Protein AF-0000000087414395 (afdb_homodimer)

Structure (mmCIF, N/CA/C/O backbone):
data_AF-0000000087414395-model_v1
#
loop_
_entity.id
_entity.type
_entity.pdbx_description
1 polymer 'Farnesyl diphosphate synthase'
#
loop_
_atom_site.group_PDB
_atom_site.id
_atom_site.type_symbol
_atom_site.label_atom_id
_atom_site.label_alt_id
_atom_site.label_comp_id
_atom_site.label_asym_id
_atom_site.label_entity_id
_atom_site.label_seq_id
_atom_site.pdbx_PDB_ins_code
_atom_site.Cartn_x
_atom_site.Cartn_y
_atom_site.Cartn_z
_atom_site.occupancy
_atom_site.B_iso_or_equiv
_atom_site.auth_seq_id
_atom_site.auth_comp_id
_atom_site.auth_asym_id
_atom_site.auth_atom_id
_atom_site.pdbx_PDB_model_num
ATOM 1 N N . MET A 1 1 ? 7.246 36.875 0.644 1 76.38 1 MET A N 1
ATOM 2 C CA . MET A 1 1 ? 6.59 36.531 -0.611 1 76.38 1 MET A CA 1
ATOM 3 C C . MET A 1 1 ? 5.113 36.906 -0.581 1 76.38 1 MET A C 1
ATOM 5 O O . MET A 1 1 ? 4.445 36.75 0.441 1 76.38 1 MET A O 1
ATOM 9 N N . SER A 1 2 ? 4.648 37.594 -1.606 1 79 2 SER A N 1
ATOM 10 C CA . SER A 1 2 ? 3.248 37.969 -1.649 1 79 2 SER A CA 1
ATOM 11 C C . SER A 1 2 ? 2.332 36.781 -1.818 1 79 2 SER A C 1
ATOM 13 O O . SER A 1 2 ? 2.777 35.719 -2.244 1 79 2 SER A O 1
ATOM 15 N N . SER A 1 3 ? 1.103 36.938 -1.426 1 81.5 3 SER A N 1
ATOM 16 C CA . SER A 1 3 ? 0.099 35.875 -1.554 1 81.5 3 SER A CA 1
ATOM 17 C C . SER A 1 3 ? -0.099 35.469 -3.012 1 81.5 3 SER A C 1
ATOM 19 O O . SER A 1 3 ? -0.298 34.312 -3.316 1 81.5 3 SER A O 1
ATOM 21 N N . VAL A 1 4 ? 0.045 36.438 -3.805 1 79.94 4 VAL A N 1
ATOM 22 C CA . VAL A 1 4 ? -0.145 36.188 -5.23 1 79.94 4 VAL A CA 1
ATOM 23 C C . VAL A 1 4 ? 1.015 35.344 -5.766 1 79.94 4 VAL A C 1
ATOM 25 O O . VAL A 1 4 ? 0.804 34.406 -6.523 1 79.94 4 VAL A O 1
ATOM 28 N N . GLN A 1 5 ? 2.17 35.656 -5.359 1 90.88 5 GLN A N 1
ATOM 29 C CA . GLN A 1 5 ? 3.357 34.938 -5.793 1 90.88 5 GLN A CA 1
ATOM 30 C C . GLN A 1 5 ? 3.322 33.469 -5.301 1 90.88 5 GLN A C 1
ATOM 32 O O . GLN A 1 5 ? 3.723 32.562 -6.023 1 90.88 5 GLN A O 1
ATOM 37 N N . LEU A 1 6 ? 2.797 33.344 -4.125 1 94 6 LEU A N 1
ATOM 38 C CA . LEU A 1 6 ? 2.701 32 -3.576 1 94 6 LEU A CA 1
ATOM 39 C C . LEU A 1 6 ? 1.681 31.172 -4.348 1 94 6 LEU A C 1
ATOM 41 O O . LEU A 1 6 ? 1.925 30 -4.648 1 94 6 LEU A O 1
ATOM 45 N N . LYS A 1 7 ? 0.545 31.766 -4.664 1 93.12 7 LYS A N 1
ATOM 46 C CA . LYS A 1 7 ? -0.496 31.078 -5.418 1 93.12 7 LYS A CA 1
ATOM 47 C C . LYS A 1 7 ? 0.01 30.656 -6.797 1 93.12 7 LYS A C 1
ATOM 49 O O . LYS A 1 7 ? -0.308 29.562 -7.27 1 93.12 7 LYS A O 1
ATOM 54 N N . ASP A 1 8 ? 0.773 31.531 -7.414 1 96.06 8 ASP A N 1
ATOM 55 C CA . ASP A 1 8 ? 1.359 31.219 -8.711 1 96.06 8 ASP A CA 1
ATOM 56 C C . ASP A 1 8 ? 2.34 30.047 -8.602 1 96.06 8 ASP A C 1
ATOM 58 O O . ASP A 1 8 ? 2.373 29.172 -9.461 1 96.06 8 ASP A O 1
ATOM 62 N N . TYR A 1 9 ? 3.123 30.125 -7.57 1 96.88 9 TYR A N 1
ATOM 63 C CA . TYR A 1 9 ? 4.078 29.047 -7.32 1 96.88 9 TYR A CA 1
ATOM 64 C C . TYR A 1 9 ? 3.365 27.719 -7.121 1 96.88 9 TYR A C 1
ATOM 66 O O . TYR A 1 9 ? 3.734 26.703 -7.734 1 96.88 9 TYR A O 1
ATOM 74 N N . ILE A 1 10 ? 2.35 27.719 -6.312 1 96.75 10 ILE A N 1
ATOM 75 C CA . ILE A 1 10 ? 1.587 26.516 -6.02 1 96.75 10 ILE A CA 1
ATOM 76 C C . ILE A 1 10 ? 0.954 25.969 -7.301 1 96.75 10 ILE A C 1
ATOM 78 O O . ILE A 1 10 ? 1.028 24.766 -7.582 1 96.75 10 ILE A O 1
ATOM 82 N N . GLN A 1 11 ? 0.416 26.844 -8.039 1 96.69 11 GLN A N 1
ATOM 83 C CA . GLN A 1 11 ? -0.254 26.438 -9.273 1 96.69 11 GLN A CA 1
ATOM 84 C C . GLN A 1 11 ? 0.737 25.844 -10.266 1 96.69 11 GLN A C 1
ATOM 86 O O . GLN A 1 11 ? 0.446 24.828 -10.914 1 96.69 11 GLN A O 1
ATOM 91 N N . GLU A 1 12 ? 1.864 26.469 -10.359 1 97.88 12 GLU A N 1
ATOM 92 C CA . GLU A 1 12 ? 2.902 25.984 -11.266 1 97.88 12 GLU A CA 1
ATOM 93 C C . GLU A 1 12 ? 3.328 24.562 -10.906 1 97.88 12 GLU A C 1
ATOM 95 O O . GLU A 1 12 ? 3.426 23.703 -11.781 1 97.88 12 GLU A O 1
ATOM 100 N N . LYS A 1 13 ? 3.576 24.375 -9.664 1 98.19 13 LYS A N 1
ATOM 101 C CA . LYS A 1 13 ? 4.016 23.062 -9.211 1 98.19 13 LYS A CA 1
ATOM 102 C C . LYS A 1 13 ? 2.883 22.047 -9.297 1 98.19 13 LYS A C 1
ATOM 104 O O . LYS A 1 13 ? 3.105 20.875 -9.648 1 98.19 13 LYS A O 1
ATOM 109 N N . ALA A 1 14 ? 1.695 22.5 -8.977 1 97.5 14 ALA A N 1
ATOM 110 C CA . ALA A 1 14 ? 0.525 21.625 -9.062 1 97.5 14 ALA A CA 1
ATOM 111 C C . ALA A 1 14 ? 0.303 21.156 -10.5 1 97.5 14 ALA A C 1
ATOM 113 O O . ALA A 1 14 ? -0.029 19.984 -10.727 1 97.5 14 ALA A O 1
ATOM 114 N N . ASP A 1 15 ? 0.478 22.031 -11.43 1 97.94 15 ASP A N 1
ATOM 115 C CA . ASP A 1 15 ? 0.308 21.688 -12.844 1 97.94 15 ASP A CA 1
ATOM 116 C C . ASP A 1 15 ? 1.352 20.672 -13.289 1 97.94 15 ASP A C 1
ATOM 118 O O . ASP A 1 15 ? 1.039 19.734 -14.039 1 97.94 15 ASP A O 1
ATOM 122 N N . LEU A 1 16 ? 2.543 20.891 -12.852 1 98.31 16 LEU A N 1
ATOM 123 C CA . LEU A 1 16 ? 3.617 19.953 -13.164 1 98.31 16 LEU A CA 1
ATOM 124 C C . LEU A 1 16 ? 3.297 18.562 -12.625 1 98.31 16 LEU A C 1
ATOM 126 O O . LEU A 1 16 ? 3.439 17.578 -13.336 1 98.31 16 LEU A O 1
ATOM 130 N N . ILE A 1 17 ? 2.846 18.516 -11.43 1 98.5 17 ILE A N 1
ATOM 131 C CA . ILE A 1 17 ? 2.504 17.25 -10.789 1 98.5 17 ILE A CA 1
ATOM 132 C C . ILE A 1 17 ? 1.324 16.594 -11.508 1 98.5 17 ILE A C 1
ATOM 134 O O . ILE A 1 17 ? 1.33 15.391 -11.758 1 98.5 17 ILE A O 1
ATOM 138 N N . ALA A 1 18 ? 0.321 17.391 -11.82 1 97.88 18 ALA A N 1
ATOM 139 C CA . ALA A 1 18 ? -0.859 16.875 -12.508 1 97.88 18 ALA A CA 1
ATOM 140 C C . ALA A 1 18 ? -0.479 16.25 -13.844 1 97.88 18 ALA A C 1
ATOM 142 O O . ALA A 1 18 ? -1.009 15.195 -14.219 1 97.88 18 ALA A O 1
ATOM 143 N N . GLU A 1 19 ? 0.372 16.906 -14.516 1 97.94 19 GLU A N 1
ATOM 144 C CA . GLU A 1 19 ? 0.834 16.391 -15.805 1 97.94 19 GLU A CA 1
ATOM 145 C C . GLU A 1 19 ? 1.564 15.055 -15.633 1 97.94 19 GLU A C 1
ATOM 147 O O . GLU A 1 19 ? 1.365 14.125 -16.422 1 97.94 19 GLU A O 1
ATOM 152 N N . ARG A 1 20 ? 2.393 14.992 -14.648 1 98.19 20 ARG A N 1
ATOM 153 C CA . ARG A 1 20 ? 3.145 13.766 -14.406 1 98.19 20 ARG A CA 1
ATOM 154 C C . ARG A 1 20 ? 2.223 12.641 -13.953 1 98.19 20 ARG A C 1
ATOM 156 O O . ARG A 1 20 ? 2.396 11.492 -14.352 1 98.19 20 ARG A O 1
ATOM 163 N N . LEU A 1 21 ? 1.271 12.953 -13.133 1 98.5 21 LEU A N 1
ATOM 164 C CA . LEU A 1 21 ? 0.296 11.961 -12.688 1 98.5 21 LEU A CA 1
ATOM 165 C C . LEU A 1 21 ? -0.479 11.391 -13.867 1 98.5 21 LEU A C 1
ATOM 167 O O . LEU A 1 21 ? -0.746 10.188 -13.906 1 98.5 21 LEU A O 1
ATOM 171 N N . ALA A 1 22 ? -0.845 12.227 -14.773 1 97.88 22 ALA A N 1
ATOM 172 C CA . ALA A 1 22 ? -1.562 11.773 -15.961 1 97.88 22 ALA A CA 1
ATOM 173 C C . ALA A 1 22 ? -0.729 10.781 -16.766 1 97.88 22 ALA A C 1
ATOM 175 O O . ALA A 1 22 ? -1.261 9.797 -17.297 1 97.88 22 ALA A O 1
ATOM 176 N N . ARG A 1 23 ? 0.524 11.016 -16.812 1 97.12 23 ARG A N 1
ATOM 177 C CA . ARG A 1 23 ? 1.422 10.125 -17.547 1 97.12 23 ARG A CA 1
ATOM 178 C C . ARG A 1 23 ? 1.519 8.766 -16.859 1 97.12 23 ARG A C 1
ATOM 180 O O . ARG A 1 23 ? 1.609 7.734 -17.516 1 97.12 23 ARG A O 1
ATOM 187 N N . TYR A 1 24 ? 1.534 8.781 -15.57 1 96.44 24 TYR A N 1
ATOM 188 C CA . TYR A 1 24 ? 1.585 7.527 -14.82 1 96.44 24 TYR A CA 1
ATOM 189 C C . TYR A 1 24 ? 0.331 6.695 -15.062 1 96.44 24 TYR A C 1
ATOM 191 O O . TYR A 1 24 ? 0.367 5.465 -14.977 1 96.44 24 TYR A O 1
ATOM 199 N N . MET A 1 25 ? -0.808 7.301 -15.383 1 95.94 25 MET A N 1
ATOM 200 C CA . MET A 1 25 ? -2.078 6.613 -15.594 1 95.94 25 MET A CA 1
ATOM 201 C C . MET A 1 25 ? -2.186 6.09 -17.016 1 95.94 25 MET A C 1
ATOM 203 O O . MET A 1 25 ? -3.051 5.266 -17.328 1 95.94 25 MET A O 1
ATOM 207 N N . ASP A 1 26 ? -1.282 6.52 -17.891 1 91.94 26 ASP A N 1
ATOM 208 C CA . ASP A 1 26 ? -1.283 6.082 -19.281 1 91.94 26 ASP A CA 1
ATOM 209 C C . ASP A 1 26 ? -0.419 4.836 -19.469 1 91.94 26 ASP A C 1
ATOM 211 O O . ASP A 1 26 ? -0.052 4.492 -20.594 1 91.94 26 ASP A O 1
ATOM 215 N N . THR A 1 27 ? -0.28 4.09 -18.516 1 87.94 27 THR A N 1
ATOM 216 C CA . THR A 1 27 ? 0.532 2.877 -18.562 1 87.94 27 THR A CA 1
ATOM 217 C C . THR A 1 27 ? -0.297 1.692 -19.047 1 87.94 27 THR A C 1
ATOM 219 O O . THR A 1 27 ? -1.457 1.538 -18.656 1 87.94 27 THR A O 1
ATOM 222 N N . ASP A 1 28 ? 0.285 0.872 -19.875 1 89.56 28 ASP A N 1
ATOM 223 C CA . ASP A 1 28 ? -0.382 -0.307 -20.422 1 89.56 28 ASP A CA 1
ATOM 224 C C . ASP A 1 28 ? -0.414 -1.439 -19.391 1 89.56 28 ASP A C 1
ATOM 226 O O . ASP A 1 28 ? 0.322 -1.411 -18.406 1 89.56 28 ASP A O 1
ATOM 230 N N . GLY A 1 29 ? -1.287 -2.346 -19.609 1 93.25 29 GLY A N 1
ATOM 231 C CA . GLY A 1 29 ? -1.288 -3.559 -18.812 1 93.25 29 GLY A CA 1
ATOM 232 C C . GLY A 1 29 ? -2.221 -3.482 -17.625 1 93.25 29 GLY A C 1
ATOM 233 O O . GLY A 1 29 ? -2.248 -4.391 -16.781 1 93.25 29 GLY A O 1
ATOM 234 N N . ILE A 1 30 ? -2.92 -2.424 -17.5 1 96 30 ILE A N 1
ATOM 235 C CA . ILE A 1 30 ? -3.922 -2.244 -16.453 1 96 30 ILE A CA 1
ATOM 236 C C . ILE A 1 30 ? -5.32 -2.414 -17.047 1 96 30 ILE A C 1
ATOM 238 O O . ILE A 1 30 ? -5.629 -1.849 -18.094 1 96 30 ILE A O 1
ATOM 242 N N . PRO A 1 31 ? -6.164 -3.279 -16.391 1 97.25 31 PRO A N 1
ATOM 243 C CA . PRO A 1 31 ? -7.547 -3.307 -16.875 1 97.25 31 PRO A CA 1
ATOM 244 C C . PRO A 1 31 ? -8.148 -1.911 -17.047 1 97.25 31 PRO A C 1
ATOM 246 O O . PRO A 1 31 ? -7.965 -1.056 -16.172 1 97.25 31 PRO A O 1
ATOM 249 N N . GLU A 1 32 ? -8.82 -1.718 -18.078 1 97.06 32 GLU A N 1
ATOM 250 C CA . GLU A 1 32 ? -9.273 -0.386 -18.469 1 97.06 32 GLU A CA 1
ATOM 251 C C . GLU A 1 32 ? -10.156 0.228 -17.391 1 97.06 32 GLU A C 1
ATOM 253 O O . GLU A 1 32 ? -10.016 1.408 -17.062 1 97.06 32 GLU A O 1
ATOM 258 N N . THR A 1 33 ? -11.055 -0.507 -16.828 1 97.62 33 THR A N 1
ATOM 259 C CA . THR A 1 33 ? -11.961 0.015 -15.805 1 97.62 33 THR A CA 1
ATOM 260 C C . THR A 1 33 ? -11.188 0.449 -14.562 1 97.62 33 THR A C 1
ATOM 262 O O . THR A 1 33 ? -11.5 1.477 -13.961 1 97.62 33 THR A O 1
ATOM 265 N N . LEU A 1 34 ? -10.188 -0.323 -14.195 1 98.44 34 LEU A N 1
ATOM 266 C CA . LEU A 1 34 ? -9.344 0.024 -13.055 1 98.44 34 LEU A CA 1
ATOM 267 C C . LEU A 1 34 ? -8.547 1.294 -13.336 1 98.44 34 LEU A C 1
ATOM 269 O O . LEU A 1 34 ? -8.461 2.18 -12.477 1 98.44 34 LEU A O 1
ATOM 273 N N . ARG A 1 35 ? -8.016 1.377 -14.5 1 98.31 35 ARG A N 1
ATOM 274 C CA . ARG A 1 35 ? -7.262 2.559 -14.906 1 98.31 35 ARG A CA 1
ATOM 275 C C . ARG A 1 35 ? -8.133 3.809 -14.852 1 98.31 35 ARG A C 1
ATOM 277 O O . ARG A 1 35 ? -7.711 4.848 -14.344 1 98.31 35 ARG A O 1
ATOM 284 N N . GLN A 1 36 ? -9.328 3.693 -15.328 1 98.12 36 GLN A N 1
ATOM 285 C CA . GLN A 1 36 ? -10.25 4.824 -15.352 1 98.12 36 GLN A CA 1
ATOM 286 C C . GLN A 1 36 ? -10.648 5.234 -13.938 1 98.12 36 GLN A C 1
ATOM 288 O O . GLN A 1 36 ? -10.734 6.426 -13.633 1 98.12 36 GLN A O 1
ATOM 293 N N . ALA A 1 37 ? -10.883 4.25 -13.117 1 98.56 37 ALA A N 1
ATOM 294 C CA . ALA A 1 37 ? -11.258 4.527 -11.727 1 98.56 37 ALA A CA 1
ATOM 295 C C . ALA A 1 37 ? -10.133 5.254 -10.992 1 98.56 37 ALA A C 1
ATOM 297 O O . ALA A 1 37 ? -10.383 6.215 -10.266 1 98.56 37 ALA A O 1
ATOM 298 N N . MET A 1 38 ? -8.891 4.797 -11.203 1 98.69 38 MET A N 1
ATOM 299 C CA . MET A 1 38 ? -7.73 5.453 -10.609 1 98.69 38 MET A CA 1
ATOM 300 C C . MET A 1 38 ? -7.586 6.883 -11.125 1 98.69 38 MET A C 1
ATOM 302 O O . MET A 1 38 ? -7.453 7.82 -10.344 1 98.69 38 MET A O 1
ATOM 306 N N . ARG A 1 39 ? -7.672 6.977 -12.406 1 98.31 39 ARG A N 1
ATOM 307 C CA . ARG A 1 39 ? -7.48 8.25 -13.094 1 98.31 39 ARG A CA 1
ATOM 308 C C . ARG A 1 39 ? -8.547 9.258 -12.672 1 98.31 39 ARG A C 1
ATOM 310 O O . ARG A 1 39 ? -8.25 10.438 -12.461 1 98.31 39 ARG A O 1
ATOM 317 N N . TYR A 1 40 ? -9.758 8.797 -12.539 1 98.31 40 TYR A N 1
ATOM 318 C CA . TYR A 1 40 ? -10.922 9.625 -12.219 1 98.31 40 TYR A CA 1
ATOM 319 C C . TYR A 1 40 ? -10.688 10.414 -10.938 1 98.31 40 TYR A C 1
ATOM 321 O O . TYR A 1 40 ? -10.836 11.641 -10.93 1 98.31 40 TYR A O 1
ATOM 329 N N . SER A 1 41 ? -10.25 9.758 -9.898 1 98.31 41 SER A N 1
ATOM 330 C CA . SER A 1 41 ? -10.062 10.414 -8.609 1 98.31 41 SER A CA 1
ATOM 331 C C . SER A 1 41 ? -8.727 11.148 -8.555 1 98.31 41 SER A C 1
ATOM 333 O O . SER A 1 41 ? -8.633 12.227 -7.965 1 98.31 41 SER A O 1
ATOM 335 N N . LEU A 1 42 ? -7.73 10.57 -9.164 1 98.06 42 LEU A N 1
ATOM 336 C CA . LEU A 1 42 ? -6.379 11.109 -9.086 1 98.06 42 LEU A CA 1
ATOM 337 C C . LEU A 1 42 ? -6.289 12.461 -9.797 1 98.06 42 LEU A C 1
ATOM 339 O O . LEU A 1 42 ? -5.578 13.359 -9.344 1 98.06 42 LEU A O 1
ATOM 343 N N . LEU A 1 43 ? -7.012 12.633 -10.891 1 96.69 43 LEU A N 1
ATOM 344 C CA . LEU A 1 43 ? -6.898 13.836 -11.711 1 96.69 43 LEU A CA 1
ATOM 345 C C . LEU A 1 43 ? -8.094 14.758 -11.5 1 96.69 43 LEU A C 1
ATOM 347 O O . LEU A 1 43 ? -8.328 15.664 -12.297 1 96.69 43 LEU A O 1
ATOM 351 N N . ALA A 1 44 ? -8.883 14.508 -10.445 1 93.12 44 ALA A N 1
ATOM 352 C CA . ALA A 1 44 ? -10.086 15.289 -10.156 1 93.12 44 ALA A CA 1
ATOM 353 C C . ALA A 1 44 ? -9.727 16.656 -9.594 1 93.12 44 ALA A C 1
ATOM 355 O O . ALA A 1 44 ? -10.609 17.453 -9.273 1 93.12 44 ALA A O 1
ATOM 356 N N . GLY A 1 45 ? -8.438 16.969 -9.469 1 89.31 45 GLY A N 1
ATOM 357 C CA . GLY A 1 45 ? -8.031 18.281 -8.992 1 89.31 45 GLY A CA 1
ATOM 358 C C . GLY A 1 45 ? -7.535 18.266 -7.559 1 89.31 45 GLY A C 1
ATOM 359 O O . GLY A 1 45 ? -7.004 17.266 -7.094 1 89.31 45 GLY A O 1
ATOM 360 N N . GLY A 1 46 ? -7.613 19.438 -6.949 1 85.44 46 GLY A N 1
ATOM 361 C CA . GLY A 1 46 ? -7.059 19.656 -5.621 1 85.44 46 GLY A CA 1
ATOM 362 C C . GLY A 1 46 ? -5.879 20.609 -5.609 1 85.44 46 GLY A C 1
ATOM 363 O O . GLY A 1 46 ? -5.262 20.844 -6.648 1 85.44 46 GLY A O 1
ATOM 364 N N . LYS A 1 47 ? -5.609 21.078 -4.484 1 85.5 47 LYS A N 1
ATOM 365 C CA . LYS A 1 47 ? -4.582 22.109 -4.34 1 85.5 47 LYS A CA 1
ATOM 366 C C . LYS A 1 47 ? -3.184 21.5 -4.441 1 85.5 47 LYS A C 1
ATOM 368 O O . LYS A 1 47 ? -2.207 22.219 -4.684 1 85.5 47 LYS A O 1
ATOM 373 N N . ARG A 1 48 ? -3.072 20.234 -4.258 1 94.75 48 ARG A N 1
ATOM 374 C CA . ARG A 1 48 ? -1.819 19.5 -4.363 1 94.75 48 ARG A CA 1
ATOM 375 C C . ARG A 1 48 ? -0.751 20.094 -3.451 1 94.75 48 ARG A C 1
ATOM 377 O O . ARG A 1 48 ? 0.394 20.281 -3.867 1 94.75 48 ARG A O 1
ATOM 384 N N . LEU A 1 49 ? -1.134 20.453 -2.293 1 95 49 LEU A N 1
ATOM 385 C CA . LEU A 1 49 ? -0.229 21.062 -1.329 1 95 49 LEU A CA 1
ATOM 386 C C . LEU A 1 49 ? 0.865 20.094 -0.909 1 95 49 LEU A C 1
ATOM 388 O O . LEU A 1 49 ? 2.006 20.5 -0.671 1 95 49 LEU A O 1
ATOM 392 N N . ARG A 1 50 ? 0.544 18.844 -0.853 1 97.88 50 ARG A N 1
ATOM 393 C CA . ARG A 1 50 ? 1.494 17.844 -0.369 1 97.88 50 ARG A CA 1
ATOM 394 C C . ARG A 1 50 ? 2.67 17.688 -1.33 1 97.88 50 ARG A C 1
ATOM 396 O O . ARG A 1 50 ? 3.824 17.875 -0.938 1 97.88 50 ARG A O 1
ATOM 403 N N . PRO A 1 51 ? 2.418 17.5 -2.615 1 98.62 51 PRO A N 1
ATOM 404 C CA . PRO A 1 51 ? 3.561 17.484 -3.533 1 98.62 51 PRO A CA 1
ATOM 405 C C . PRO A 1 51 ? 4.324 18.797 -3.551 1 98.62 51 PRO A C 1
ATOM 407 O O . PRO A 1 51 ? 5.551 18.812 -3.689 1 98.62 51 PRO A O 1
ATOM 410 N N . VAL A 1 52 ? 3.631 19.906 -3.412 1 98.31 52 VAL A N 1
ATOM 411 C CA . VAL A 1 52 ? 4.262 21.234 -3.416 1 98.31 52 VAL A CA 1
ATOM 412 C C . VAL A 1 52 ? 5.238 21.344 -2.248 1 98.31 52 VAL A C 1
ATOM 414 O O . VAL A 1 52 ? 6.324 21.906 -2.393 1 98.31 52 VAL A O 1
ATOM 417 N N . LEU A 1 53 ? 4.891 20.781 -1.125 1 98.5 53 LEU A N 1
ATOM 418 C CA . LEU A 1 53 ? 5.754 20.812 0.05 1 98.5 53 LEU A CA 1
ATOM 419 C C . LEU A 1 53 ? 7.043 20.031 -0.199 1 98.5 53 LEU A C 1
ATOM 421 O O . LEU A 1 53 ? 8.117 20.453 0.229 1 98.5 53 LEU A O 1
ATOM 425 N N . VAL A 1 54 ? 6.965 18.906 -0.889 1 98.88 54 VAL A N 1
ATOM 426 C CA . VAL A 1 54 ? 8.156 18.141 -1.234 1 98.88 54 VAL A CA 1
ATOM 427 C C . VAL A 1 54 ? 9.102 18.984 -2.078 1 98.88 54 VAL A C 1
ATOM 429 O O . VAL A 1 54 ? 10.281 19.125 -1.757 1 98.88 54 VAL A O 1
ATOM 432 N N . LEU A 1 55 ? 8.539 19.594 -3.102 1 98.88 55 LEU A N 1
ATOM 433 C CA . LEU A 1 55 ? 9.336 20.344 -4.066 1 98.88 55 LEU A CA 1
ATOM 434 C C . LEU A 1 55 ? 9.883 21.625 -3.439 1 98.88 55 LEU A C 1
ATOM 436 O O . LEU A 1 55 ? 11.047 21.969 -3.645 1 98.88 55 LEU A O 1
ATOM 440 N N . ALA A 1 56 ? 9.047 22.312 -2.67 1 98.75 56 ALA A N 1
ATOM 441 C CA . ALA A 1 56 ? 9.461 23.547 -2.006 1 98.75 56 ALA A CA 1
ATOM 442 C C . ALA A 1 56 ? 10.625 23.281 -1.047 1 98.75 56 ALA A C 1
ATOM 444 O O . ALA A 1 56 ? 11.523 24.125 -0.914 1 98.75 56 ALA A O 1
ATOM 445 N N . THR A 1 57 ? 10.57 22.141 -0.377 1 98.88 57 THR A N 1
ATOM 446 C CA . THR A 1 57 ? 11.641 21.812 0.558 1 98.88 57 THR A CA 1
ATOM 447 C C . THR A 1 57 ? 12.953 21.578 -0.184 1 98.88 57 THR A C 1
ATOM 449 O O . THR A 1 57 ? 14.008 22.047 0.246 1 98.88 57 THR A O 1
ATOM 452 N N . LEU A 1 58 ? 12.875 20.875 -1.276 1 98.75 58 LEU A N 1
ATOM 453 C CA . LEU A 1 58 ? 14.062 20.672 -2.104 1 98.75 58 LEU A CA 1
ATOM 454 C C . LEU A 1 58 ? 14.648 22 -2.562 1 98.75 58 LEU A C 1
ATOM 456 O O . LEU A 1 58 ? 15.859 22.203 -2.48 1 98.75 58 LEU A O 1
ATOM 460 N N . GLU A 1 59 ? 13.781 22.859 -3.01 1 98.69 59 GLU A N 1
ATOM 461 C CA . GLU A 1 59 ? 14.211 24.172 -3.494 1 98.69 59 GLU A CA 1
ATOM 462 C C . GLU A 1 59 ? 14.781 25.016 -2.361 1 98.69 59 GLU A C 1
ATOM 464 O O . GLU A 1 59 ? 15.711 25.797 -2.574 1 98.69 59 GLU A O 1
ATOM 469 N N . ALA A 1 60 ? 14.258 24.828 -1.184 1 98.75 60 ALA A N 1
ATOM 470 C CA . ALA A 1 60 ? 14.734 25.594 -0.03 1 98.75 60 ALA A CA 1
ATOM 471 C C . ALA A 1 60 ? 16.203 25.266 0.26 1 98.75 60 ALA A C 1
ATOM 473 O O . ALA A 1 60 ? 16.906 26.094 0.85 1 98.75 60 ALA A O 1
ATOM 474 N N . PHE A 1 61 ? 16.641 24.109 -0.183 1 98.75 61 PHE A N 1
ATOM 475 C CA . PHE A 1 61 ? 18.031 23.703 -0.019 1 98.75 61 PHE A CA 1
ATOM 476 C C . PHE A 1 61 ? 18.859 24.109 -1.232 1 98.75 61 PHE A C 1
ATOM 478 O O . PHE A 1 61 ? 20.062 23.844 -1.284 1 98.75 61 PHE A O 1
ATOM 485 N N . GLY A 1 62 ? 18.234 24.672 -2.227 1 98.38 62 GLY A N 1
ATOM 486 C CA . GLY A 1 62 ? 18.922 25.078 -3.441 1 98.38 62 GLY A CA 1
ATOM 487 C C . GLY A 1 62 ? 19.078 23.953 -4.449 1 98.38 62 GLY A C 1
ATOM 488 O O . GLY A 1 62 ? 19.938 24.016 -5.332 1 98.38 62 GLY A O 1
ATOM 489 N N . ASN A 1 63 ? 18.281 22.906 -4.352 1 98.12 63 ASN A N 1
ATOM 490 C CA . ASN A 1 63 ? 18.375 21.75 -5.234 1 98.12 63 ASN A CA 1
ATOM 491 C C . ASN A 1 63 ? 17.297 21.781 -6.324 1 98.12 63 ASN A C 1
ATOM 493 O O . ASN A 1 63 ? 16.234 22.359 -6.129 1 98.12 63 ASN A O 1
ATOM 497 N N . PRO A 1 64 ? 17.609 21.266 -7.473 1 98 64 PRO A N 1
ATOM 498 C CA . PRO A 1 64 ? 16.562 21.078 -8.477 1 98 64 PRO A CA 1
ATOM 499 C C . PRO A 1 64 ? 15.461 20.125 -8.016 1 98 64 PRO A C 1
ATOM 501 O O . PRO A 1 64 ? 15.695 19.297 -7.129 1 98 64 PRO A O 1
ATOM 504 N N . ILE A 1 65 ? 14.32 20.172 -8.664 1 98.56 65 ILE A N 1
ATOM 505 C CA . ILE A 1 65 ? 13.148 19.5 -8.125 1 98.56 65 ILE A CA 1
ATOM 506 C C . ILE A 1 65 ? 12.984 18.141 -8.797 1 98.56 65 ILE A C 1
ATOM 508 O O . ILE A 1 65 ? 12.086 17.359 -8.453 1 98.56 65 ILE A O 1
ATOM 512 N N . ALA A 1 66 ? 13.883 17.688 -9.703 1 98.62 66 ALA A N 1
ATOM 513 C CA . ALA A 1 66 ? 13.688 16.516 -10.539 1 98.62 66 ALA A CA 1
ATOM 514 C C . ALA A 1 66 ? 13.484 15.266 -9.68 1 98.62 66 ALA A C 1
ATOM 516 O O . ALA A 1 66 ? 12.617 14.438 -9.977 1 98.62 66 ALA A O 1
ATOM 517 N N . THR A 1 67 ? 14.258 15.117 -8.609 1 98.75 67 THR A N 1
ATOM 518 C CA . THR A 1 67 ? 14.172 13.938 -7.758 1 98.75 67 THR A CA 1
ATOM 519 C C . THR A 1 67 ? 12.906 13.969 -6.906 1 98.75 67 THR A C 1
ATOM 521 O O . THR A 1 67 ? 12.43 12.93 -6.453 1 98.75 67 THR A O 1
ATOM 524 N N . GLY A 1 68 ? 12.352 15.172 -6.727 1 98.88 68 GLY A N 1
ATOM 525 C CA . GLY A 1 68 ? 11.18 15.336 -5.879 1 98.88 68 GLY A CA 1
ATOM 526 C C . GLY A 1 68 ? 9.875 15.094 -6.613 1 98.88 68 GLY A C 1
ATOM 527 O O . GLY A 1 68 ? 8.844 14.836 -5.992 1 98.88 68 GLY A O 1
ATOM 528 N N . VAL A 1 69 ? 9.883 15.141 -7.902 1 98.88 69 VAL A N 1
ATOM 529 C CA . VAL A 1 69 ? 8.656 15.062 -8.688 1 98.88 69 VAL A CA 1
ATOM 530 C C . VAL A 1 69 ? 8.023 13.68 -8.523 1 98.88 69 VAL A C 1
ATOM 532 O O . VAL A 1 69 ? 6.848 13.562 -8.188 1 98.88 69 VAL A O 1
ATOM 535 N N . PRO A 1 70 ? 8.805 12.609 -8.672 1 98.88 70 PRO A N 1
ATOM 536 C CA . PRO A 1 70 ? 8.18 11.297 -8.445 1 98.88 70 PRO A CA 1
ATOM 537 C C . PRO A 1 70 ? 7.695 11.117 -7.012 1 98.88 70 PRO A C 1
ATOM 539 O O . PRO A 1 70 ? 6.641 10.516 -6.785 1 98.88 70 PRO A O 1
ATOM 542 N N . VAL A 1 71 ? 8.406 11.656 -6.07 1 98.94 71 VAL A N 1
ATOM 543 C CA . VAL A 1 71 ? 8.023 11.547 -4.668 1 98.94 71 VAL A CA 1
ATOM 544 C C . VAL A 1 71 ? 6.734 12.328 -4.422 1 98.94 71 VAL A C 1
ATOM 546 O O . VAL A 1 71 ? 5.828 11.852 -3.732 1 98.94 71 VAL A O 1
ATOM 549 N N . GLY A 1 72 ? 6.664 13.531 -4.996 1 98.88 72 GLY A N 1
ATOM 550 C CA . GLY A 1 72 ? 5.438 14.305 -4.922 1 98.88 72 GLY A CA 1
ATOM 551 C C . GLY A 1 72 ? 4.246 13.602 -5.535 1 98.88 72 GLY A C 1
ATOM 552 O O . GLY A 1 72 ? 3.146 13.625 -4.973 1 98.88 72 GLY A O 1
ATOM 553 N N . CYS A 1 73 ? 4.461 12.938 -6.66 1 98.88 73 CYS A N 1
ATOM 554 C CA . CYS A 1 73 ? 3.396 12.18 -7.305 1 98.88 73 CYS A CA 1
ATOM 555 C C . CYS A 1 73 ? 2.959 11.008 -6.434 1 98.88 73 CYS A C 1
ATOM 557 O O . CYS A 1 73 ? 1.764 10.727 -6.32 1 98.88 73 CYS A O 1
ATOM 559 N N . ALA A 1 74 ? 3.91 10.383 -5.836 1 98.94 74 ALA A N 1
ATOM 560 C CA . ALA A 1 74 ? 3.619 9.25 -4.965 1 98.94 74 ALA A CA 1
ATOM 561 C C . ALA A 1 74 ? 2.75 9.672 -3.783 1 98.94 74 ALA A C 1
ATOM 563 O O . ALA A 1 74 ? 1.791 8.984 -3.432 1 98.94 74 ALA A O 1
ATOM 564 N N . VAL A 1 75 ? 3.055 10.773 -3.191 1 98.62 75 VAL A N 1
ATOM 565 C CA . VAL A 1 75 ? 2.287 11.25 -2.045 1 98.62 75 VAL A CA 1
ATOM 566 C C . VAL A 1 75 ? 0.858 11.57 -2.475 1 98.62 75 VAL A C 1
ATOM 568 O O . VAL A 1 75 ? -0.093 11.32 -1.731 1 98.62 75 VAL A O 1
ATOM 571 N N . GLU A 1 76 ? 0.712 12.102 -3.631 1 98.56 76 GLU A N 1
ATOM 572 C CA . GLU A 1 76 ? -0.628 12.406 -4.125 1 98.56 76 GLU A CA 1
ATOM 573 C C . GLU A 1 76 ? -1.426 11.125 -4.375 1 98.56 76 GLU A C 1
ATOM 575 O O . GLU A 1 76 ? -2.641 11.102 -4.172 1 98.56 76 GLU A O 1
ATOM 580 N N . MET A 1 77 ? -0.739 10.109 -4.848 1 98.81 77 MET A N 1
ATOM 581 C CA . MET A 1 77 ? -1.404 8.82 -5.004 1 98.81 77 MET A CA 1
ATOM 582 C C . MET A 1 77 ? -1.889 8.289 -3.658 1 98.81 77 MET A C 1
ATOM 584 O O . MET A 1 77 ? -3.01 7.793 -3.551 1 98.81 77 MET A O 1
ATOM 588 N N . ILE A 1 78 ? -1.062 8.438 -2.619 1 98.88 78 ILE A N 1
ATOM 589 C CA . ILE A 1 78 ? -1.416 8 -1.272 1 98.88 78 ILE A CA 1
ATOM 590 C C . ILE A 1 78 ? -2.6 8.82 -0.76 1 98.88 78 ILE A C 1
ATOM 592 O O . ILE A 1 78 ? -3.557 8.266 -0.214 1 98.88 78 ILE A O 1
ATOM 596 N N . HIS A 1 79 ? -2.504 10.094 -0.941 1 98.44 79 HIS A N 1
ATOM 597 C CA . HIS A 1 79 ? -3.592 10.961 -0.497 1 98.44 79 HIS A CA 1
ATOM 598 C C . HIS A 1 79 ? -4.895 10.609 -1.208 1 98.44 79 HIS A C 1
ATOM 600 O O . HIS A 1 79 ? -5.949 10.523 -0.574 1 98.44 79 HIS A O 1
ATOM 606 N N . THR A 1 80 ? -4.836 10.398 -2.494 1 98.5 80 THR A N 1
ATOM 607 C CA . THR A 1 80 ? -6.02 10.125 -3.299 1 98.5 80 THR A CA 1
ATOM 608 C C . THR A 1 80 ? -6.645 8.789 -2.904 1 98.5 80 THR A C 1
ATOM 610 O O . THR A 1 80 ? -7.863 8.68 -2.756 1 98.5 80 THR A O 1
ATOM 613 N N . TYR A 1 81 ? -5.789 7.762 -2.758 1 98.81 81 TYR A N 1
ATOM 614 C CA . TYR A 1 81 ? -6.371 6.488 -2.354 1 98.81 81 TYR A CA 1
ATOM 615 C C . TYR A 1 81 ? -7.098 6.621 -1.02 1 98.81 81 TYR A C 1
ATOM 617 O O . TYR A 1 81 ? -8.148 6.008 -0.814 1 98.81 81 TYR A O 1
ATOM 625 N N . SER A 1 82 ? -6.484 7.383 -0.072 1 98.62 82 SER A N 1
ATOM 626 C CA . SER A 1 82 ? -7.102 7.543 1.241 1 98.62 82 SER A CA 1
ATOM 627 C C . SER A 1 82 ? -8.477 8.195 1.13 1 98.62 82 SER A C 1
ATOM 629 O O . SER A 1 82 ? -9.398 7.844 1.867 1 98.62 82 SER A O 1
ATOM 631 N N . LEU A 1 83 ? -8.648 9.141 0.171 1 97.69 83 LEU A N 1
ATOM 632 C CA . LEU A 1 83 ? -9.93 9.789 -0.061 1 97.69 83 LEU A CA 1
ATOM 633 C C . LEU A 1 83 ? -10.938 8.805 -0.653 1 97.69 83 LEU A C 1
ATOM 635 O O . LEU A 1 83 ? -12.102 8.781 -0.248 1 97.69 83 LEU A O 1
ATOM 639 N N . ILE A 1 84 ? -10.484 8.008 -1.598 1 98.69 84 ILE A N 1
ATOM 640 C CA . ILE A 1 84 ? -11.359 7.027 -2.238 1 98.69 84 ILE A CA 1
ATOM 641 C C . ILE A 1 84 ? -11.922 6.07 -1.188 1 98.69 84 ILE A C 1
ATOM 643 O O . ILE A 1 84 ? -13.125 5.832 -1.142 1 98.69 84 ILE A O 1
ATOM 647 N N . HIS A 1 85 ? -11.023 5.543 -0.348 1 98.69 85 HIS A N 1
ATOM 648 C CA . HIS A 1 85 ? -11.453 4.566 0.648 1 98.69 85 HIS A CA 1
ATOM 649 C C . HIS A 1 85 ? -12.281 5.23 1.745 1 98.69 85 HIS A C 1
ATOM 651 O O . HIS A 1 85 ? -13.273 4.66 2.211 1 98.69 85 HIS A O 1
ATOM 657 N N . ASP A 1 86 ? -11.922 6.449 2.09 1 97.19 86 ASP A N 1
ATOM 658 C CA . ASP A 1 86 ? -12.656 7.191 3.109 1 97.19 86 ASP A CA 1
ATOM 659 C C . ASP A 1 86 ? -14.086 7.488 2.652 1 97.19 86 ASP A C 1
ATOM 661 O O . ASP A 1 86 ? -15 7.566 3.473 1 97.19 86 ASP A O 1
ATOM 665 N N . ASP A 1 87 ? -14.32 7.613 1.412 1 97 87 ASP A N 1
ATOM 666 C CA . ASP A 1 87 ? -15.602 7.984 0.835 1 97 87 ASP A CA 1
ATOM 667 C C . ASP A 1 87 ? -16.531 6.773 0.724 1 97 87 ASP A C 1
ATOM 669 O O . ASP A 1 87 ? -17.719 6.914 0.43 1 97 87 ASP A O 1
ATOM 673 N N . LEU A 1 88 ? -16.047 5.594 0.978 1 98.19 88 LEU A N 1
ATOM 674 C CA . LEU A 1 88 ? -16.812 4.371 0.792 1 98.19 88 LEU A CA 1
ATOM 675 C C . LEU A 1 88 ? -18.016 4.34 1.735 1 98.19 88 LEU A C 1
ATOM 677 O O . LEU A 1 88 ? -17.984 4.949 2.805 1 98.19 88 LEU A O 1
ATOM 681 N N . PRO A 1 89 ? -19.109 3.49 1.431 1 96.88 89 PRO A N 1
ATOM 682 C CA . PRO A 1 89 ? -20.297 3.377 2.266 1 96.88 89 PRO A CA 1
ATOM 683 C C . PRO A 1 89 ? -19.984 2.92 3.689 1 96.88 89 PRO A C 1
ATOM 685 O O . PRO A 1 89 ? -20.672 3.314 4.633 1 96.88 89 PRO A O 1
ATOM 688 N N . ALA A 1 90 ? -18.953 2.164 3.867 1 95.75 90 ALA A N 1
ATOM 689 C CA . ALA A 1 90 ? -18.609 1.614 5.172 1 95.75 90 ALA A CA 1
ATOM 690 C C . ALA A 1 90 ? -17.953 2.676 6.059 1 95.75 90 ALA A C 1
ATOM 692 O O . ALA A 1 90 ? -17.812 2.48 7.266 1 95.75 90 ALA A O 1
ATOM 693 N N . MET A 1 91 ? -17.641 3.844 5.449 1 95.56 91 MET A N 1
ATOM 694 C CA . MET A 1 91 ? -16.984 4.91 6.199 1 95.56 91 MET A CA 1
ATOM 695 C C . MET A 1 91 ? -17.766 6.219 6.078 1 95.56 91 MET A C 1
ATOM 697 O O . MET A 1 91 ? -18.875 6.34 6.602 1 95.56 91 MET A O 1
ATOM 701 N N . ASP A 1 92 ? -17.281 7.172 5.312 1 91.44 92 ASP A N 1
ATOM 702 C CA . ASP A 1 92 ? -17.969 8.461 5.266 1 91.44 92 ASP A CA 1
ATOM 703 C C . ASP A 1 92 ? -19.156 8.414 4.324 1 91.44 92 ASP A C 1
ATOM 705 O O . ASP A 1 92 ? -20.078 9.227 4.441 1 91.44 92 ASP A O 1
ATOM 709 N N . ASN A 1 93 ? -19.172 7.535 3.441 1 93.75 93 ASN A N 1
ATOM 710 C CA . ASN A 1 93 ? -20.219 7.371 2.441 1 93.75 93 ASN A CA 1
ATOM 711 C C . ASN A 1 93 ? -20.562 8.695 1.759 1 93.75 93 ASN A C 1
ATOM 713 O O . ASN A 1 93 ? -21.734 9.039 1.599 1 93.75 93 ASN A O 1
ATOM 717 N N . ASP A 1 94 ? -19.547 9.422 1.422 1 91.81 94 ASP A N 1
ATOM 718 C CA . ASP A 1 94 ? -19.75 10.719 0.773 1 91.81 94 ASP A CA 1
ATOM 719 C C . ASP A 1 94 ? -20.203 10.539 -0.672 1 91.81 94 ASP A C 1
ATOM 721 O O . ASP A 1 94 ? -19.734 9.641 -1.374 1 91.81 94 ASP A O 1
ATOM 725 N N . ASP A 1 95 ? -21.016 11.484 -1.155 1 94.12 95 ASP A N 1
ATOM 726 C CA . ASP A 1 95 ? -21.547 11.422 -2.516 1 94.12 95 ASP A CA 1
ATOM 727 C C . ASP A 1 95 ? -20.641 12.172 -3.49 1 94.12 95 ASP A C 1
ATOM 729 O O . ASP A 1 95 ? -20.578 11.828 -4.672 1 94.12 95 ASP A O 1
ATOM 733 N N . PHE A 1 96 ? -19.859 13.188 -2.938 1 93.56 96 PHE A N 1
ATOM 734 C CA . PHE A 1 96 ? -19.047 14.031 -3.803 1 93.56 96 PHE A CA 1
ATOM 735 C C . PHE A 1 96 ? -17.656 14.242 -3.205 1 93.56 96 PHE A C 1
ATOM 737 O O . PHE A 1 96 ? -17.5 14.242 -1.983 1 93.56 96 PHE A O 1
ATOM 744 N N . ARG A 1 97 ? -16.719 14.398 -4.043 1 90.62 97 ARG A N 1
ATOM 745 C CA . ARG A 1 97 ? -15.336 14.75 -3.748 1 90.62 97 ARG A CA 1
ATOM 746 C C . ARG A 1 97 ? -14.742 15.609 -4.859 1 90.62 97 ARG A C 1
ATOM 748 O O . ARG A 1 97 ? -14.773 15.227 -6.031 1 90.62 97 ARG A O 1
ATOM 755 N N . ARG A 1 98 ? -14.336 16.766 -4.48 1 91 98 ARG A N 1
ATOM 756 C CA . ARG A 1 98 ? -13.727 17.703 -5.418 1 91 98 ARG A CA 1
ATOM 757 C C . ARG A 1 98 ? -14.688 18.062 -6.547 1 91 98 ARG A C 1
ATOM 759 O O . ARG A 1 98 ? -14.305 18.062 -7.719 1 91 98 ARG A O 1
ATOM 766 N N . GLY A 1 99 ? -15.93 18.188 -6.195 1 91.06 99 GLY A N 1
ATOM 767 C CA . GLY A 1 99 ? -16.953 18.641 -7.125 1 91.06 99 GLY A CA 1
ATOM 768 C C . GLY A 1 99 ? -17.453 17.562 -8.047 1 91.06 99 GLY A C 1
ATOM 769 O O . GLY A 1 99 ? -18.312 17.812 -8.906 1 91.06 99 GLY A O 1
ATOM 770 N N . LYS A 1 100 ? -16.984 16.344 -7.836 1 95.12 100 LYS A N 1
ATOM 771 C CA . LYS A 1 100 ? -17.391 15.211 -8.664 1 95.12 100 LYS A CA 1
ATOM 772 C C . LYS A 1 100 ? -17.953 14.078 -7.801 1 95.12 100 LYS A C 1
ATOM 774 O O . LYS A 1 100 ? -17.641 13.992 -6.609 1 95.12 100 LYS A O 1
ATOM 779 N N . PRO A 1 101 ? -18.828 13.266 -8.398 1 97.56 101 PRO A N 1
ATOM 780 C CA . PRO A 1 101 ? -19.219 12.086 -7.637 1 97.56 101 PRO A CA 1
ATOM 781 C C . PRO A 1 101 ? -18.031 11.258 -7.156 1 97.56 101 PRO A C 1
ATOM 783 O O . PRO A 1 101 ? -17.016 11.172 -7.852 1 97.56 101 PRO A O 1
ATOM 786 N N . THR A 1 102 ? -18.172 10.68 -5.996 1 97.81 102 THR A N 1
ATOM 787 C CA . THR A 1 102 ? -17.094 9.867 -5.445 1 97.81 102 THR A CA 1
ATOM 788 C C . THR A 1 102 ? -16.859 8.617 -6.289 1 97.81 102 THR A C 1
ATOM 790 O O . THR A 1 102 ? -17.734 8.227 -7.066 1 97.81 102 THR A O 1
ATOM 793 N N . ASN A 1 103 ? -15.758 8.062 -6.156 1 98.56 103 ASN A N 1
ATOM 794 C CA . ASN A 1 103 ? -15.328 6.945 -6.988 1 98.56 103 ASN A CA 1
ATOM 795 C C . ASN A 1 103 ? -16.344 5.801 -6.949 1 98.56 103 ASN A C 1
ATOM 797 O O . ASN A 1 103 ? -16.734 5.281 -7.996 1 98.56 103 ASN A O 1
ATOM 801 N N . HIS A 1 104 ? -16.844 5.453 -5.703 1 98.44 104 HIS A N 1
ATOM 802 C CA . HIS A 1 104 ? -17.734 4.312 -5.559 1 98.44 104 HIS A CA 1
ATOM 803 C C . HIS A 1 104 ? -19.094 4.602 -6.195 1 98.44 104 HIS A C 1
ATOM 805 O O . HIS A 1 104 ? -19.812 3.674 -6.586 1 98.44 104 HIS A O 1
ATOM 811 N N . LYS A 1 105 ? -19.469 5.871 -6.266 1 98.25 105 LYS A N 1
ATOM 812 C CA . LYS A 1 105 ? -20.719 6.246 -6.926 1 98.25 105 LYS A CA 1
ATOM 813 C C . LYS A 1 105 ? -20.625 6.066 -8.438 1 98.25 105 LYS A C 1
ATOM 815 O O . LYS A 1 105 ? -21.625 5.766 -9.102 1 98.25 105 LYS A O 1
ATOM 820 N N . VAL A 1 106 ? -19.469 6.227 -8.945 1 98.5 106 VAL A N 1
ATOM 821 C CA . VAL A 1 106 ? -19.266 6.168 -10.391 1 98.5 106 VAL A CA 1
ATOM 822 C C . VAL A 1 106 ? -18.969 4.734 -10.812 1 98.5 106 VAL A C 1
ATOM 824 O O . VAL A 1 106 ? -19.516 4.234 -11.7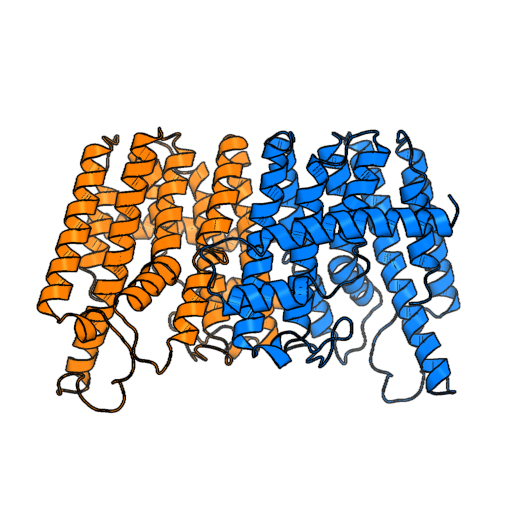97 1 98.5 106 VAL A O 1
ATOM 827 N N . TYR A 1 107 ? -18.141 4.02 -10.031 1 98.25 107 TYR A N 1
ATOM 828 C CA . TYR A 1 107 ? -17.578 2.764 -10.523 1 98.25 107 TYR A CA 1
ATOM 829 C C . TYR A 1 107 ? -18.031 1.595 -9.648 1 98.25 107 TYR A C 1
ATOM 831 O O . TYR A 1 107 ? -17.766 0.435 -9.977 1 98.25 107 TYR A O 1
ATOM 839 N N . GLY A 1 108 ? -18.734 1.875 -8.578 1 97.81 108 GLY A N 1
ATOM 840 C CA . GLY A 1 108 ? -19.125 0.836 -7.637 1 97.81 108 GLY A CA 1
ATOM 841 C C . GLY A 1 108 ? -18.125 0.661 -6.5 1 97.81 108 GLY A C 1
ATOM 842 O O . GLY A 1 108 ? -16.984 1.104 -6.594 1 97.81 108 GLY A O 1
ATOM 843 N N . GLU A 1 109 ? -18.594 0.034 -5.449 1 97.94 109 GLU A N 1
ATOM 844 C CA . GLU A 1 109 ? -17.812 -0.11 -4.223 1 97.94 109 GLU A CA 1
ATOM 845 C C . GLU A 1 109 ? -16.578 -0.976 -4.453 1 97.94 109 GLU A C 1
ATOM 847 O O . GLU A 1 109 ? -15.477 -0.626 -4.016 1 97.94 109 GLU A O 1
ATOM 852 N N . ALA A 1 110 ? -16.703 -2.109 -5.133 1 98 110 ALA A N 1
ATOM 853 C CA . ALA A 1 110 ? -15.594 -3.033 -5.375 1 98 110 ALA A CA 1
ATOM 854 C C . ALA A 1 110 ? -14.477 -2.352 -6.148 1 98 110 ALA A C 1
ATOM 856 O O . ALA A 1 110 ? -13.305 -2.445 -5.77 1 98 110 ALA A O 1
ATOM 857 N N . MET A 1 111 ? -14.82 -1.68 -7.16 1 98.5 111 MET A N 1
ATOM 858 C CA . MET A 1 111 ? -13.828 -1.014 -8.008 1 98.5 111 MET A CA 1
ATOM 859 C C . MET A 1 111 ? -13.148 0.126 -7.254 1 98.5 111 MET A C 1
ATOM 861 O O . MET A 1 111 ? -11.961 0.375 -7.445 1 98.5 111 MET A O 1
ATOM 865 N N . ALA A 1 112 ? -13.938 0.867 -6.41 1 98.81 112 ALA A N 1
ATOM 866 C CA . ALA A 1 112 ? -13.352 1.925 -5.594 1 98.81 112 ALA A CA 1
ATOM 867 C C . ALA A 1 112 ? -12.289 1.362 -4.648 1 98.81 112 ALA A C 1
ATOM 869 O O . ALA A 1 112 ? -11.219 1.954 -4.48 1 98.81 112 ALA A O 1
ATOM 870 N N . ILE A 1 113 ? -12.578 0.199 -4.043 1 98.81 113 ILE A N 1
ATOM 871 C CA . ILE A 1 113 ? -11.625 -0.45 -3.154 1 98.81 113 ILE A CA 1
ATOM 872 C C . ILE A 1 113 ? -10.359 -0.815 -3.936 1 98.81 113 ILE A C 1
ATOM 874 O O . ILE A 1 113 ? -9.25 -0.511 -3.504 1 98.81 113 ILE A O 1
ATOM 878 N N . LEU A 1 114 ? -10.531 -1.372 -5.133 1 98.88 114 LEU A N 1
ATOM 879 C CA . LEU A 1 114 ? -9.398 -1.812 -5.941 1 98.88 114 LEU A CA 1
ATOM 880 C C . LEU A 1 114 ? -8.602 -0.617 -6.457 1 98.88 114 LEU A C 1
ATOM 882 O O . LEU A 1 114 ? -7.375 -0.677 -6.551 1 98.88 114 LEU A O 1
ATOM 886 N N . ALA A 1 115 ? -9.305 0.462 -6.812 1 98.88 115 ALA A N 1
ATOM 887 C CA . ALA A 1 115 ? -8.617 1.673 -7.254 1 98.88 115 ALA A CA 1
ATOM 888 C C . ALA A 1 115 ? -7.73 2.232 -6.148 1 98.88 115 ALA A C 1
ATOM 890 O O . ALA A 1 115 ? -6.602 2.662 -6.406 1 98.88 115 ALA A O 1
ATOM 891 N N . GLY A 1 116 ? -8.273 2.244 -4.941 1 98.88 116 GLY A N 1
ATOM 892 C CA . GLY A 1 116 ? -7.461 2.654 -3.807 1 98.88 116 GLY A CA 1
ATOM 893 C C . GLY A 1 116 ? -6.258 1.762 -3.58 1 98.88 116 GLY A C 1
ATOM 894 O O . GLY A 1 116 ? -5.141 2.252 -3.398 1 98.88 116 GLY A O 1
ATOM 895 N N . ASP A 1 117 ? -6.465 0.438 -3.646 1 98.94 117 ASP A N 1
ATOM 896 C CA . ASP A 1 117 ? -5.371 -0.517 -3.486 1 98.94 117 ASP A CA 1
ATOM 897 C C . ASP A 1 117 ? -4.289 -0.294 -4.543 1 98.94 117 ASP A C 1
ATOM 899 O O . ASP A 1 117 ? -3.098 -0.358 -4.238 1 98.94 117 ASP A O 1
ATOM 903 N N . ALA A 1 118 ? -4.711 -0.059 -5.734 1 98.88 118 ALA A N 1
ATOM 904 C CA . ALA A 1 118 ? -3.793 0.116 -6.855 1 98.88 118 ALA A CA 1
ATOM 905 C C . ALA A 1 118 ? -2.975 1.395 -6.699 1 98.88 118 ALA A C 1
ATOM 907 O O . ALA A 1 118 ? -1.759 1.39 -6.91 1 98.88 118 ALA A O 1
ATOM 908 N N . LEU A 1 119 ? -3.656 2.469 -6.336 1 98.88 119 LEU A N 1
ATOM 909 C CA . LEU A 1 119 ? -2.967 3.744 -6.168 1 98.88 119 LEU A CA 1
ATOM 910 C C . LEU A 1 119 ? -1.968 3.674 -5.016 1 98.88 119 LEU A C 1
ATOM 912 O O . LEU A 1 119 ? -0.841 4.16 -5.137 1 98.88 119 LEU A O 1
ATOM 916 N N . LEU A 1 120 ? -2.379 3.057 -3.887 1 98.94 120 LEU A N 1
ATOM 917 C CA . LEU A 1 120 ? -1.482 2.891 -2.748 1 98.94 120 LEU A CA 1
ATOM 918 C C . LEU A 1 120 ? -0.23 2.119 -3.148 1 98.94 120 LEU A C 1
ATOM 920 O O . LEU A 1 120 ? 0.887 2.529 -2.826 1 98.94 120 LEU A O 1
ATOM 924 N N . THR A 1 121 ? -0.422 1.06 -3.865 1 98.88 121 THR A N 1
ATOM 925 C CA . THR A 1 121 ? 0.693 0.213 -4.277 1 98.88 121 THR A CA 1
ATOM 926 C C . THR A 1 121 ? 1.575 0.936 -5.293 1 98.88 121 THR A C 1
ATOM 928 O O . THR A 1 121 ? 2.803 0.899 -5.191 1 98.88 121 THR A O 1
ATOM 931 N N . GLN A 1 122 ? 0.964 1.623 -6.219 1 98.56 122 GLN A N 1
ATOM 932 C CA . GLN A 1 122 ? 1.682 2.34 -7.27 1 98.56 122 GLN A CA 1
ATOM 933 C C . GLN A 1 122 ? 2.533 3.463 -6.684 1 98.56 122 GLN A C 1
ATOM 935 O O . GLN A 1 122 ? 3.596 3.787 -7.223 1 98.56 122 GLN A O 1
ATOM 940 N N . ALA A 1 123 ? 2.094 4.027 -5.621 1 98.94 123 ALA A N 1
ATOM 941 C CA . ALA A 1 123 ? 2.852 5.09 -4.965 1 98.94 123 ALA A CA 1
ATOM 942 C C . ALA A 1 123 ? 4.27 4.633 -4.641 1 98.94 123 ALA A C 1
ATOM 944 O O . ALA A 1 123 ? 5.23 5.375 -4.852 1 98.94 123 ALA A O 1
ATOM 945 N N . PHE A 1 124 ? 4.414 3.414 -4.195 1 98.88 124 PHE A N 1
ATOM 946 C CA . PHE A 1 124 ? 5.727 2.924 -3.787 1 98.88 124 PHE A CA 1
ATOM 947 C C . PHE A 1 124 ? 6.602 2.645 -5.004 1 98.88 124 PHE A C 1
ATOM 949 O O . PHE A 1 124 ? 7.82 2.828 -4.953 1 98.88 124 PHE A O 1
ATOM 956 N N . GLU A 1 125 ? 5.996 2.221 -6.098 1 98.5 125 GLU A N 1
ATOM 957 C CA . GLU A 1 125 ? 6.746 2.111 -7.344 1 98.5 125 GLU A CA 1
ATOM 958 C C . GLU A 1 125 ? 7.219 3.479 -7.824 1 98.5 125 GLU A C 1
ATOM 960 O O . GLU A 1 125 ? 8.359 3.625 -8.281 1 98.5 125 GLU A O 1
ATOM 965 N N . THR A 1 126 ? 6.352 4.434 -7.703 1 98.75 126 THR A N 1
ATOM 966 C CA . THR A 1 126 ? 6.609 5.785 -8.195 1 98.75 126 THR A CA 1
ATOM 967 C C . THR A 1 126 ? 7.727 6.449 -7.402 1 98.75 126 THR A C 1
ATOM 969 O O . THR A 1 126 ? 8.57 7.145 -7.969 1 98.75 126 THR A O 1
ATOM 972 N N . VAL A 1 127 ? 7.801 6.23 -6.09 1 98.81 127 VAL A N 1
ATOM 973 C CA . VAL A 1 127 ? 8.875 6.773 -5.262 1 98.81 127 VAL A CA 1
ATOM 974 C C . VAL A 1 127 ? 10.227 6.312 -5.797 1 98.81 127 VAL A C 1
ATOM 976 O O . VAL A 1 127 ? 11.195 7.074 -5.793 1 98.81 127 VAL A O 1
ATOM 979 N N . CYS A 1 128 ? 10.25 5.07 -6.242 1 98.56 128 CYS A N 1
ATOM 980 C CA . CYS A 1 128 ? 11.508 4.477 -6.688 1 98.56 128 CYS A CA 1
ATOM 981 C C . CYS A 1 128 ? 12.047 5.195 -7.918 1 98.56 128 CYS A C 1
ATOM 983 O O . CYS A 1 128 ? 13.242 5.141 -8.195 1 98.56 128 CYS A O 1
ATOM 985 N N . GLU A 1 129 ? 11.234 5.93 -8.625 1 98.38 129 GLU A N 1
ATOM 986 C CA . GLU A 1 129 ? 11.648 6.645 -9.828 1 98.38 129 GLU A CA 1
ATOM 987 C C . GLU A 1 129 ? 12.562 7.816 -9.484 1 98.38 129 GLU A C 1
ATOM 989 O O . GLU A 1 129 ? 13.234 8.359 -10.359 1 98.38 129 GLU A O 1
ATOM 994 N N . ALA A 1 130 ? 12.586 8.156 -8.219 1 98.69 130 ALA A N 1
ATOM 995 C CA . ALA A 1 130 ? 13.523 9.195 -7.793 1 98.69 130 ALA A CA 1
ATOM 996 C C . ALA A 1 130 ? 14.961 8.773 -8.055 1 98.69 130 ALA A C 1
ATOM 998 O O . ALA A 1 130 ? 15.82 9.617 -8.328 1 98.69 130 ALA A O 1
ATOM 999 N N . GLU A 1 131 ? 15.219 7.469 -8 1 98.38 131 GLU A N 1
ATOM 1000 C CA . GLU A 1 131 ? 16.562 6.973 -8.281 1 98.38 131 GLU A CA 1
ATOM 1001 C C . GLU A 1 131 ? 16.984 7.289 -9.719 1 98.38 131 GLU A C 1
ATOM 1003 O O . GLU A 1 131 ? 18.094 7.75 -9.961 1 98.38 131 GLU A O 1
ATOM 1008 N N . ALA A 1 132 ? 16.078 7.039 -10.633 1 96.94 132 ALA A N 1
ATOM 1009 C CA . ALA A 1 132 ? 16.328 7.312 -12.047 1 96.94 132 ALA A CA 1
ATOM 1010 C C . ALA A 1 132 ? 16.547 8.805 -12.289 1 96.94 132 ALA A C 1
ATOM 1012 O O . ALA A 1 132 ? 17.219 9.195 -13.242 1 96.94 132 ALA A O 1
ATOM 1013 N N . ALA A 1 133 ? 15.992 9.602 -11.383 1 97.69 133 ALA A N 1
ATOM 1014 C CA . ALA A 1 133 ? 16.125 11.055 -11.492 1 97.69 133 ALA A CA 1
ATOM 1015 C C . ALA A 1 133 ? 17.422 11.531 -10.82 1 97.69 133 ALA A C 1
ATOM 1017 O O . ALA A 1 133 ? 17.719 12.727 -10.836 1 97.69 133 ALA A O 1
ATOM 1018 N N . GLY A 1 134 ? 18.156 10.609 -10.195 1 98 134 GLY A N 1
ATOM 1019 C CA . GLY A 1 134 ? 19.484 10.969 -9.719 1 98 134 GLY A CA 1
ATOM 1020 C C . GLY A 1 134 ? 19.641 10.828 -8.219 1 98 134 GLY A C 1
ATOM 1021 O O . GLY A 1 134 ? 20.719 11.047 -7.676 1 98 134 GLY A O 1
ATOM 1022 N N . ALA A 1 135 ? 18.609 10.461 -7.504 1 98.5 135 ALA A N 1
ATOM 1023 C CA . ALA A 1 135 ? 18.703 10.305 -6.059 1 98.5 135 ALA A CA 1
ATOM 1024 C C . ALA A 1 135 ? 19.422 9.008 -5.695 1 98.5 135 ALA A C 1
ATOM 1026 O O . ALA A 1 135 ? 19.203 7.969 -6.324 1 98.5 135 ALA A O 1
ATOM 1027 N N . PRO A 1 136 ? 20.359 9.055 -4.68 1 98.31 136 PRO A N 1
ATOM 1028 C CA . PRO A 1 136 ? 21 7.812 -4.242 1 98.31 136 PRO A CA 1
ATOM 1029 C C . PRO A 1 136 ? 20 6.777 -3.732 1 98.31 136 PRO A C 1
ATOM 1031 O O . PRO A 1 136 ? 19.016 7.133 -3.072 1 98.31 136 PRO A O 1
ATOM 1034 N N . ALA A 1 137 ? 20.281 5.48 -3.961 1 98.25 137 ALA A N 1
ATOM 1035 C CA . ALA A 1 137 ? 19.391 4.387 -3.561 1 98.25 137 ALA A CA 1
ATOM 1036 C C . ALA A 1 137 ? 19.125 4.418 -2.059 1 98.25 137 ALA A C 1
ATOM 1038 O O . ALA A 1 137 ? 18.016 4.129 -1.613 1 98.25 137 ALA A O 1
ATOM 1039 N N . VAL A 1 138 ? 20.094 4.785 -1.294 1 98 138 VAL A N 1
ATOM 1040 C CA . VAL A 1 138 ? 19.969 4.797 0.16 1 98 138 VAL A CA 1
ATOM 1041 C C . VAL A 1 138 ? 18.953 5.859 0.582 1 98 138 VAL A C 1
ATOM 1043 O O . VAL A 1 138 ? 18.172 5.648 1.515 1 98 138 VAL A O 1
ATOM 1046 N N . SER A 1 139 ? 18.953 7 -0.11 1 98.56 139 SER A N 1
ATOM 1047 C CA . SER A 1 139 ? 18 8.07 0.183 1 98.56 139 SER A CA 1
ATOM 1048 C C . SER A 1 139 ? 16.578 7.672 -0.216 1 98.56 139 SER A C 1
ATOM 1050 O O . SER A 1 139 ? 15.625 7.926 0.525 1 98.56 139 SER A O 1
ATOM 1052 N N . VAL A 1 140 ? 16.484 7.039 -1.353 1 98.88 140 VAL A N 1
ATOM 1053 C CA . VAL A 1 140 ? 15.172 6.629 -1.834 1 98.88 140 VAL A CA 1
ATOM 1054 C C . VAL A 1 140 ? 14.602 5.555 -0.913 1 98.88 140 VAL A C 1
ATOM 1056 O O . VAL A 1 140 ? 13.406 5.566 -0.603 1 98.88 140 VAL A O 1
ATOM 1059 N N . LEU A 1 141 ? 15.43 4.652 -0.482 1 98.75 141 LEU A N 1
ATOM 1060 C CA . LEU A 1 141 ? 14.977 3.604 0.429 1 98.75 141 LEU A CA 1
ATOM 1061 C C . LEU A 1 141 ? 14.5 4.199 1.747 1 98.75 141 LEU A C 1
ATOM 1063 O O . LEU A 1 141 ? 13.508 3.74 2.316 1 98.75 141 LEU A O 1
ATOM 1067 N N . LYS A 1 142 ? 15.227 5.215 2.23 1 98.62 142 LYS A N 1
ATOM 1068 C CA . LYS A 1 142 ? 14.789 5.914 3.436 1 98.62 142 LYS A CA 1
ATOM 1069 C C . LYS A 1 142 ? 13.414 6.551 3.236 1 98.62 142 LYS A C 1
ATOM 1071 O O . LYS A 1 142 ? 12.562 6.5 4.129 1 98.62 142 LYS A O 1
ATOM 1076 N N . ILE A 1 143 ? 13.203 7.066 2.115 1 98.94 143 ILE A N 1
ATOM 1077 C CA . ILE A 1 143 ? 11.945 7.715 1.784 1 98.94 143 ILE A CA 1
ATOM 1078 C C . ILE A 1 143 ? 10.828 6.672 1.706 1 98.94 143 ILE A C 1
ATOM 1080 O O . ILE A 1 143 ? 9.719 6.902 2.191 1 98.94 143 ILE A O 1
ATOM 1084 N N . VAL A 1 144 ? 11.133 5.52 1.12 1 98.94 144 VAL A N 1
ATOM 1085 C CA . VAL A 1 144 ? 10.164 4.43 1.061 1 98.94 144 VAL A CA 1
ATOM 1086 C C . VAL A 1 144 ? 9.773 4.012 2.475 1 98.94 144 VAL A C 1
ATOM 1088 O O . VAL A 1 144 ? 8.586 3.873 2.777 1 98.94 144 VAL A O 1
ATOM 1091 N N . ARG A 1 145 ? 10.703 3.865 3.32 1 98.62 145 ARG A N 1
ATOM 1092 C CA . ARG A 1 145 ? 10.469 3.453 4.699 1 98.62 145 ARG A CA 1
ATOM 1093 C C . ARG A 1 145 ? 9.609 4.48 5.438 1 98.62 145 ARG A C 1
ATOM 1095 O O . ARG A 1 145 ? 8.648 4.117 6.117 1 98.62 145 ARG A O 1
ATOM 1102 N N . GLU A 1 146 ? 9.93 5.699 5.281 1 98.81 146 GLU A N 1
ATOM 1103 C CA . GLU A 1 146 ? 9.195 6.746 5.988 1 98.81 146 GLU A CA 1
ATOM 1104 C C . GLU A 1 146 ? 7.789 6.914 5.422 1 98.81 146 GLU A C 1
ATOM 1106 O O . GLU A 1 146 ? 6.84 7.16 6.168 1 98.81 146 GLU A O 1
ATOM 1111 N N . LEU A 1 147 ? 7.68 6.805 4.082 1 98.88 147 LEU A N 1
ATOM 1112 C CA . LEU A 1 147 ? 6.348 6.879 3.494 1 98.88 147 LEU A CA 1
ATOM 1113 C C . LEU A 1 147 ? 5.43 5.82 4.09 1 98.88 147 LEU A C 1
ATOM 1115 O O . LEU A 1 147 ? 4.289 6.117 4.457 1 98.88 147 LEU A O 1
ATOM 1119 N N . ALA A 1 148 ? 5.965 4.629 4.156 1 98.81 148 ALA A N 1
ATOM 1120 C CA . ALA A 1 148 ? 5.18 3.529 4.707 1 98.81 148 ALA A CA 1
ATOM 1121 C C . ALA A 1 148 ? 4.832 3.781 6.168 1 98.81 148 ALA A C 1
ATOM 1123 O O . ALA A 1 148 ? 3.709 3.514 6.605 1 98.81 148 ALA A O 1
ATOM 1124 N N . SER A 1 149 ? 5.727 4.32 6.934 1 98.19 149 SER A N 1
ATOM 1125 C CA . SER A 1 149 ? 5.504 4.578 8.352 1 98.19 149 SER A CA 1
ATOM 1126 C C . SER A 1 149 ? 4.461 5.668 8.562 1 98.19 149 SER A C 1
ATOM 1128 O O . SER A 1 149 ? 3.514 5.488 9.336 1 98.19 149 SER A O 1
ATOM 1130 N N . TYR A 1 150 ? 4.586 6.738 7.867 1 98.75 150 TYR A N 1
ATOM 1131 C CA . TYR A 1 150 ? 3.709 7.891 8.047 1 98.75 150 TYR A CA 1
ATOM 1132 C C . TYR A 1 150 ? 2.332 7.625 7.449 1 98.75 150 TYR A C 1
ATOM 1134 O O . TYR A 1 150 ? 1.329 8.164 7.922 1 98.75 150 TYR A O 1
ATOM 1142 N N . ALA A 1 151 ? 2.254 6.805 6.422 1 98.81 151 ALA A N 1
ATOM 1143 C CA . ALA A 1 151 ? 0.986 6.559 5.742 1 98.81 151 ALA A CA 1
ATOM 1144 C C . ALA A 1 151 ? 0.308 5.301 6.281 1 98.81 151 ALA A C 1
ATOM 1146 O O . ALA A 1 151 ? -0.856 5.035 5.969 1 98.81 151 ALA A O 1
ATOM 1147 N N . GLY A 1 152 ? 1.022 4.516 7.109 1 98.44 152 GLY A N 1
ATOM 1148 C CA . GLY A 1 152 ? 0.563 3.189 7.488 1 98.44 152 GLY A CA 1
ATOM 1149 C C . GLY A 1 152 ? -0.155 3.164 8.82 1 98.44 152 GLY A C 1
ATOM 1150 O O . GLY A 1 152 ? -0.799 4.141 9.203 1 98.44 152 GLY A O 1
ATOM 1151 N N . ALA A 1 153 ? -0.074 2.057 9.523 1 98.31 153 ALA A N 1
ATOM 1152 C CA . ALA A 1 153 ? -0.827 1.762 10.742 1 98.31 153 ALA A CA 1
ATOM 1153 C C . ALA A 1 153 ? -0.421 2.695 11.883 1 98.31 153 ALA A C 1
ATOM 1155 O O . ALA A 1 153 ? -1.243 3.041 12.734 1 98.31 153 ALA A O 1
ATOM 1156 N N . ARG A 1 154 ? 0.824 3.145 11.844 1 97.62 154 ARG A N 1
ATOM 1157 C CA . ARG A 1 154 ? 1.312 4.047 12.883 1 97.62 154 ARG A CA 1
ATOM 1158 C C . ARG A 1 154 ? 1.136 5.504 12.477 1 97.62 154 ARG A C 1
ATOM 1160 O O . ARG A 1 154 ? 1.485 6.414 13.227 1 97.62 154 ARG A O 1
ATOM 1167 N N . GLY A 1 155 ? 0.614 5.68 11.281 1 98.38 155 GLY A N 1
ATOM 1168 C CA . GLY A 1 155 ? 0.407 7.004 10.711 1 98.38 155 GLY A CA 1
ATOM 1169 C C . GLY A 1 155 ? -1.019 7.234 10.25 1 98.38 155 GLY A C 1
ATOM 1170 O O . GLY A 1 155 ? -1.966 7.031 11.016 1 98.38 155 GLY A O 1
ATOM 1171 N N . MET A 1 156 ? -1.174 7.516 9.008 1 98.69 156 MET A N 1
ATOM 1172 C CA . MET A 1 156 ? -2.422 7.98 8.406 1 98.69 156 MET A CA 1
ATOM 1173 C C . MET A 1 156 ? -3.531 6.949 8.594 1 98.69 156 MET A C 1
ATOM 1175 O O . MET A 1 156 ? -4.656 7.301 8.961 1 98.69 156 MET A O 1
ATOM 1179 N N . VAL A 1 157 ? -3.229 5.668 8.359 1 98.81 157 VAL A N 1
ATOM 1180 C CA . VAL A 1 157 ? -4.254 4.641 8.508 1 98.81 157 VAL A CA 1
ATOM 1181 C C . VAL A 1 157 ? -4.676 4.535 9.969 1 98.81 157 VAL A C 1
ATOM 1183 O O . VAL A 1 157 ? -5.859 4.379 10.273 1 98.81 157 VAL A O 1
ATOM 1186 N N . GLY A 1 158 ? -3.689 4.594 10.852 1 98.44 158 GLY A N 1
ATOM 1187 C CA . GLY A 1 158 ? -4.016 4.605 12.266 1 98.44 158 GLY A CA 1
ATOM 1188 C C . GLY A 1 158 ? -4.871 5.789 12.672 1 98.44 158 GLY A C 1
ATOM 1189 O O . GLY A 1 158 ? -5.797 5.648 13.477 1 98.44 158 GLY A O 1
ATOM 1190 N N . GLY A 1 159 ? -4.535 6.949 12.18 1 98.25 159 GLY A N 1
ATOM 1191 C CA . GLY A 1 159 ? -5.355 8.125 12.414 1 98.25 159 GLY A CA 1
ATOM 1192 C C . GLY A 1 159 ? -6.785 7.969 11.938 1 98.25 159 GLY A C 1
ATOM 1193 O O . GLY A 1 159 ? -7.727 8.375 12.625 1 98.25 159 GLY A O 1
ATOM 1194 N N . GLN A 1 160 ? -6.969 7.398 10.75 1 97.88 160 GLN A N 1
ATOM 1195 C CA . GLN A 1 160 ? -8.305 7.145 10.219 1 97.88 160 GLN A CA 1
ATOM 1196 C C . GLN A 1 160 ? -9.078 6.176 11.109 1 97.88 160 GLN A C 1
ATOM 1198 O O . GLN A 1 160 ? -10.281 6.352 11.328 1 97.88 160 GLN A O 1
ATOM 1203 N N . CYS A 1 161 ? -8.383 5.168 11.555 1 98.06 161 CYS A N 1
ATOM 1204 C CA . CYS A 1 161 ? -8.992 4.211 12.477 1 98.06 161 CYS A CA 1
ATOM 1205 C C . CYS A 1 161 ? -9.508 4.906 13.727 1 98.06 161 CYS A C 1
ATOM 1207 O O . CYS A 1 161 ? -10.656 4.703 14.125 1 98.06 161 CYS A O 1
ATOM 1209 N N . ALA A 1 162 ? -8.68 5.719 14.305 1 97 162 ALA A N 1
ATOM 1210 C CA . ALA A 1 162 ? -9.055 6.445 15.516 1 97 162 ALA A CA 1
ATOM 1211 C C . ALA A 1 162 ? -10.211 7.406 15.25 1 97 162 ALA A C 1
ATOM 1213 O O . ALA A 1 162 ? -11.086 7.59 16.094 1 97 162 ALA A O 1
ATOM 1214 N N . ASP A 1 163 ? -10.164 8.023 14.094 1 95.38 163 ASP A N 1
ATOM 1215 C CA . ASP A 1 163 ? -11.242 8.922 13.688 1 95.38 163 ASP A CA 1
ATOM 1216 C C . ASP A 1 163 ? -12.57 8.172 13.602 1 95.38 163 ASP A C 1
ATOM 1218 O O . ASP A 1 163 ? -13.602 8.672 14.07 1 95.38 163 ASP A O 1
ATOM 1222 N N . MET A 1 164 ? -12.539 7 13.016 1 94.31 164 MET A N 1
ATOM 1223 C CA . MET A 1 164 ? -13.742 6.176 12.891 1 94.31 164 MET A CA 1
ATOM 1224 C C . MET A 1 164 ? -14.266 5.762 14.258 1 94.31 164 MET A C 1
ATOM 1226 O O . MET A 1 164 ? -15.469 5.805 14.508 1 94.31 164 MET A O 1
ATOM 1230 N N . GLU A 1 165 ? -13.359 5.414 15.102 1 93.62 165 GLU A N 1
ATOM 1231 C CA . GLU A 1 165 ? -13.734 4.98 16.438 1 93.62 165 GLU A CA 1
ATOM 1232 C C . GLU A 1 165 ? -14.289 6.141 17.266 1 93.62 165 GLU A C 1
ATOM 1234 O O . GLU A 1 165 ? -15.094 5.934 18.172 1 93.62 165 GLU A O 1
ATOM 1239 N N . GLY A 1 166 ? -13.883 7.277 16.953 1 91.56 166 GLY A N 1
ATOM 1240 C CA . GLY A 1 166 ? -14.281 8.461 17.703 1 91.56 166 GLY A CA 1
ATOM 1241 C C . GLY A 1 166 ? -15.586 9.055 17.219 1 91.56 166 GLY A C 1
ATOM 1242 O O . GLY A 1 166 ? -16.125 9.969 17.844 1 91.56 166 GLY A O 1
ATOM 1243 N N . GLU A 1 167 ? -16.062 8.438 16.141 1 86.31 167 GLU A N 1
ATOM 1244 C CA . GLU A 1 167 ? -17.297 8.961 15.594 1 86.31 167 GLU A CA 1
ATOM 1245 C C . GLU A 1 167 ? -18.453 8.773 16.578 1 86.31 167 GLU A C 1
ATOM 1247 O O . GLU A 1 167 ? -18.625 7.699 17.156 1 86.31 167 GLU A O 1
ATOM 1252 N N . ASN A 1 168 ? -19.203 9.703 16.844 1 82.19 168 ASN A N 1
ATOM 1253 C CA . ASN A 1 168 ? -20.375 9.727 17.719 1 82.19 168 ASN A CA 1
ATOM 1254 C C . ASN A 1 168 ? -19.984 9.586 19.188 1 82.19 168 ASN A C 1
ATOM 1256 O O . ASN A 1 168 ? -20.766 9.086 19.984 1 82.19 168 ASN A O 1
ATOM 1260 N N . THR A 1 169 ? -18.688 9.82 19.453 1 87.44 169 THR A N 1
ATOM 1261 C CA . THR A 1 169 ? -18.203 9.836 20.828 1 87.44 169 THR A CA 1
ATOM 1262 C C . THR A 1 169 ? -17.547 11.172 21.156 1 87.44 169 THR A C 1
ATOM 1264 O O . THR A 1 169 ? -17.109 11.898 20.25 1 87.44 169 THR A O 1
ATOM 1267 N N . GLN A 1 170 ? -17.641 11.484 22.375 1 89.94 170 GLN A N 1
ATOM 1268 C CA . GLN A 1 170 ? -16.906 12.664 22.812 1 89.94 170 GLN A CA 1
ATOM 1269 C C . GLN A 1 170 ? -15.43 12.328 23.031 1 89.94 170 GLN A C 1
ATOM 1271 O O . GLN A 1 170 ? -15.086 11.531 23.906 1 89.94 170 GLN A O 1
ATOM 1276 N N . LEU A 1 171 ? -14.617 12.992 22.25 1 94.5 171 LEU A N 1
ATOM 1277 C CA . LEU A 1 171 ? -13.18 12.742 22.328 1 94.5 171 LEU A CA 1
ATOM 1278 C C . LEU A 1 171 ? -12.531 13.633 23.391 1 94.5 171 LEU A C 1
ATOM 1280 O O . LEU A 1 171 ? -12.953 14.766 23.594 1 94.5 171 LEU A O 1
ATOM 1284 N N . THR A 1 172 ? -11.562 13.039 24.031 1 95.75 172 THR A N 1
ATOM 1285 C CA . THR A 1 172 ? -10.664 13.883 24.812 1 95.75 172 THR A CA 1
ATOM 1286 C C . THR A 1 172 ? -9.75 14.695 23.906 1 95.75 172 THR A C 1
ATOM 1288 O O . THR A 1 172 ? -9.656 14.422 22.703 1 95.75 172 THR A O 1
ATOM 1291 N N . LEU A 1 173 ? -9.156 15.68 24.453 1 95.81 173 LEU A N 1
ATOM 1292 C CA . LEU A 1 173 ? -8.211 16.484 23.688 1 95.81 173 LEU A CA 1
ATOM 1293 C C . LEU A 1 173 ? -7.062 15.625 23.172 1 95.81 173 LEU A C 1
ATOM 1295 O O . LEU A 1 173 ? -6.605 15.812 22.031 1 95.81 173 LEU A O 1
ATOM 1299 N N . ALA A 1 174 ? -6.629 14.711 23.984 1 96.31 174 ALA A N 1
ATOM 1300 C CA . ALA A 1 174 ? -5.535 13.82 23.594 1 96.31 174 ALA A CA 1
ATOM 1301 C C . ALA A 1 174 ? -5.93 12.945 22.406 1 96.31 174 ALA A C 1
ATOM 1303 O O . ALA A 1 174 ? -5.121 12.711 21.516 1 96.31 174 ALA A O 1
ATOM 1304 N N . GLN A 1 175 ? -7.105 12.469 22.453 1 95.81 175 GLN A N 1
ATOM 1305 C CA . GLN A 1 175 ? -7.613 11.641 21.375 1 95.81 175 GLN A CA 1
ATOM 1306 C C . GLN A 1 175 ? -7.758 12.445 20.078 1 95.81 175 GLN A C 1
ATOM 1308 O O . GLN A 1 175 ? -7.422 11.961 19 1 95.81 175 GLN A O 1
ATOM 1313 N N . LEU A 1 176 ? -8.281 13.656 20.234 1 96.5 176 LEU A N 1
ATOM 1314 C CA . LEU A 1 176 ? -8.422 14.523 19.062 1 96.5 176 LEU A CA 1
ATOM 1315 C C . LEU A 1 176 ? -7.059 14.852 18.469 1 96.5 176 LEU A C 1
ATOM 1317 O O . LEU A 1 176 ? -6.891 14.844 17.25 1 96.5 176 LEU A O 1
ATOM 1321 N N . LYS A 1 177 ? -6.117 15.109 19.312 1 97.19 177 LYS A N 1
ATOM 1322 C CA . LYS A 1 177 ? -4.762 15.406 18.875 1 97.19 177 LYS A CA 1
ATOM 1323 C C . LYS A 1 177 ? -4.152 14.219 18.125 1 97.19 177 LYS A C 1
ATOM 1325 O O . LYS A 1 177 ? -3.455 14.398 17.125 1 97.19 177 LYS A O 1
ATOM 1330 N N . TYR A 1 178 ? -4.402 13.039 18.641 1 97.06 178 TYR A N 1
ATOM 1331 C CA . TYR A 1 178 ? -3.924 11.836 17.969 1 97.06 178 TYR A CA 1
ATOM 1332 C C . TYR A 1 178 ? -4.473 11.75 16.547 1 97.06 178 TYR A C 1
ATOM 1334 O O . TYR A 1 178 ? -3.73 11.477 15.609 1 97.06 178 TYR A O 1
ATOM 1342 N N . ILE A 1 179 ? -5.707 11.977 16.453 1 97.06 179 ILE A N 1
ATOM 1343 C CA . ILE A 1 179 ? -6.367 11.883 15.156 1 97.06 179 ILE A CA 1
ATOM 1344 C C . ILE A 1 179 ? -5.797 12.945 14.211 1 97.06 179 ILE A C 1
ATOM 1346 O O . ILE A 1 179 ? -5.426 12.633 13.07 1 97.06 179 ILE A O 1
ATOM 1350 N N . HIS A 1 180 ? -5.637 14.195 14.656 1 97.19 180 HIS A N 1
ATOM 1351 C CA . HIS A 1 180 ? -5.113 15.273 13.828 1 97.19 180 HIS A CA 1
ATOM 1352 C C . HIS A 1 180 ? -3.67 15.008 13.422 1 97.19 180 HIS A C 1
ATOM 1354 O O . HIS A 1 180 ? -3.287 15.258 12.273 1 97.19 180 HIS A O 1
ATOM 1360 N N . GLN A 1 181 ? -2.951 14.453 14.336 1 98.06 181 GLN A N 1
ATOM 1361 C CA . GLN A 1 181 ? -1.545 14.156 14.086 1 98.06 181 GLN A CA 1
ATOM 1362 C C . GLN A 1 181 ? -1.389 13.086 13.008 1 98.06 181 GLN A C 1
ATOM 1364 O O . GLN A 1 181 ? -0.665 13.281 12.031 1 98.06 181 GLN A O 1
ATOM 1369 N N . HIS A 1 182 ? -2.129 12.023 13.164 1 98.44 182 HIS A N 1
ATOM 1370 C CA . HIS A 1 182 ? -1.84 10.852 12.352 1 98.44 182 HIS A CA 1
ATOM 1371 C C . HIS A 1 182 ? -2.674 10.844 11.07 1 98.44 182 HIS A C 1
ATOM 1373 O O . HIS A 1 182 ? -2.172 10.508 10 1 98.44 182 HIS A O 1
ATOM 1379 N N . LYS A 1 183 ? -3.941 11.289 11.141 1 97.38 183 LYS A N 1
ATOM 1380 C CA . LYS A 1 183 ? -4.797 11.289 9.961 1 97.38 183 LYS A CA 1
ATOM 1381 C C . LYS A 1 183 ? -4.359 12.359 8.961 1 97.38 183 LYS A C 1
ATOM 1383 O O . LYS A 1 183 ? -4.488 12.18 7.75 1 97.38 183 LYS A O 1
ATOM 1388 N N . THR A 1 184 ? -3.762 13.469 9.492 1 95.5 184 THR A N 1
ATOM 1389 C CA . THR A 1 184 ? -3.527 14.602 8.602 1 95.5 184 THR A CA 1
ATOM 1390 C C . THR A 1 184 ? -2.064 15.031 8.648 1 95.5 184 THR A C 1
ATOM 1392 O O . THR A 1 184 ? -1.379 15.031 7.621 1 95.5 184 THR A O 1
ATOM 1395 N N . ALA A 1 185 ? -1.548 15.289 9.766 1 97.81 185 ALA A N 1
ATOM 1396 C CA . ALA A 1 185 ? -0.245 15.938 9.891 1 97.81 185 ALA A CA 1
ATOM 1397 C C . ALA A 1 185 ? 0.875 15.008 9.43 1 97.81 185 ALA A C 1
ATOM 1399 O O . ALA A 1 185 ? 1.863 15.461 8.844 1 97.81 185 ALA A O 1
ATOM 1400 N N . ASP A 1 186 ? 0.732 13.727 9.672 1 98.69 186 ASP A N 1
ATOM 1401 C CA . ASP A 1 186 ? 1.79 12.773 9.367 1 98.69 186 ASP A CA 1
ATOM 1402 C C . ASP A 1 186 ? 2.191 12.844 7.895 1 98.69 186 ASP A C 1
ATOM 1404 O O . ASP A 1 186 ? 3.381 12.852 7.57 1 98.69 186 ASP A O 1
ATOM 1408 N N . LEU A 1 187 ? 1.254 12.891 7.031 1 98.44 187 LEU A N 1
ATOM 1409 C CA . LEU A 1 187 ? 1.582 12.891 5.609 1 98.44 187 LEU A CA 1
ATOM 1410 C C . LEU A 1 187 ? 2.256 14.195 5.211 1 98.44 187 LEU A C 1
ATOM 1412 O O . LEU A 1 187 ? 3.109 14.211 4.32 1 98.44 187 LEU A O 1
ATOM 1416 N N . LEU A 1 188 ? 1.934 15.328 5.84 1 97.88 188 LEU A N 1
ATOM 1417 C CA . LEU A 1 188 ? 2.615 16.594 5.59 1 97.88 188 LEU A CA 1
ATOM 1418 C C . LEU A 1 188 ? 4.055 16.531 6.09 1 97.88 188 LEU A C 1
ATOM 1420 O O . LEU A 1 188 ? 4.965 17.031 5.422 1 97.88 188 LEU A O 1
ATOM 1424 N N . VAL A 1 189 ? 4.195 15.93 7.27 1 98.81 189 VAL A N 1
ATOM 1425 C CA . VAL A 1 189 ? 5.535 15.75 7.82 1 98.81 189 VAL A CA 1
ATOM 1426 C C . VAL A 1 189 ? 6.395 14.945 6.852 1 98.81 189 VAL A C 1
ATOM 1428 O O . VAL A 1 189 ? 7.531 15.32 6.555 1 98.81 189 VAL A O 1
ATOM 1431 N N . PHE A 1 190 ? 5.832 13.891 6.352 1 98.94 190 PHE A N 1
ATOM 1432 C CA . PHE A 1 190 ? 6.562 13.086 5.383 1 98.94 190 PHE A CA 1
ATOM 1433 C C . PHE A 1 190 ? 7.016 13.938 4.199 1 98.94 190 PHE A C 1
ATOM 1435 O O . PHE A 1 190 ? 8.156 13.82 3.748 1 98.94 190 PHE A O 1
ATOM 1442 N N . CYS A 1 191 ? 6.133 14.719 3.664 1 98.88 191 CYS A N 1
ATOM 1443 C CA . CYS A 1 191 ? 6.43 15.508 2.475 1 98.88 191 CYS A CA 1
ATOM 1444 C C . CYS A 1 191 ? 7.668 16.375 2.688 1 98.88 191 CYS A C 1
ATOM 1446 O O . CYS A 1 191 ? 8.586 16.359 1.861 1 98.88 191 CYS A O 1
ATOM 1448 N N . VAL A 1 192 ? 7.711 17.047 3.77 1 98.94 192 VAL A N 1
ATOM 1449 C CA . VAL A 1 192 ? 8.828 17.938 4.062 1 98.94 192 VAL A CA 1
ATOM 1450 C C . VAL A 1 192 ? 10.094 17.125 4.309 1 98.94 192 VAL A C 1
ATOM 1452 O O . VAL A 1 192 ? 11.164 17.469 3.793 1 98.94 192 VAL A O 1
ATOM 1455 N N . ARG A 1 193 ? 9.961 16.031 5.039 1 98.94 193 ARG A N 1
ATOM 1456 C CA . ARG A 1 193 ? 11.117 15.195 5.324 1 98.94 193 ARG A CA 1
ATOM 1457 C C . ARG A 1 193 ? 11.672 14.578 4.043 1 98.94 193 ARG A C 1
ATOM 1459 O O . ARG A 1 193 ? 12.891 14.492 3.871 1 98.94 193 ARG A O 1
ATOM 1466 N N . ALA A 1 194 ? 10.805 14.141 3.178 1 98.94 194 ALA A N 1
ATOM 1467 C CA . ALA A 1 194 ? 11.25 13.555 1.921 1 98.94 194 ALA A CA 1
ATOM 1468 C C . ALA A 1 194 ? 12.086 14.547 1.115 1 98.94 194 ALA A C 1
ATOM 1470 O O . ALA A 1 194 ? 13.148 14.195 0.599 1 98.94 194 ALA A O 1
ATOM 1471 N N . GLY A 1 195 ? 11.586 15.812 0.992 1 98.94 195 GLY A N 1
ATOM 1472 C CA . GLY A 1 195 ? 12.375 16.844 0.334 1 98.94 195 GLY A CA 1
ATOM 1473 C C . GLY A 1 195 ? 13.727 17.062 0.981 1 98.94 195 GLY A C 1
ATOM 1474 O O . GLY A 1 195 ? 14.742 17.188 0.289 1 98.94 195 GLY A O 1
ATOM 1475 N N . ALA A 1 196 ? 13.734 17.031 2.27 1 98.94 196 ALA A N 1
ATOM 1476 C CA . ALA A 1 196 ? 14.969 17.25 3.018 1 98.94 196 ALA A CA 1
ATOM 1477 C C . ALA A 1 196 ? 15.945 16.094 2.805 1 98.94 196 ALA A C 1
ATOM 1479 O O . ALA A 1 196 ? 17.141 16.328 2.641 1 98.94 196 ALA A O 1
ATOM 1480 N N . ILE A 1 197 ? 15.414 14.883 2.82 1 98.88 197 ILE A N 1
ATOM 1481 C CA . ILE A 1 197 ? 16.25 13.703 2.611 1 98.88 197 ILE A CA 1
ATOM 1482 C C . ILE A 1 197 ? 16.859 13.742 1.217 1 98.88 197 ILE A C 1
ATOM 1484 O O . ILE A 1 197 ? 18.062 13.508 1.057 1 98.88 197 ILE A O 1
ATOM 1488 N N . LEU A 1 198 ? 16.062 14.102 0.234 1 98.88 198 LEU A N 1
ATOM 1489 C CA . LEU A 1 198 ? 16.547 14.188 -1.14 1 98.88 198 LEU A CA 1
ATOM 1490 C C . LEU A 1 198 ? 17.594 15.289 -1.275 1 98.88 198 LEU A C 1
ATOM 1492 O O . LEU A 1 198 ? 18.469 15.219 -2.15 1 98.88 198 LEU A O 1
ATOM 1496 N N . ALA A 1 199 ? 17.531 16.281 -0.353 1 98.69 199 ALA A N 1
ATOM 1497 C CA . ALA A 1 199 ? 18.453 17.406 -0.388 1 98.69 199 ALA A CA 1
ATOM 1498 C C . ALA A 1 199 ? 19.688 17.125 0.463 1 98.69 199 ALA A C 1
ATOM 1500 O O . ALA A 1 199 ? 20.547 18 0.634 1 98.69 199 ALA A O 1
ATOM 1501 N N . ASN A 1 200 ? 19.766 15.938 1.027 1 98.19 200 ASN A N 1
ATOM 1502 C CA . ASN A 1 200 ? 20.875 15.523 1.88 1 98.19 200 ASN A CA 1
ATOM 1503 C C . ASN A 1 200 ? 20.984 16.391 3.125 1 98.19 200 ASN A C 1
ATOM 1505 O O . ASN A 1 200 ? 22.078 16.766 3.541 1 98.19 200 ASN A O 1
ATOM 1509 N N . ALA A 1 201 ? 19.844 16.781 3.633 1 98.56 201 ALA A N 1
ATOM 1510 C CA . ALA A 1 201 ? 19.812 17.516 4.895 1 98.56 201 ALA A CA 1
ATOM 1511 C C . ALA A 1 201 ? 20.562 16.75 5.988 1 98.56 201 ALA A C 1
ATOM 1513 O O . ALA A 1 201 ? 20.469 15.516 6.062 1 98.56 201 ALA A O 1
ATOM 1514 N N . ASP A 1 202 ? 21.266 17.469 6.891 1 98.19 202 ASP A N 1
ATOM 1515 C CA . ASP A 1 202 ? 21.859 16.797 8.039 1 98.19 202 ASP A CA 1
ATOM 1516 C C . ASP A 1 202 ? 20.812 16.5 9.109 1 98.19 202 ASP A C 1
ATOM 1518 O O . ASP A 1 202 ? 19.641 16.859 8.961 1 98.19 202 ASP A O 1
ATOM 1522 N N . GLU A 1 203 ? 21.172 15.836 10.117 1 98.31 203 GLU A N 1
ATOM 1523 C CA . GLU A 1 203 ? 20.234 15.344 11.125 1 98.31 203 GLU A CA 1
ATOM 1524 C C . GLU A 1 203 ? 19.547 16.5 11.852 1 98.31 203 GLU A C 1
ATOM 1526 O O . GLU A 1 203 ? 18.375 16.406 12.203 1 98.31 203 GLU A O 1
ATOM 1531 N N . ARG A 1 204 ? 20.281 17.531 12.109 1 98.56 204 ARG A N 1
ATOM 1532 C CA . ARG A 1 204 ? 19.719 18.688 12.773 1 98.56 204 ARG A CA 1
ATOM 1533 C C . ARG A 1 204 ? 18.656 19.359 11.898 1 98.56 204 ARG A C 1
ATOM 1535 O O . ARG A 1 204 ? 17.547 19.641 12.367 1 98.56 204 ARG A O 1
ATOM 1542 N N . GLN A 1 205 ? 19 19.562 10.672 1 98.81 205 GLN A N 1
ATOM 1543 C CA . GLN A 1 205 ? 18.062 20.156 9.727 1 98.81 205 GLN A CA 1
ATOM 1544 C C . GLN A 1 205 ? 16.812 19.281 9.57 1 98.81 205 GLN A C 1
ATOM 1546 O O . GLN A 1 205 ? 15.695 19.797 9.539 1 98.81 205 GLN A O 1
ATOM 1551 N N . LEU A 1 206 ? 17.047 18.016 9.461 1 98.88 206 LEU A N 1
ATOM 1552 C CA . LEU A 1 206 ? 15.93 17.078 9.32 1 98.88 206 LEU A CA 1
ATOM 1553 C C . LEU A 1 206 ? 15 17.172 10.523 1 98.88 206 LEU A C 1
ATOM 1555 O O . LEU A 1 206 ? 13.773 17.156 10.367 1 98.88 206 LEU A O 1
ATOM 1559 N N . ALA A 1 207 ? 15.539 17.266 11.711 1 98.81 207 ALA A N 1
ATOM 1560 C CA . ALA A 1 207 ? 14.742 17.359 12.93 1 98.81 207 ALA A CA 1
ATOM 1561 C C . ALA A 1 207 ? 13.953 18.672 12.969 1 98.81 207 ALA A C 1
ATOM 1563 O O . ALA A 1 207 ? 12.789 18.688 13.359 1 98.81 207 ALA A O 1
ATOM 1564 N N . LEU A 1 208 ? 14.609 19.703 12.617 1 98.88 208 LEU A N 1
ATOM 1565 C CA . LEU A 1 208 ? 13.977 21.031 12.609 1 98.88 208 LEU A CA 1
ATOM 1566 C C . LEU A 1 208 ? 12.859 21.094 11.578 1 98.88 208 LEU A C 1
ATOM 1568 O O . LEU A 1 208 ? 11.789 21.625 11.852 1 98.88 208 LEU A O 1
ATOM 1572 N N . LEU A 1 209 ? 13.117 20.516 10.445 1 98.94 209 LEU A N 1
ATOM 1573 C CA . LEU A 1 209 ? 12.102 20.516 9.398 1 98.94 209 LEU A CA 1
ATOM 1574 C C . LEU A 1 209 ? 10.945 19.578 9.766 1 98.94 209 LEU A C 1
ATOM 1576 O O . LEU A 1 209 ? 9.797 19.844 9.391 1 98.94 209 LEU A O 1
ATOM 1580 N N . THR A 1 210 ? 11.234 18.5 10.477 1 98.88 210 THR A N 1
ATOM 1581 C CA . THR A 1 210 ? 10.164 17.672 11.023 1 98.88 210 THR A CA 1
ATOM 1582 C C . THR A 1 210 ? 9.273 18.484 11.969 1 98.88 210 THR A C 1
ATOM 1584 O O . THR A 1 210 ? 8.047 18.375 11.906 1 98.88 210 THR A O 1
ATOM 1587 N N . ARG A 1 211 ? 9.875 19.297 12.781 1 98.75 211 ARG A N 1
ATOM 1588 C CA . ARG A 1 211 ? 9.133 20.156 13.695 1 98.75 211 ARG A CA 1
ATOM 1589 C C . ARG A 1 211 ? 8.305 21.188 12.938 1 98.75 211 ARG A C 1
ATOM 1591 O O . ARG A 1 211 ? 7.145 21.422 13.266 1 98.75 211 ARG A O 1
ATOM 1598 N N . TYR A 1 212 ? 8.922 21.781 11.977 1 98.69 212 TYR A N 1
ATOM 1599 C CA . TYR A 1 212 ? 8.203 22.719 11.109 1 98.69 212 TYR A CA 1
ATOM 1600 C C . TYR A 1 212 ? 6.953 22.062 10.531 1 98.69 212 TYR A C 1
ATOM 1602 O O . TYR A 1 212 ? 5.852 22.609 10.672 1 98.69 212 TYR A O 1
ATOM 1610 N N . ALA A 1 213 ? 7.121 20.922 9.945 1 98.69 213 ALA A N 1
ATOM 1611 C CA . ALA A 1 213 ? 6.039 20.234 9.242 1 98.69 213 ALA A CA 1
ATOM 1612 C C . ALA A 1 213 ? 4.957 19.781 10.211 1 98.69 213 ALA A C 1
ATOM 1614 O O . ALA A 1 213 ? 3.764 19.891 9.922 1 98.69 213 ALA A O 1
ATOM 1615 N N . ASN A 1 214 ? 5.391 19.234 11.344 1 98.56 214 ASN A N 1
ATOM 1616 C CA . ASN A 1 214 ? 4.43 18.781 12.352 1 98.56 214 ASN A CA 1
ATOM 1617 C C . ASN A 1 214 ? 3.545 19.938 12.828 1 98.56 214 ASN A C 1
ATOM 1619 O O . ASN A 1 214 ? 2.33 19.766 12.961 1 98.56 214 ASN A O 1
ATOM 1623 N N . ASN A 1 215 ? 4.16 21.031 13.086 1 97.94 215 ASN A N 1
ATOM 1624 C CA . ASN A 1 215 ? 3.43 22.203 13.57 1 97.94 215 ASN A CA 1
ATOM 1625 C C . ASN A 1 215 ? 2.449 22.719 12.523 1 97.94 215 ASN A C 1
ATOM 1627 O O . ASN A 1 215 ? 1.306 23.047 12.844 1 97.94 215 ASN A O 1
ATOM 1631 N N . ILE A 1 216 ? 2.844 22.797 11.312 1 96.62 216 ILE A N 1
ATOM 1632 C CA . ILE A 1 216 ? 1.935 23.328 10.312 1 96.62 216 ILE A CA 1
ATOM 1633 C C . ILE A 1 216 ? 0.815 22.328 10.039 1 96.62 216 ILE A C 1
ATOM 1635 O O . ILE A 1 216 ? -0.315 22.719 9.734 1 96.62 216 ILE A O 1
ATOM 1639 N N . GLY A 1 217 ? 1.155 21.031 10.133 1 96.56 217 GLY A N 1
ATOM 1640 C CA . GLY A 1 217 ? 0.119 20.031 9.992 1 96.56 217 GLY A CA 1
ATOM 1641 C C . GLY A 1 217 ? -0.962 20.125 11.055 1 96.56 217 GLY A C 1
ATOM 1642 O O . GLY A 1 217 ? -2.152 20.062 10.742 1 96.56 217 GLY A O 1
ATOM 1643 N N . LEU A 1 218 ? -0.559 20.281 12.258 1 97.06 218 LEU A N 1
ATOM 1644 C CA . LEU A 1 218 ? -1.516 20.422 13.344 1 97.06 218 LEU A CA 1
ATOM 1645 C C . LEU A 1 218 ? -2.297 21.734 13.211 1 97.06 218 LEU A C 1
ATOM 1647 O O . LEU A 1 218 ? -3.508 21.766 13.445 1 97.06 218 LEU A O 1
ATOM 1651 N N . ALA A 1 219 ? -1.584 22.766 12.859 1 95.62 219 ALA A N 1
ATOM 1652 C CA . ALA A 1 219 ? -2.23 24.047 12.648 1 95.62 219 ALA A CA 1
ATOM 1653 C C . ALA A 1 219 ? -3.311 23.953 11.57 1 95.62 219 ALA A C 1
ATOM 1655 O O . ALA A 1 219 ? -4.375 24.562 11.695 1 95.62 219 ALA A O 1
ATOM 1656 N N . PHE A 1 220 ? -3.014 23.25 10.562 1 93.75 220 PHE A N 1
ATOM 1657 C CA . PHE A 1 220 ? -3.949 23.031 9.469 1 93.75 220 PHE A CA 1
ATOM 1658 C C . PHE A 1 220 ? -5.266 22.469 9.984 1 93.75 220 PHE A C 1
ATOM 1660 O O . PHE A 1 220 ? -6.34 22.938 9.609 1 93.75 220 PHE A O 1
ATOM 1667 N N . GLN A 1 221 ? -5.199 21.531 10.82 1 93.38 221 GLN A N 1
ATOM 1668 C CA . GLN A 1 221 ? -6.402 20.875 11.32 1 93.38 221 GLN A CA 1
ATOM 1669 C C . GLN A 1 221 ? -7.148 21.766 12.305 1 93.38 221 GLN A C 1
ATOM 1671 O O . GLN A 1 221 ? -8.383 21.797 12.312 1 93.38 221 GLN A O 1
ATOM 1676 N N . ILE A 1 222 ? -6.43 22.469 13.109 1 94.19 222 ILE A N 1
ATOM 1677 C CA . ILE A 1 222 ? -7.07 23.391 14.039 1 94.19 222 ILE A CA 1
ATOM 1678 C C . ILE A 1 222 ? -7.828 24.469 13.266 1 94.19 222 ILE A C 1
ATOM 1680 O O . ILE A 1 222 ? -8.953 24.812 13.617 1 94.19 222 ILE A O 1
ATOM 1684 N N . GLN A 1 223 ? -7.207 24.938 12.25 1 92.88 223 GLN A N 1
ATOM 1685 C CA . GLN A 1 223 ? -7.875 25.906 11.398 1 92.88 223 GLN A CA 1
ATOM 1686 C C . GLN A 1 223 ? -9.141 25.328 10.773 1 92.88 223 GLN A C 1
ATOM 1688 O O . GLN A 1 223 ? -10.172 26 10.703 1 92.88 223 GLN A O 1
ATOM 1693 N N . ASP A 1 224 ? -9.047 24.109 10.273 1 90.56 224 ASP A N 1
ATOM 1694 C CA . ASP A 1 224 ? -10.219 23.438 9.727 1 90.56 224 ASP A CA 1
ATOM 1695 C C . ASP A 1 224 ? -11.336 23.359 10.773 1 90.56 224 ASP A C 1
ATOM 1697 O O . ASP A 1 224 ? -12.508 23.562 10.453 1 90.56 224 ASP A O 1
ATOM 1701 N N . ASP A 1 225 ? -11 23.031 11.961 1 91.31 225 ASP A N 1
ATOM 1702 C CA . ASP A 1 225 ? -11.961 22.969 13.055 1 91.31 225 ASP A CA 1
ATOM 1703 C C . ASP A 1 225 ? -12.625 24.312 13.289 1 91.31 225 ASP A C 1
ATOM 1705 O O . ASP A 1 225 ? -13.836 24.391 13.508 1 91.31 225 ASP A O 1
ATOM 1709 N N . ILE A 1 226 ? -11.812 25.297 13.289 1 90.81 226 ILE A N 1
ATOM 1710 C CA . ILE A 1 226 ? -12.289 26.656 13.516 1 90.81 226 ILE A CA 1
ATOM 1711 C C . ILE A 1 226 ? -13.273 27.047 12.414 1 90.81 226 ILE A C 1
ATOM 1713 O O . ILE A 1 226 ? -14.359 27.562 12.695 1 90.81 226 ILE A O 1
ATOM 1717 N N . LEU A 1 227 ? -12.906 26.766 11.188 1 88.25 227 LEU A N 1
ATOM 1718 C CA . LEU A 1 227 ? -13.75 27.094 10.047 1 88.25 227 LEU A CA 1
ATOM 1719 C C . LEU A 1 227 ? -15.062 26.312 10.094 1 88.25 227 LEU A C 1
ATOM 1721 O O . LEU A 1 227 ? -16.109 26.844 9.719 1 88.25 227 LEU A O 1
ATOM 1725 N N . ASP A 1 228 ? -14.977 25.109 10.484 1 85.19 228 ASP A N 1
ATOM 1726 C CA . ASP A 1 228 ? -16.172 24.266 10.617 1 85.19 228 ASP A CA 1
ATOM 1727 C C . ASP A 1 228 ? -17.156 24.875 11.617 1 85.19 228 ASP A C 1
ATOM 1729 O O . ASP A 1 228 ? -18.359 24.938 11.359 1 85.19 228 ASP A O 1
ATOM 1733 N N . VAL A 1 229 ? -16.641 25.266 12.695 1 84.88 229 VAL A N 1
ATOM 1734 C CA . VAL A 1 229 ? -17.469 25.812 13.758 1 84.88 229 VAL A CA 1
ATOM 1735 C C . VAL A 1 229 ? -18.016 27.172 13.344 1 84.88 229 VAL A C 1
ATOM 1737 O O . VAL A 1 229 ? -19.172 27.5 13.602 1 84.88 229 VAL A O 1
ATOM 1740 N N . THR A 1 230 ? -17.172 27.953 12.703 1 83.69 230 THR A N 1
ATOM 1741 C CA . THR A 1 230 ? -17.594 29.281 12.297 1 83.69 230 THR A CA 1
ATOM 1742 C C . THR A 1 230 ? -18.547 29.219 11.102 1 83.69 230 THR A C 1
ATOM 1744 O O . THR A 1 230 ? -19.469 30.031 10.992 1 83.69 230 THR A O 1
ATOM 1747 N N . GLY A 1 231 ? -18.203 28.375 10.117 1 75.88 231 GLY A N 1
ATOM 1748 C CA . GLY A 1 231 ? -19.109 28.188 9 1 75.88 231 GLY A CA 1
ATOM 1749 C C . GLY A 1 231 ? -20.469 27.672 9.422 1 75.88 231 GLY A C 1
ATOM 1750 O O . GLY A 1 231 ? -21.5 28.109 8.891 1 75.88 231 GLY A O 1
ATOM 1751 N N . ASP A 1 232 ? -20.406 26.797 10.281 1 62.62 232 ASP A N 1
ATOM 1752 C CA . ASP A 1 232 ? -21.656 26.281 10.828 1 62.62 232 ASP A CA 1
ATOM 1753 C C . ASP A 1 232 ? -22.469 27.391 11.492 1 62.62 232 ASP A C 1
ATOM 1755 O O . ASP A 1 232 ? -23.688 27.438 11.344 1 62.62 232 ASP A O 1
ATOM 1759 N N . PHE A 1 233 ? -21.75 28.141 12.148 1 54.09 233 PHE A N 1
ATOM 1760 C CA . PHE A 1 233 ? -22.406 29.281 12.797 1 54.09 233 PHE A CA 1
ATOM 1761 C C . PHE A 1 233 ? -23.078 30.188 11.773 1 54.09 233 PHE A C 1
ATOM 1763 O O . PHE A 1 233 ? -24.203 30.625 11.977 1 54.09 233 PHE A O 1
ATOM 1770 N N . ALA A 1 234 ? -22.422 30.5 10.773 1 54.47 234 ALA A N 1
ATOM 1771 C CA . ALA A 1 234 ? -22.953 31.375 9.742 1 54.47 234 ALA A CA 1
ATOM 1772 C C . ALA A 1 234 ? -24.172 30.766 9.07 1 54.47 234 ALA A C 1
ATOM 1774 O O . ALA A 1 234 ? -25.094 31.484 8.664 1 54.47 234 ALA A O 1
ATOM 1775 N N . LYS A 1 235 ? -24.203 29.516 8.945 1 55.94 235 LYS A N 1
ATOM 1776 C CA . LYS A 1 235 ? -25.312 28.812 8.297 1 55.94 235 LYS A CA 1
ATOM 1777 C C . LYS A 1 235 ? -26.484 28.641 9.258 1 55.94 235 LYS A C 1
ATOM 1779 O O . LYS A 1 235 ? -27.641 28.781 8.859 1 55.94 235 LYS A O 1
ATOM 1784 N N . ILE A 1 236 ? -26.109 28.234 10.5 1 50.22 236 ILE A N 1
ATOM 1785 C CA . ILE A 1 236 ? -27.172 27.828 11.414 1 50.22 236 ILE A CA 1
ATOM 1786 C C . ILE A 1 236 ? -27.547 28.984 12.328 1 50.22 236 ILE A C 1
ATOM 1788 O O . ILE A 1 236 ? -28.625 29 12.906 1 50.22 236 ILE A O 1
ATOM 1792 N N . GLY A 1 237 ? -26.953 30.25 12.172 1 45.62 237 GLY A N 1
ATOM 1793 C CA . GLY A 1 237 ? -27.266 31.453 12.922 1 45.62 237 GLY A CA 1
ATOM 1794 C C . GLY A 1 237 ? -27.094 31.281 14.422 1 45.62 237 GLY A C 1
ATOM 1795 O O . GLY A 1 237 ? -27.469 32.156 15.195 1 45.62 237 GLY A O 1
ATOM 1796 N N . LYS A 1 238 ? -27.156 30.109 14.992 1 49.25 238 LYS A N 1
ATOM 1797 C CA . LYS A 1 238 ? -26.969 29.875 16.422 1 49.25 238 LYS A CA 1
ATOM 1798 C C . LYS A 1 238 ? -25.609 29.234 16.688 1 49.25 238 LYS A C 1
ATOM 1800 O O . LYS A 1 238 ? -25.047 28.578 15.812 1 49.25 238 LYS A O 1
ATOM 1805 N N . PRO A 1 239 ? -25.125 29.672 17.891 1 45.81 239 PRO A N 1
ATOM 1806 C CA . PRO A 1 239 ? -23.844 29.016 18.219 1 45.81 239 PRO A CA 1
ATOM 1807 C C . PRO A 1 239 ? -23.891 27.5 18.047 1 45.81 239 PRO A C 1
ATOM 1809 O O . PRO A 1 239 ? -24.953 26.891 18.203 1 45.81 239 PRO A O 1
ATOM 1812 N N . VAL A 1 240 ? -23.047 26.844 17.344 1 46.91 240 VAL A N 1
ATOM 1813 C CA . VAL A 1 240 ? -22.922 25.438 17.031 1 46.91 240 VAL A CA 1
ATOM 1814 C C . VAL A 1 240 ? -23.234 24.609 18.281 1 46.91 240 VAL A C 1
ATOM 1816 O O . VAL A 1 240 ? -23.109 23.375 18.266 1 46.91 240 VAL A O 1
ATOM 1819 N N . GLY A 1 241 ? -23.734 25.188 19.438 1 40.97 241 GLY A N 1
ATOM 1820 C CA . GLY A 1 241 ? -24.094 24.438 20.641 1 40.97 241 GLY A CA 1
ATOM 1821 C C . GLY A 1 241 ? -25.312 23.547 20.453 1 40.97 241 GLY A C 1
ATOM 1822 O O . GLY A 1 241 ? -25.844 23 21.406 1 40.97 241 GLY A O 1
ATOM 1823 N N . SER A 1 242 ? -26.094 23.828 19.5 1 37.62 242 SER A N 1
ATOM 1824 C CA . SER A 1 242 ? -27.312 23.031 19.5 1 37.62 242 SER A CA 1
ATOM 1825 C C . SER A 1 242 ? -27 21.531 19.375 1 37.62 242 SER A C 1
ATOM 1827 O O . SER A 1 242 ? -25.906 21.156 18.953 1 37.62 242 SER A O 1
ATOM 1829 N N . ASP A 1 243 ? -28.016 20.609 19.594 1 38.78 243 ASP A N 1
ATOM 1830 C CA . ASP A 1 243 ? -28.047 19.172 19.906 1 38.78 243 ASP A CA 1
ATOM 1831 C C . ASP A 1 243 ? -27.312 18.375 18.828 1 38.78 243 ASP A C 1
ATOM 1833 O O . ASP A 1 243 ? -26.641 17.391 19.141 1 38.78 243 ASP A O 1
ATOM 1837 N N . GLU A 1 244 ? -27.656 18.531 17.469 1 43.28 244 GLU A N 1
ATOM 1838 C CA . GLU A 1 244 ? -27.469 17.562 16.391 1 43.28 244 GLU A CA 1
ATOM 1839 C C . GLU A 1 244 ? -26.031 17.578 15.883 1 43.28 244 GLU A C 1
ATOM 1841 O O . GLU A 1 244 ? -25.484 16.531 15.539 1 43.28 244 GLU A O 1
ATOM 1846 N N . GLN A 1 245 ? -25.453 18.812 15.398 1 43.88 245 GLN A N 1
ATOM 1847 C CA . GLN A 1 245 ? -24.125 18.781 14.82 1 43.88 245 GLN A CA 1
ATOM 1848 C C . GLN A 1 245 ? -23.062 18.562 15.898 1 43.88 245 GLN A C 1
ATOM 1850 O O . GLN A 1 245 ? -21.859 18.688 15.633 1 43.88 245 GLN A O 1
ATOM 1855 N N . ARG A 1 246 ? -23.5 18.516 17.156 1 46.59 246 ARG A N 1
ATOM 1856 C CA . ARG A 1 246 ? -23.047 18.422 18.531 1 46.59 246 ARG A CA 1
ATOM 1857 C C . ARG A 1 246 ? -22.047 17.266 18.703 1 46.59 246 ARG A C 1
ATOM 1859 O O . ARG A 1 246 ? -21.359 17.172 19.719 1 46.59 246 ARG A O 1
ATOM 1866 N N . HIS A 1 247 ? -22 16.438 17.766 1 61 247 HIS A N 1
ATOM 1867 C CA . HIS A 1 247 ? -21.344 15.258 18.328 1 61 247 HIS A CA 1
ATOM 1868 C C . HIS A 1 247 ? -19.938 15.102 17.766 1 61 247 HIS A C 1
ATOM 1870 O O . HIS A 1 247 ? -19.281 14.086 18.016 1 61 247 HIS A O 1
ATOM 1876 N N . LYS A 1 248 ? -19.469 16.25 16.969 1 74.75 248 LYS A N 1
ATOM 1877 C CA . LYS A 1 248 ? -18.094 16.062 16.516 1 74.75 248 LYS A CA 1
ATOM 1878 C C . LYS A 1 248 ? -17.109 16.812 17.422 1 74.75 248 LYS A C 1
ATOM 1880 O O . LYS A 1 248 ? -17.312 18 17.703 1 74.75 248 LYS A O 1
ATOM 1885 N N . SER A 1 249 ? -16.234 16.234 17.969 1 88.38 249 SER A N 1
ATOM 1886 C CA . SER A 1 249 ? -15.203 16.812 18.828 1 88.38 249 SER A CA 1
ATOM 1887 C C . SER A 1 249 ? -14.219 17.641 18 1 88.38 249 SER A C 1
ATOM 1889 O O . SER A 1 249 ? -13.609 17.125 17.062 1 88.38 249 SER A O 1
ATOM 1891 N N . THR A 1 250 ? -14.125 19.016 18.328 1 92.06 250 THR A N 1
ATOM 1892 C CA . THR A 1 250 ? -13.188 19.938 17.688 1 92.06 250 THR A CA 1
ATOM 1893 C C . THR A 1 250 ? -12.375 20.688 18.734 1 92.06 250 THR A C 1
ATOM 1895 O O . THR A 1 250 ? -12.727 20.688 19.922 1 92.06 250 THR A O 1
ATOM 1898 N N . TYR A 1 251 ? -11.352 21.297 18.266 1 94.31 251 TYR A N 1
ATOM 1899 C CA . TYR A 1 251 ? -10.531 22.062 19.203 1 94.31 251 TYR A CA 1
ATOM 1900 C C . TYR A 1 251 ? -11.336 23.188 19.859 1 94.31 251 TYR A C 1
ATOM 1902 O O . TYR A 1 251 ? -11.352 23.312 21.078 1 94.31 251 TYR A O 1
ATOM 1910 N N . PRO A 1 252 ? -12.117 23.906 19.031 1 94.06 252 PRO A N 1
ATOM 1911 C CA . PRO A 1 252 ? -12.922 24.953 19.656 1 94.06 252 PRO A CA 1
ATOM 1912 C C . PRO A 1 252 ? -13.93 24.406 20.672 1 94.06 252 PRO A C 1
ATOM 1914 O O . PRO A 1 252 ? -14.18 25.031 21.703 1 94.06 252 PRO A O 1
ATOM 1917 N N . SER A 1 253 ? -14.5 23.266 20.344 1 91.44 253 SER A N 1
ATOM 1918 C CA . SER A 1 253 ? -15.484 22.688 21.25 1 91.44 253 SER A CA 1
ATOM 1919 C C . SER A 1 253 ? -14.828 22.188 22.531 1 91.44 253 SER A C 1
ATOM 1921 O O . SER A 1 253 ? -15.461 22.156 23.594 1 91.44 253 SER A O 1
ATOM 1923 N N . LEU A 1 254 ? -13.555 21.891 22.453 1 93.88 254 LEU A N 1
ATOM 1924 C CA . LEU A 1 254 ? -12.898 21.25 23.594 1 93.88 254 LEU A CA 1
ATOM 1925 C C . LEU A 1 254 ? -12.156 22.281 24.438 1 93.88 254 LEU A C 1
ATOM 1927 O O . LEU A 1 254 ? -12.141 22.188 25.672 1 93.88 254 LEU A O 1
ATOM 1931 N N . ILE A 1 255 ? -11.586 23.312 23.75 1 95.81 255 ILE A N 1
ATOM 1932 C CA . ILE A 1 255 ? -10.734 24.188 24.547 1 95.81 255 ILE A CA 1
ATOM 1933 C C . ILE A 1 255 ? -11.172 25.641 24.344 1 95.81 255 ILE A C 1
ATOM 1935 O O . ILE A 1 255 ? -10.625 26.562 24.969 1 95.81 255 ILE A O 1
ATOM 1939 N N . GLY A 1 256 ? -12.125 25.844 23.453 1 94.94 256 GLY A N 1
ATOM 1940 C CA . GLY A 1 256 ? -12.625 27.188 23.203 1 94.94 256 GLY A CA 1
ATOM 1941 C C . GLY A 1 256 ? -12.031 27.812 21.938 1 94.94 256 GLY A C 1
ATOM 1942 O O . GLY A 1 256 ? -10.93 27.438 21.531 1 94.94 256 GLY A O 1
ATOM 1943 N N . MET A 1 257 ? -12.766 28.75 21.422 1 95.06 257 MET A N 1
ATOM 1944 C CA . MET A 1 257 ? -12.391 29.391 20.172 1 95.06 257 MET A CA 1
ATOM 1945 C C . MET A 1 257 ? -11.125 30.234 20.344 1 95.06 257 MET A C 1
ATOM 1947 O O . MET A 1 257 ? -10.203 30.156 19.531 1 95.06 257 MET A O 1
ATOM 1951 N N . GLU A 1 258 ? -11.07 30.984 21.438 1 96.56 258 GLU A N 1
ATOM 1952 C CA . GLU A 1 258 ? -9.93 31.859 21.688 1 96.56 258 GLU A CA 1
ATOM 1953 C C . GLU A 1 258 ? -8.648 31.062 21.891 1 96.56 258 GLU A C 1
ATOM 1955 O O . GLU A 1 258 ? -7.613 31.375 21.312 1 96.56 258 GLU A O 1
ATOM 1960 N N . GLU A 1 259 ? -8.766 30.062 22.625 1 97.38 259 GLU A N 1
ATOM 1961 C CA . GLU A 1 259 ? -7.609 29.219 22.891 1 97.38 259 GLU A CA 1
ATOM 1962 C C . GLU A 1 259 ? -7.176 28.484 21.609 1 97.38 259 GLU A C 1
ATOM 1964 O O . GLU A 1 259 ? -5.98 28.25 21.406 1 97.38 259 GLU A O 1
ATOM 1969 N N . SER A 1 260 ? -8.125 28.078 20.844 1 96.25 260 SER A N 1
ATOM 1970 C CA . SER A 1 260 ? -7.816 27.422 19.562 1 96.25 260 SER A CA 1
ATOM 1971 C C . SER A 1 260 ? -7.043 28.359 18.641 1 96.25 260 SER A C 1
ATOM 1973 O O . SER A 1 260 ? -6.07 27.953 18 1 96.25 260 SER A O 1
ATOM 1975 N N . ARG A 1 261 ? -7.438 29.594 18.625 1 94.88 261 ARG A N 1
ATOM 1976 C CA . ARG A 1 261 ? -6.762 30.578 17.781 1 94.88 261 ARG A CA 1
ATOM 1977 C C . ARG A 1 261 ? -5.355 30.859 18.312 1 94.88 261 ARG A C 1
ATOM 1979 O O . ARG A 1 261 ? -4.418 31.016 17.516 1 94.88 261 ARG A O 1
ATOM 1986 N N . GLU A 1 262 ? -5.277 30.922 19.562 1 97.06 262 GLU A N 1
ATOM 1987 C CA . GLU A 1 262 ? -3.969 31.156 20.172 1 97.06 262 GLU A CA 1
ATOM 1988 C C . GLU A 1 262 ? -3.018 30 19.859 1 97.06 262 GLU A C 1
ATOM 1990 O O . GLU A 1 262 ? -1.847 30.219 19.547 1 97.06 262 GLU A O 1
ATOM 1995 N N . LEU A 1 263 ? -3.557 28.812 20 1 96.69 263 LEU A N 1
ATOM 1996 C CA . LEU A 1 263 ? -2.756 27.625 19.719 1 96.69 263 LEU A CA 1
ATOM 1997 C C . LEU A 1 263 ? -2.322 27.609 18.25 1 96.69 263 LEU A C 1
ATOM 1999 O O . LEU A 1 263 ? -1.181 27.266 17.938 1 96.69 263 LEU A O 1
ATOM 2003 N N . LEU A 1 264 ? -3.191 27.938 17.422 1 95.5 264 LEU A N 1
ATOM 2004 C CA . LEU A 1 264 ? -2.908 28.016 15.992 1 95.5 264 LEU A CA 1
ATOM 2005 C C . LEU A 1 264 ? -1.744 28.969 15.719 1 95.5 264 LEU A C 1
ATOM 2007 O O . LEU A 1 264 ? -0.804 28.609 15.008 1 95.5 264 LEU A O 1
ATOM 2011 N N . HIS A 1 265 ? -1.755 30.125 16.297 1 95.19 265 HIS A N 1
ATOM 2012 C CA . HIS A 1 265 ? -0.71 31.125 16.109 1 95.19 265 HIS A CA 1
ATOM 2013 C C . HIS A 1 265 ? 0.612 30.656 16.703 1 95.19 265 HIS A C 1
ATOM 2015 O O . HIS A 1 265 ? 1.678 30.906 16.125 1 95.19 265 HIS A O 1
ATOM 2021 N N . GLN A 1 266 ? 0.476 30.016 17.797 1 97.31 266 GLN A N 1
ATOM 2022 C CA . GLN A 1 266 ? 1.673 29.5 18.453 1 97.31 266 GLN A CA 1
ATOM 2023 C C . GLN A 1 266 ? 2.354 28.438 17.594 1 97.31 266 GLN A C 1
ATOM 2025 O O . GLN A 1 266 ? 3.578 28.438 17.453 1 97.31 266 GLN A O 1
ATOM 2030 N N . LEU A 1 267 ? 1.597 27.531 17.062 1 97.44 267 LEU A N 1
ATOM 2031 C CA . LEU A 1 267 ? 2.125 26.469 16.219 1 97.44 267 LEU A CA 1
ATOM 2032 C C . LEU A 1 267 ? 2.832 27.047 15 1 97.44 267 LEU A C 1
ATOM 2034 O O . LEU A 1 267 ? 3.926 26.609 14.641 1 97.44 267 LEU A O 1
ATOM 2038 N N . VAL A 1 268 ? 2.301 28.062 14.398 1 96.44 268 VAL A N 1
ATOM 2039 C CA . VAL A 1 268 ? 2.877 28.672 13.211 1 96.44 268 VAL A CA 1
ATOM 2040 C C . VAL A 1 268 ? 4.16 29.422 13.578 1 96.44 268 VAL A C 1
ATOM 2042 O O . VAL A 1 268 ? 5.148 29.359 12.836 1 96.44 268 VAL A O 1
ATOM 2045 N N . ALA A 1 269 ? 4.137 30.109 14.695 1 97.12 269 ALA A N 1
ATOM 2046 C CA . ALA A 1 269 ? 5.332 30.812 15.164 1 97.12 269 ALA A CA 1
ATOM 2047 C C . ALA A 1 269 ? 6.477 29.828 15.422 1 97.12 269 ALA A C 1
ATOM 2049 O O . ALA A 1 269 ? 7.625 30.094 15.055 1 97.12 269 ALA A O 1
ATOM 2050 N N . GLU A 1 270 ? 6.129 28.734 16.031 1 98.12 270 GLU A N 1
ATOM 2051 C CA . GLU A 1 270 ? 7.129 27.703 16.297 1 98.12 270 GLU A CA 1
ATOM 2052 C C . GLU A 1 270 ? 7.648 27.078 15.016 1 98.12 270 GLU A C 1
ATOM 2054 O O . GLU A 1 270 ? 8.828 26.75 14.906 1 98.12 270 GLU A O 1
ATOM 2059 N N . ALA A 1 271 ? 6.77 26.859 14.07 1 98.12 271 ALA A N 1
ATOM 2060 C CA . ALA A 1 271 ? 7.18 26.344 12.766 1 98.12 271 ALA A CA 1
ATOM 2061 C C . ALA A 1 271 ? 8.188 27.281 12.109 1 98.12 271 ALA A C 1
ATOM 2063 O O . ALA A 1 271 ? 9.227 26.828 11.602 1 98.12 271 ALA A O 1
ATOM 2064 N N . ASN A 1 272 ? 7.945 28.578 12.164 1 97.5 272 ASN A N 1
ATOM 2065 C CA . ASN A 1 272 ? 8.828 29.562 11.555 1 97.5 272 ASN A CA 1
ATOM 2066 C C . ASN A 1 272 ? 10.164 29.656 12.289 1 97.5 272 ASN A C 1
ATOM 2068 O O . ASN A 1 272 ? 11.195 29.891 11.664 1 97.5 272 ASN A O 1
ATOM 2072 N N . GLN A 1 273 ? 10.078 29.5 13.57 1 98.44 273 GLN A N 1
ATOM 2073 C CA . GLN A 1 273 ? 11.312 29.484 14.336 1 98.44 273 GLN A CA 1
ATOM 2074 C C . GLN A 1 273 ? 12.195 28.297 13.938 1 98.44 273 GLN A C 1
ATOM 2076 O O . GLN A 1 273 ? 13.406 28.453 13.781 1 98.44 273 GLN A O 1
ATOM 2081 N N . ALA A 1 274 ? 11.586 27.109 13.758 1 98.62 274 ALA A N 1
ATOM 2082 C CA . ALA A 1 274 ? 12.328 25.938 13.32 1 98.62 274 ALA A CA 1
ATOM 2083 C C . ALA A 1 274 ? 12.961 26.172 11.953 1 98.62 274 ALA A C 1
ATOM 2085 O O . ALA A 1 274 ? 14.102 25.766 11.711 1 98.62 274 ALA A O 1
ATOM 2086 N N . LEU A 1 275 ? 12.266 26.844 11.086 1 98.25 275 LEU A N 1
ATOM 2087 C CA . LEU A 1 275 ? 12.797 27.156 9.766 1 98.25 275 LEU A CA 1
ATOM 2088 C C . LEU A 1 275 ? 14.023 28.062 9.867 1 98.25 275 LEU A C 1
ATOM 2090 O O . LEU A 1 275 ? 15.008 27.859 9.156 1 98.25 275 LEU A O 1
ATOM 2094 N N . THR A 1 276 ? 13.922 29.047 10.695 1 98.31 276 THR A N 1
ATOM 2095 C CA . THR A 1 276 ? 15.039 29.969 10.891 1 98.31 276 THR A CA 1
ATOM 2096 C C . THR A 1 276 ? 16.281 29.234 11.383 1 98.31 276 THR A C 1
ATOM 2098 O O . THR A 1 276 ? 17.375 29.453 10.891 1 98.31 276 THR A O 1
ATOM 2101 N N . GLU A 1 277 ? 15.977 28.328 12.281 1 98.62 277 GLU A N 1
ATOM 2102 C CA . GLU A 1 277 ? 17.078 27.594 12.891 1 98.62 277 GLU A CA 1
ATOM 2103 C C . GLU A 1 277 ? 17.688 26.594 11.898 1 98.62 277 GLU A C 1
ATOM 2105 O O . GLU A 1 277 ? 18.844 26.219 12.031 1 98.62 277 GLU A O 1
ATOM 2110 N N . ALA A 1 278 ? 16.953 26.172 10.914 1 98.56 278 ALA A N 1
ATOM 2111 C CA . ALA A 1 278 ? 17.422 25.172 9.945 1 98.56 278 ALA A CA 1
ATOM 2112 C C . ALA A 1 278 ? 18.438 25.797 8.992 1 98.56 278 ALA A C 1
ATOM 2114 O O . ALA A 1 278 ? 19.219 25.062 8.359 1 98.56 278 ALA A O 1
ATOM 2115 N N . GLU A 1 279 ? 18.453 27.125 8.883 1 97.81 279 GLU A N 1
ATOM 2116 C CA . GLU A 1 279 ? 19.438 27.859 8.086 1 97.81 279 GLU A CA 1
ATOM 2117 C C . GLU A 1 279 ? 19.484 27.328 6.656 1 97.81 279 GLU A C 1
ATOM 2119 O O . GLU A 1 279 ? 20.562 27.016 6.148 1 97.81 279 GLU A O 1
ATOM 2124 N N . LEU A 1 280 ? 18.375 27.25 6.012 1 98.31 280 LEU A N 1
ATOM 2125 C CA . LEU A 1 280 ? 18.266 26.797 4.629 1 98.31 280 LEU A CA 1
ATOM 2126 C C . LEU A 1 280 ? 18.719 27.891 3.664 1 98.31 280 LEU A C 1
ATOM 2128 O O . LEU A 1 280 ? 18.906 29.047 4.062 1 98.31 280 LEU A O 1
ATOM 2132 N N . VAL A 1 281 ? 18.969 27.562 2.4 1 98 281 VAL A N 1
ATOM 2133 C CA . VAL A 1 281 ? 19.406 28.516 1.378 1 98 281 VAL A CA 1
ATOM 2134 C C . VAL A 1 281 ? 18.312 29.562 1.167 1 98 281 VAL A C 1
ATOM 2136 O O . VAL A 1 281 ? 18.625 30.766 1.037 1 98 281 VAL A O 1
ATOM 2139 N N . ASN A 1 282 ? 17.047 29.203 1.104 1 97.56 282 ASN A N 1
ATOM 2140 C CA . ASN A 1 282 ? 15.891 30.078 0.936 1 97.56 282 ASN A CA 1
ATOM 2141 C C . ASN A 1 282 ? 14.617 29.422 1.48 1 97.56 282 ASN A C 1
ATOM 2143 O O . ASN A 1 282 ? 14.062 28.516 0.862 1 97.56 282 ASN A O 1
ATOM 2147 N N . ASP A 1 283 ? 14.148 29.953 2.529 1 96.94 283 ASP A N 1
ATOM 2148 C CA . ASP A 1 283 ? 12.992 29.328 3.16 1 96.94 283 ASP A CA 1
ATOM 2149 C C . ASP A 1 283 ? 11.727 30.141 2.928 1 96.94 283 ASP A C 1
ATOM 2151 O O . ASP A 1 283 ? 10.711 29.938 3.604 1 96.94 283 ASP A O 1
ATOM 2155 N N . SER A 1 284 ? 11.695 31.094 1.996 1 96.88 284 SER A N 1
ATOM 2156 C CA . SER A 1 284 ? 10.594 32.031 1.785 1 96.88 284 SER A CA 1
ATOM 2157 C C . SER A 1 284 ? 9.305 31.312 1.417 1 96.88 284 SER A C 1
ATOM 2159 O O . SER A 1 284 ? 8.234 31.656 1.918 1 96.88 284 SER A O 1
ATOM 2161 N N . ILE A 1 285 ? 9.438 30.344 0.545 1 97.62 285 ILE A N 1
ATOM 2162 C CA . ILE A 1 285 ? 8.242 29.625 0.102 1 97.62 285 ILE A CA 1
ATOM 2163 C C . ILE A 1 285 ? 7.668 28.812 1.262 1 97.62 285 ILE A C 1
ATOM 2165 O O . ILE A 1 285 ? 6.453 28.797 1.472 1 97.62 285 ILE A O 1
ATOM 2169 N N . LEU A 1 286 ? 8.523 28.141 2.035 1 98.06 286 LEU A N 1
ATOM 2170 C CA . LEU A 1 286 ? 8.055 27.344 3.162 1 98.06 286 LEU A CA 1
ATOM 2171 C C . LEU A 1 286 ? 7.387 28.219 4.211 1 98.06 286 LEU A C 1
ATOM 2173 O O . LEU A 1 286 ? 6.371 27.828 4.801 1 98.06 286 LEU A O 1
ATOM 2177 N N . ARG A 1 287 ? 7.906 29.391 4.43 1 97 287 ARG A N 1
ATOM 2178 C CA . ARG A 1 287 ? 7.289 30.328 5.352 1 97 287 ARG A CA 1
ATOM 2179 C C . ARG A 1 287 ? 5.926 30.797 4.84 1 97 287 ARG A C 1
ATOM 2181 O O . ARG A 1 287 ? 4.973 30.906 5.617 1 97 287 ARG A O 1
ATOM 2188 N N . ALA A 1 288 ? 5.898 31.062 3.578 1 96.62 288 ALA A N 1
ATOM 2189 C CA . ALA A 1 288 ? 4.648 31.5 2.969 1 96.62 288 ALA A CA 1
ATOM 2190 C C . ALA A 1 288 ? 3.594 30.406 3.025 1 96.62 288 ALA A C 1
ATOM 2192 O O . ALA A 1 288 ? 2.406 30.672 3.209 1 96.62 288 ALA A O 1
ATOM 2193 N N . LEU A 1 289 ? 4.008 29.203 2.863 1 95.31 289 LEU A N 1
ATOM 2194 C CA .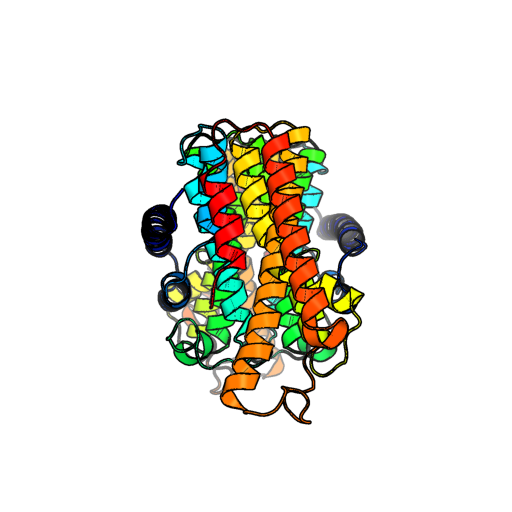 LEU A 1 289 ? 3.08 28.078 2.932 1 95.31 289 LEU A CA 1
ATOM 2195 C C . LEU A 1 289 ? 2.516 27.922 4.34 1 95.31 289 LEU A C 1
ATOM 2197 O O . LEU A 1 289 ? 1.336 27.594 4.508 1 95.31 289 LEU A O 1
ATOM 2201 N N . ALA A 1 290 ? 3.359 28.094 5.336 1 93.88 290 ALA A N 1
ATOM 2202 C CA . ALA A 1 290 ? 2.883 28.062 6.715 1 93.88 290 ALA A CA 1
ATOM 2203 C C . ALA A 1 290 ? 1.797 29.125 6.941 1 93.88 290 ALA A C 1
ATOM 2205 O O . ALA A 1 290 ? 0.763 28.828 7.547 1 93.88 290 ALA A O 1
ATOM 2206 N N . ALA A 1 291 ? 2.012 30.25 6.402 1 91.31 291 ALA A N 1
ATOM 2207 C CA . ALA A 1 291 ? 1.057 31.344 6.535 1 91.31 291 ALA A CA 1
ATOM 2208 C C . ALA A 1 291 ? -0.226 31.047 5.762 1 91.31 291 ALA A C 1
ATOM 2210 O O . ALA A 1 291 ? -1.325 31.359 6.23 1 91.31 291 ALA A O 1
ATOM 2211 N N . PHE A 1 292 ? -0.039 30.516 4.645 1 87.62 292 PHE A N 1
ATOM 2212 C CA . PHE A 1 292 ? -1.162 30.188 3.773 1 87.62 292 PHE A CA 1
ATOM 2213 C C . PHE A 1 292 ? -2.102 29.188 4.453 1 87.62 292 PHE A C 1
ATOM 2215 O O . PHE A 1 292 ? -3.322 29.328 4.371 1 87.62 292 PHE A O 1
ATOM 2222 N N . ILE A 1 293 ? -1.543 28.234 5.094 1 79.75 293 ILE A N 1
ATOM 2223 C CA . ILE A 1 293 ? -2.328 27.203 5.746 1 79.75 293 ILE A CA 1
ATOM 2224 C C . ILE A 1 293 ? -3.201 27.812 6.836 1 79.75 293 ILE A C 1
ATOM 2226 O O . ILE A 1 293 ? -4.352 27.406 7.016 1 79.75 293 ILE A O 1
ATOM 2230 N N . ILE A 1 294 ? -2.799 28.875 7.504 1 76.5 294 ILE A N 1
ATOM 2231 C CA . ILE A 1 294 ? -3.51 29.469 8.633 1 76.5 294 ILE A CA 1
ATOM 2232 C C . ILE A 1 294 ? -4.516 30.484 8.117 1 76.5 294 ILE A C 1
ATOM 2234 O O . ILE A 1 294 ? -5.508 30.781 8.789 1 76.5 294 ILE A O 1
ATOM 2238 N N . GLU A 1 295 ? -4.16 31.047 6.988 1 78.38 295 GLU A N 1
ATOM 2239 C CA . GLU A 1 295 ? -4.969 32.156 6.516 1 78.38 295 GLU A CA 1
ATOM 2240 C C . GLU A 1 295 ? -6.09 31.688 5.598 1 78.38 295 GLU A C 1
ATOM 2242 O O . GLU A 1 295 ? -7.004 32.469 5.273 1 78.38 295 GLU A O 1
ATOM 2247 N N . ARG A 1 296 ? -6.012 30.484 5.344 1 73.81 296 ARG A N 1
ATOM 2248 C CA . ARG A 1 296 ? -6.984 30 4.367 1 73.81 296 ARG A CA 1
ATOM 2249 C C . ARG A 1 296 ? -8.398 30.047 4.938 1 73.81 296 ARG A C 1
ATOM 2251 O O . ARG A 1 296 ? -8.594 29.875 6.141 1 73.81 296 ARG A O 1
ATOM 2258 N N . ASP A 1 297 ? -9.375 30.344 4.016 1 71.44 297 ASP A N 1
ATOM 2259 C CA . ASP A 1 297 ? -10.773 30.453 4.41 1 71.44 297 ASP A CA 1
ATOM 2260 C C . ASP A 1 297 ? -11.562 29.219 3.988 1 71.44 297 ASP A C 1
ATOM 2262 O O . ASP A 1 297 ? -12.797 29.219 4.031 1 71.44 297 ASP A O 1
ATOM 2266 N N . TYR A 1 298 ? -10.836 28.344 3.354 1 67.5 298 TYR A N 1
ATOM 2267 C CA . TYR A 1 298 ? -11.445 27.094 2.938 1 67.5 298 TYR A CA 1
ATOM 2268 C C . TYR A 1 298 ? -10.484 25.922 3.131 1 67.5 298 TYR A C 1
ATOM 2270 O O . TYR A 1 298 ? -9.266 26.109 3.176 1 67.5 298 TYR A O 1
ATOM 2278 N N . MET B 1 1 ? 14.18 -34.969 -3.264 1 76.94 1 MET B N 1
ATOM 2279 C CA . MET B 1 1 ? 13.719 -34.719 -1.896 1 76.94 1 MET B CA 1
ATOM 2280 C C . MET B 1 1 ? 12.375 -35.406 -1.648 1 76.94 1 MET B C 1
ATOM 2282 O O . MET B 1 1 ? 11.5 -35.375 -2.52 1 76.94 1 MET B O 1
ATOM 2286 N N . SER B 1 2 ? 12.258 -36.125 -0.562 1 79.31 2 SER B N 1
ATOM 2287 C CA . SER B 1 2 ? 10.992 -36.812 -0.26 1 79.31 2 SER B CA 1
ATOM 2288 C C . SER B 1 2 ? 9.906 -35.781 0.101 1 79.31 2 SER B C 1
ATOM 2290 O O . SER B 1 2 ? 10.203 -34.656 0.453 1 79.31 2 SER B O 1
ATOM 2292 N N . SER B 1 3 ? 8.68 -36.188 -0.056 1 81.62 3 SER B N 1
ATOM 2293 C CA . SER B 1 3 ? 7.531 -35.375 0.281 1 81.62 3 SER B CA 1
ATOM 2294 C C . SER B 1 3 ? 7.539 -35 1.757 1 81.62 3 SER B C 1
ATOM 2296 O O . SER B 1 3 ? 7.172 -33.875 2.115 1 81.62 3 SER B O 1
ATOM 2298 N N . VAL B 1 4 ? 8.023 -35.875 2.492 1 80.12 4 VAL B N 1
ATOM 2299 C CA . VAL B 1 4 ? 8.062 -35.656 3.932 1 80.12 4 VAL B CA 1
ATOM 2300 C C . VAL B 1 4 ? 9.109 -34.594 4.254 1 80.12 4 VAL B C 1
ATOM 2302 O O . VAL B 1 4 ? 8.859 -33.688 5.051 1 80.12 4 VAL B O 1
ATOM 2305 N N . GLN B 1 5 ? 10.211 -34.688 3.637 1 91 5 GLN B N 1
ATOM 2306 C CA . GLN B 1 5 ? 11.289 -33.719 3.85 1 91 5 GLN B CA 1
ATOM 2307 C C . GLN B 1 5 ? 10.867 -32.312 3.402 1 91 5 GLN B C 1
ATOM 2309 O O . GLN B 1 5 ? 11.203 -31.328 4.055 1 91 5 GLN B O 1
ATOM 2314 N N . LEU B 1 6 ? 10.117 -32.312 2.344 1 94 6 LEU B N 1
ATOM 2315 C CA . LEU B 1 6 ? 9.648 -31.031 1.848 1 94 6 LEU B CA 1
ATOM 2316 C C . LEU B 1 6 ? 8.648 -30.406 2.812 1 94 6 LEU B C 1
ATOM 2318 O O . LEU B 1 6 ? 8.703 -29.203 3.082 1 94 6 LEU B O 1
ATOM 2322 N N . LYS B 1 7 ? 7.727 -31.203 3.332 1 93.12 7 LYS B N 1
ATOM 2323 C CA . LYS B 1 7 ? 6.727 -30.719 4.281 1 93.12 7 LYS B CA 1
ATOM 2324 C C . LYS B 1 7 ? 7.387 -30.172 5.543 1 93.12 7 LYS B C 1
ATOM 2326 O O . LYS B 1 7 ? 6.953 -29.156 6.09 1 93.12 7 LYS B O 1
ATOM 2331 N N . ASP B 1 8 ? 8.422 -30.875 5.98 1 96.12 8 ASP B N 1
ATOM 2332 C CA . ASP B 1 8 ? 9.164 -30.422 7.152 1 96.12 8 ASP B CA 1
ATOM 2333 C C . ASP B 1 8 ? 9.852 -29.094 6.879 1 96.12 8 ASP B C 1
ATOM 2335 O O . ASP B 1 8 ? 9.867 -28.203 7.738 1 96.12 8 ASP B O 1
ATOM 2339 N N . TYR B 1 9 ? 10.43 -29.016 5.727 1 96.88 9 TYR B N 1
ATOM 2340 C CA . TYR B 1 9 ? 11.086 -27.781 5.32 1 96.88 9 TYR B CA 1
ATOM 2341 C C . TYR B 1 9 ? 10.094 -26.625 5.285 1 96.88 9 TYR B C 1
ATOM 2343 O O . TYR B 1 9 ? 10.359 -25.562 5.836 1 96.88 9 TYR B O 1
ATOM 2351 N N . ILE B 1 10 ? 8.953 -26.844 4.684 1 96.81 10 ILE B N 1
ATOM 2352 C CA . ILE B 1 10 ? 7.926 -25.812 4.559 1 96.81 10 ILE B CA 1
ATOM 2353 C C . ILE B 1 10 ? 7.453 -25.391 5.945 1 96.81 10 ILE B C 1
ATOM 2355 O O . ILE B 1 10 ? 7.336 -24.203 6.234 1 96.81 10 ILE B O 1
ATOM 2359 N N . GLN B 1 11 ? 7.254 -26.328 6.758 1 96.69 11 GLN B N 1
ATOM 2360 C CA . GLN B 1 11 ? 6.758 -26.047 8.102 1 96.69 11 GLN B CA 1
ATOM 2361 C C . GLN B 1 11 ? 7.781 -25.25 8.906 1 96.69 11 GLN B C 1
ATOM 2363 O O . GLN B 1 11 ? 7.418 -24.297 9.609 1 96.69 11 GLN B O 1
ATOM 2368 N N . GLU B 1 12 ? 9.008 -25.641 8.781 1 97.88 12 GLU B N 1
ATOM 2369 C CA . GLU B 1 12 ? 10.078 -24.938 9.484 1 97.88 12 GLU B CA 1
ATOM 2370 C C . GLU B 1 12 ? 10.133 -23.469 9.07 1 97.88 12 GLU B C 1
ATOM 2372 O O . GLU B 1 12 ? 10.219 -22.594 9.93 1 97.88 12 GLU B O 1
ATOM 2377 N N . LYS B 1 13 ? 10.102 -23.25 7.812 1 98.19 13 LYS B N 1
ATOM 2378 C CA . LYS B 1 13 ? 10.18 -21.891 7.305 1 98.19 13 LYS B CA 1
ATOM 2379 C C . LYS B 1 13 ? 8.898 -21.109 7.617 1 98.19 13 LYS B C 1
ATOM 2381 O O . LYS B 1 13 ? 8.945 -19.922 7.938 1 98.19 13 LYS B O 1
ATOM 2386 N N . ALA B 1 14 ? 7.781 -21.812 7.52 1 97.5 14 ALA B N 1
ATOM 2387 C CA . ALA B 1 14 ? 6.496 -21.188 7.844 1 97.5 14 ALA B CA 1
ATOM 2388 C C . ALA B 1 14 ? 6.457 -20.734 9.297 1 97.5 14 ALA B C 1
ATOM 2390 O O . ALA B 1 14 ? 5.945 -19.656 9.609 1 97.5 14 ALA B O 1
ATOM 2391 N N . ASP B 1 15 ? 6.98 -21.547 10.164 1 97.94 15 ASP B N 1
ATOM 2392 C CA . ASP B 1 15 ? 7.012 -21.219 11.578 1 97.94 15 ASP B CA 1
ATOM 2393 C C . ASP B 1 15 ? 7.895 -20 11.844 1 97.94 15 ASP B C 1
ATOM 2395 O O . ASP B 1 15 ? 7.551 -19.141 12.656 1 97.94 15 ASP B O 1
ATOM 2399 N N . LEU B 1 16 ? 9.008 -19.984 11.203 1 98.31 16 LEU B N 1
ATOM 2400 C CA . LEU B 1 16 ? 9.906 -18.844 11.32 1 98.31 16 LEU B CA 1
ATOM 2401 C C . LEU B 1 16 ? 9.219 -17.562 10.875 1 98.31 16 LEU B C 1
ATOM 2403 O O . LEU B 1 16 ? 9.297 -16.547 11.57 1 98.31 16 LEU B O 1
ATOM 2407 N N . ILE B 1 17 ? 8.547 -17.609 9.789 1 98.5 17 ILE B N 1
ATOM 2408 C CA . ILE B 1 17 ? 7.848 -16.453 9.234 1 98.5 17 ILE B CA 1
ATOM 2409 C C . ILE B 1 17 ? 6.719 -16.047 10.18 1 98.5 17 ILE B C 1
ATOM 2411 O O . ILE B 1 17 ? 6.531 -14.859 10.445 1 98.5 17 ILE B O 1
ATOM 2415 N N . ALA B 1 18 ? 5.973 -17.016 10.664 1 97.88 18 ALA B N 1
ATOM 2416 C CA . ALA B 1 18 ? 4.867 -16.734 11.57 1 97.88 18 ALA B CA 1
ATOM 2417 C C . ALA B 1 18 ? 5.355 -16.016 12.828 1 97.88 18 ALA B C 1
ATOM 2419 O O . ALA B 1 18 ? 4.707 -15.086 13.312 1 97.88 18 ALA B O 1
ATOM 2420 N N . GLU B 1 19 ? 6.434 -16.469 13.312 1 97.94 19 GLU B N 1
ATOM 2421 C CA . GLU B 1 19 ? 7.016 -15.852 14.492 1 97.94 19 GLU B CA 1
ATOM 2422 C C . GLU B 1 19 ? 7.422 -14.406 14.219 1 97.94 19 GLU B C 1
ATOM 2424 O O . GLU B 1 19 ? 7.191 -13.523 15.039 1 97.94 19 GLU B O 1
ATOM 2429 N N . ARG B 1 20 ? 8.023 -14.195 13.102 1 98.19 20 ARG B N 1
ATOM 2430 C CA . ARG B 1 20 ? 8.453 -12.852 12.734 1 98.19 20 ARG B CA 1
ATOM 2431 C C . ARG B 1 20 ? 7.254 -11.945 12.484 1 98.19 20 ARG B C 1
ATOM 2433 O O . ARG B 1 20 ? 7.27 -10.773 12.867 1 98.19 20 ARG B O 1
ATOM 2440 N N . LEU B 1 21 ? 6.242 -12.445 11.859 1 98.5 21 LEU B N 1
ATOM 2441 C CA . LEU B 1 21 ? 5.023 -11.688 11.617 1 98.5 21 LEU B CA 1
ATOM 2442 C C . LEU B 1 21 ? 4.383 -11.25 12.938 1 98.5 21 LEU B C 1
ATOM 2444 O O . LEU B 1 21 ? 3.891 -10.125 13.055 1 98.5 21 LEU B O 1
ATOM 2448 N N . ALA B 1 22 ? 4.359 -12.133 13.875 1 97.88 22 ALA B N 1
ATOM 2449 C CA . ALA B 1 22 ? 3.801 -11.812 15.188 1 97.88 22 ALA B CA 1
ATOM 2450 C C . ALA B 1 22 ? 4.551 -10.648 15.836 1 97.88 22 ALA B C 1
ATOM 2452 O O . ALA B 1 22 ? 3.943 -9.797 16.484 1 97.88 22 ALA B O 1
ATOM 2453 N N . ARG B 1 23 ? 5.816 -10.633 15.641 1 97.12 23 ARG B N 1
ATOM 2454 C CA . ARG B 1 23 ? 6.637 -9.57 16.203 1 97.12 23 ARG B CA 1
ATOM 2455 C C . ARG B 1 23 ? 6.328 -8.234 15.547 1 97.12 23 ARG B C 1
ATOM 2457 O O . ARG B 1 23 ? 6.332 -7.191 16.203 1 97.12 23 ARG B O 1
ATOM 2464 N N . TYR B 1 24 ? 6.113 -8.266 14.273 1 96.44 24 TYR B N 1
ATOM 2465 C CA . TYR B 1 24 ? 5.77 -7.043 13.562 1 96.44 24 TYR B CA 1
ATOM 2466 C C . TYR B 1 24 ? 4.441 -6.477 14.055 1 96.44 24 TYR B C 1
ATOM 2468 O O . TYR B 1 24 ? 4.219 -5.266 14 1 96.44 24 TYR B O 1
ATOM 2476 N N . MET B 1 25 ? 3.521 -7.289 14.555 1 96 25 MET B N 1
ATOM 2477 C CA . MET B 1 25 ? 2.199 -6.871 15.016 1 96 25 MET B CA 1
ATOM 2478 C C . MET B 1 25 ? 2.258 -6.359 16.453 1 96 25 MET B C 1
ATOM 2480 O O . MET B 1 25 ? 1.308 -5.742 16.938 1 96 25 MET B O 1
ATOM 2484 N N . ASP B 1 26 ? 3.373 -6.566 17.125 1 92.12 26 ASP B N 1
ATOM 2485 C CA . ASP B 1 26 ? 3.539 -6.121 18.5 1 92.12 26 ASP B CA 1
ATOM 2486 C C . ASP B 1 26 ? 4.148 -4.723 18.562 1 92.12 26 ASP B C 1
ATOM 2488 O O . ASP B 1 26 ? 4.547 -4.254 19.641 1 92.12 26 ASP B O 1
ATOM 2492 N N . THR B 1 27 ? 4.02 -3.996 17.594 1 87.94 27 THR B N 1
ATOM 2493 C CA . THR B 1 27 ? 4.574 -2.65 17.531 1 87.94 27 THR B CA 1
ATOM 2494 C C . THR B 1 27 ? 3.629 -1.644 18.172 1 87.94 27 THR B C 1
ATOM 2496 O O . THR B 1 27 ? 2.41 -1.729 18 1 87.94 27 THR B O 1
ATOM 2499 N N . ASP B 1 28 ? 4.16 -0.705 18.891 1 89.62 28 ASP B N 1
ATOM 2500 C CA . ASP B 1 28 ? 3.383 0.328 19.562 1 89.62 28 ASP B CA 1
ATOM 2501 C C . ASP B 1 28 ? 2.936 1.411 18.594 1 89.62 28 ASP B C 1
ATOM 2503 O O . ASP B 1 28 ? 3.465 1.51 17.484 1 89.62 28 ASP B O 1
ATOM 2507 N N . GLY B 1 29 ? 1.962 2.131 19 1 93.19 29 GLY B N 1
ATOM 2508 C CA . GLY B 1 29 ? 1.568 3.303 18.234 1 93.19 29 GLY B CA 1
ATOM 2509 C C . GLY B 1 29 ? 0.462 3.02 17.234 1 93.19 29 GLY B C 1
ATOM 2510 O O . GLY B 1 29 ? 0.105 3.885 16.422 1 93.19 29 GLY B O 1
ATOM 2511 N N . ILE B 1 30 ? -0.031 1.846 17.219 1 96 30 ILE B N 1
ATOM 2512 C CA . ILE B 1 30 ? -1.155 1.45 16.375 1 96 30 ILE B CA 1
ATOM 2513 C C . ILE B 1 30 ? -2.422 1.347 17.219 1 96 30 ILE B C 1
ATOM 2515 O O . ILE B 1 30 ? -2.408 0.751 18.312 1 96 30 ILE B O 1
ATOM 2519 N N . PRO B 1 31 ? -3.535 2.016 16.766 1 97.19 31 PRO B N 1
ATOM 2520 C CA . PRO B 1 31 ? -4.777 1.774 17.5 1 97.19 31 PRO B CA 1
ATOM 2521 C C . PRO B 1 31 ? -5.047 0.29 17.75 1 97.19 31 PRO B C 1
ATOM 2523 O O . PRO B 1 31 ? -4.863 -0.526 16.844 1 97.19 31 PRO B O 1
ATOM 2526 N N . GLU B 1 32 ? -5.453 -0.018 18.906 1 97.06 32 GLU B N 1
ATOM 2527 C CA . GLU B 1 32 ? -5.559 -1.408 19.328 1 97.06 32 GLU B CA 1
ATOM 2528 C C . GLU B 1 32 ? -6.484 -2.203 18.422 1 97.06 32 GLU B C 1
ATOM 2530 O O . GLU B 1 32 ? -6.176 -3.336 18.047 1 97.06 32 GLU B O 1
ATOM 2535 N N . THR B 1 33 ? -7.598 -1.663 18.047 1 97.62 33 THR B N 1
ATOM 2536 C CA . THR B 1 33 ? -8.555 -2.371 17.219 1 97.62 33 THR B CA 1
ATOM 2537 C C . THR B 1 33 ? -7.957 -2.666 15.836 1 97.62 33 THR B C 1
ATOM 2539 O O . THR B 1 33 ? -8.164 -3.744 15.281 1 97.62 33 THR B O 1
ATOM 2542 N N . LEU B 1 34 ? -7.215 -1.716 15.305 1 98.44 34 LEU B N 1
ATOM 2543 C CA . LEU B 1 34 ? -6.551 -1.909 14.023 1 98.44 34 LEU B CA 1
ATOM 2544 C C . LEU B 1 34 ? -5.48 -2.99 14.117 1 98.44 34 LEU B C 1
ATOM 2546 O O . LEU B 1 34 ? -5.383 -3.855 13.25 1 98.44 34 LEU B O 1
ATOM 2550 N N . ARG B 1 35 ? -4.742 -2.943 15.164 1 98.31 35 ARG B N 1
ATOM 2551 C CA . ARG B 1 35 ? -3.707 -3.945 15.398 1 98.31 35 ARG B CA 1
ATOM 2552 C C . ARG B 1 35 ? -4.309 -5.344 15.484 1 98.31 35 ARG B C 1
ATOM 2554 O O . ARG B 1 35 ? -3.791 -6.289 14.883 1 98.31 35 ARG B O 1
ATOM 2561 N N . GLN B 1 36 ? -5.383 -5.457 16.172 1 98.19 36 GLN B N 1
ATOM 2562 C CA . GLN B 1 36 ? -6.043 -6.746 16.344 1 98.19 36 GLN B CA 1
ATOM 2563 C C . GLN B 1 36 ? -6.609 -7.258 15.023 1 98.19 36 GLN B C 1
ATOM 2565 O O . GLN B 1 36 ? -6.516 -8.445 14.719 1 98.19 36 GLN B O 1
ATOM 2570 N N . ALA B 1 37 ? -7.184 -6.359 14.273 1 98.56 37 ALA B N 1
ATOM 2571 C CA . ALA B 1 37 ? -7.746 -6.73 12.984 1 98.56 37 ALA B CA 1
ATOM 2572 C C . ALA B 1 37 ? -6.66 -7.234 12.039 1 98.56 37 ALA B C 1
ATOM 2574 O O . ALA B 1 37 ? -6.848 -8.234 11.336 1 98.56 37 ALA B O 1
ATOM 2575 N N . MET B 1 38 ? -5.52 -6.531 12.016 1 98.69 38 MET B N 1
ATOM 2576 C CA . MET B 1 38 ? -4.383 -6.957 11.203 1 98.69 38 MET B CA 1
ATOM 2577 C C . MET B 1 38 ? -3.865 -8.312 11.656 1 98.69 38 MET B C 1
ATOM 2579 O O . MET B 1 38 ? -3.699 -9.227 10.844 1 98.69 38 MET B O 1
ATOM 2583 N N . ARG B 1 39 ? -3.682 -8.398 12.93 1 98.31 39 ARG B N 1
ATOM 2584 C CA . ARG B 1 39 ? -3.115 -9.594 13.539 1 98.31 39 ARG B CA 1
ATOM 2585 C C . ARG B 1 39 ? -4.02 -10.805 13.312 1 98.31 39 ARG B C 1
ATOM 2587 O O . ARG B 1 39 ? -3.537 -11.906 13.031 1 98.31 39 ARG B O 1
ATOM 2594 N N . TYR B 1 40 ? -5.305 -10.594 13.414 1 98.38 40 TYR B N 1
ATOM 2595 C CA . TYR B 1 40 ? -6.312 -11.641 13.305 1 98.38 40 TYR B CA 1
ATOM 2596 C C . TYR B 1 40 ? -6.172 -12.398 11.992 1 98.38 40 TYR B C 1
ATOM 2598 O O . TYR B 1 40 ? -6.066 -13.625 11.984 1 98.38 40 TYR B O 1
ATOM 2606 N N . SER B 1 41 ? -6.082 -11.695 10.891 1 98.31 41 SER B N 1
ATOM 2607 C CA . SER B 1 41 ? -6.012 -12.328 9.586 1 98.31 41 SER B CA 1
ATOM 2608 C C . SER B 1 41 ? -4.594 -12.781 9.266 1 98.31 41 SER B C 1
ATOM 2610 O O . SER B 1 41 ? -4.395 -13.828 8.648 1 98.31 41 SER B O 1
ATOM 2612 N N . LEU B 1 42 ? -3.629 -12 9.688 1 98.06 42 LEU B N 1
ATOM 2613 C CA . LEU B 1 42 ? -2.234 -12.266 9.352 1 98.06 42 LEU B CA 1
ATOM 2614 C C . LEU B 1 42 ? -1.748 -13.555 10.008 1 98.06 42 LEU B C 1
ATOM 2616 O O . LEU B 1 42 ? -0.972 -14.305 9.414 1 98.06 42 LEU B O 1
ATOM 2620 N N . LEU B 1 43 ? -2.207 -13.836 11.219 1 96.69 43 LEU B N 1
ATOM 2621 C CA . LEU B 1 43 ? -1.706 -14.977 11.977 1 96.69 43 LEU B CA 1
ATOM 2622 C C . LEU B 1 43 ? -2.715 -16.125 11.977 1 96.69 43 LEU B C 1
ATOM 2624 O O . LEU B 1 43 ? -2.619 -17.047 12.789 1 96.69 43 LEU B O 1
ATOM 2628 N N . ALA B 1 44 ? -3.715 -16.047 11.086 1 93.19 44 ALA B N 1
ATOM 2629 C CA . ALA B 1 44 ? -4.77 -17.062 11.016 1 93.19 44 ALA B CA 1
ATOM 2630 C C . ALA B 1 44 ? -4.258 -18.344 10.367 1 93.19 44 ALA B C 1
ATOM 2632 O O . ALA B 1 44 ? -5.012 -19.297 10.195 1 93.19 44 ALA B O 1
ATOM 2633 N N . GLY B 1 45 ? -2.977 -18.391 10.008 1 89.44 45 GLY B N 1
ATOM 2634 C CA . GLY B 1 45 ? -2.416 -19.609 9.438 1 89.44 45 GLY B CA 1
ATOM 2635 C C . GLY B 1 45 ? -2.203 -19.516 7.938 1 89.44 45 GLY B C 1
ATOM 2636 O O . GLY B 1 45 ? -1.966 -18.438 7.402 1 89.44 45 GLY B O 1
ATOM 2637 N N . GLY B 1 46 ? -2.162 -20.703 7.32 1 85.69 46 GLY B N 1
ATOM 2638 C CA . GLY B 1 46 ? -1.832 -20.812 5.906 1 85.69 46 GLY B CA 1
ATOM 2639 C C . GLY B 1 46 ? -0.509 -21.516 5.66 1 85.69 46 GLY B C 1
ATOM 2640 O O . GLY B 1 46 ? 0.328 -21.609 6.562 1 85.69 46 GLY B O 1
ATOM 2641 N N . LYS B 1 47 ? -0.368 -21.969 4.496 1 85.69 47 LYS B N 1
ATOM 2642 C CA . LYS B 1 47 ? 0.802 -22.766 4.145 1 85.69 47 LYS B CA 1
ATOM 2643 C C . LYS B 1 47 ? 2.041 -21.891 3.992 1 85.69 47 LYS B C 1
ATOM 2645 O O . LYS B 1 47 ? 3.168 -22.391 4.031 1 85.69 47 LYS B O 1
ATOM 2650 N N . ARG B 1 48 ? 1.86 -20.641 3.818 1 94.81 48 ARG B N 1
ATOM 2651 C CA . ARG B 1 48 ? 2.934 -19.656 3.703 1 94.81 48 ARG B CA 1
ATOM 2652 C C . ARG B 1 48 ? 3.908 -20.047 2.594 1 94.81 48 ARG B C 1
ATOM 2654 O O . ARG B 1 48 ? 5.125 -19.984 2.783 1 94.81 48 ARG B O 1
ATOM 2661 N N . LEU B 1 49 ? 3.398 -20.5 1.518 1 95 49 LEU B N 1
ATOM 2662 C CA . LEU B 1 49 ? 4.211 -20.938 0.389 1 95 49 LEU B CA 1
ATOM 2663 C C . LEU B 1 49 ? 4.984 -19.766 -0.213 1 95 49 LEU B C 1
ATOM 2665 O O . LEU B 1 49 ? 6.117 -19.938 -0.671 1 95 49 LEU B O 1
ATOM 2669 N N . ARG B 1 50 ? 4.41 -18.609 -0.171 1 97.88 50 ARG B N 1
ATOM 2670 C CA . ARG B 1 50 ? 5.035 -17.453 -0.809 1 97.88 50 ARG B CA 1
ATOM 2671 C C . ARG B 1 50 ? 6.316 -17.047 -0.084 1 97.88 50 ARG B C 1
ATOM 2673 O O . ARG B 1 50 ? 7.387 -17 -0.69 1 97.88 50 ARG B O 1
ATOM 2680 N N . PRO B 1 51 ? 6.281 -16.891 1.228 1 98.62 51 PRO B N 1
ATOM 2681 C CA . PRO B 1 51 ? 7.547 -16.609 1.913 1 98.62 51 PRO B CA 1
ATOM 2682 C C . PRO B 1 51 ? 8.547 -17.75 1.767 1 98.62 51 PRO B C 1
ATOM 2684 O O . PRO B 1 51 ? 9.758 -17.516 1.673 1 98.62 51 PRO B O 1
ATOM 2687 N N . VAL B 1 52 ? 8.078 -18.984 1.73 1 98.31 52 VAL B N 1
ATOM 2688 C CA . VAL B 1 52 ? 8.953 -20.156 1.594 1 98.31 52 VAL B CA 1
ATOM 2689 C C . VAL B 1 52 ? 9.695 -20.078 0.261 1 98.31 52 VAL B C 1
ATOM 2691 O O . VAL B 1 52 ? 10.883 -20.406 0.188 1 98.31 52 VAL B O 1
ATOM 2694 N N . LEU B 1 53 ? 9.031 -19.641 -0.764 1 98.5 53 LEU B N 1
ATOM 2695 C CA . LEU B 1 53 ? 9.648 -19.531 -2.08 1 98.5 53 LEU B CA 1
ATOM 2696 C C . LEU B 1 53 ? 10.781 -18.5 -2.062 1 98.5 53 LEU B C 1
ATOM 2698 O O . LEU B 1 53 ? 11.82 -18.703 -2.693 1 98.5 53 LEU B O 1
ATOM 2702 N N . VAL B 1 54 ? 10.617 -17.391 -1.348 1 98.88 54 VAL B N 1
ATOM 2703 C CA . VAL B 1 54 ? 11.672 -16.391 -1.218 1 98.88 54 VAL B CA 1
ATOM 2704 C C . VAL B 1 54 ? 12.906 -17.016 -0.584 1 98.88 54 VAL B C 1
ATOM 2706 O O . VAL B 1 54 ? 14.008 -16.906 -1.125 1 98.88 54 VAL B O 1
ATOM 2709 N N . LEU B 1 55 ? 12.688 -17.703 0.514 1 98.88 55 LEU B N 1
ATOM 2710 C CA . LEU B 1 55 ? 13.781 -18.266 1.297 1 98.88 55 LEU B CA 1
ATOM 2711 C C . LEU B 1 55 ? 14.445 -19.422 0.553 1 98.88 55 LEU B C 1
ATOM 2713 O O . LEU B 1 55 ? 15.672 -19.516 0.524 1 98.88 55 LEU B O 1
ATOM 2717 N N . ALA B 1 56 ? 13.633 -20.266 -0.06 1 98.75 56 ALA B N 1
ATOM 2718 C CA . ALA B 1 56 ? 14.156 -21.406 -0.812 1 98.75 56 ALA B CA 1
ATOM 2719 C C . ALA B 1 56 ? 15.039 -20.953 -1.969 1 98.75 56 ALA B C 1
ATOM 2721 O O . ALA B 1 56 ? 16.047 -21.594 -2.283 1 98.75 56 ALA B O 1
ATOM 2722 N N . THR B 1 57 ? 14.625 -19.859 -2.594 1 98.88 57 THR B N 1
ATOM 2723 C CA . THR B 1 57 ? 15.414 -19.328 -3.707 1 98.88 57 THR B CA 1
ATOM 2724 C C . THR B 1 57 ? 16.766 -18.828 -3.223 1 98.88 57 THR B C 1
ATOM 2726 O O . THR B 1 57 ? 17.797 -19.094 -3.852 1 98.88 57 THR B O 1
ATOM 2729 N N . LEU B 1 58 ? 16.766 -18.125 -2.123 1 98.75 58 LEU B N 1
ATOM 2730 C CA . LEU B 1 58 ? 18.016 -17.672 -1.532 1 98.75 58 LEU B CA 1
ATOM 2731 C C . LEU B 1 58 ? 18.938 -18.844 -1.214 1 98.75 58 LEU B C 1
ATOM 2733 O O . LEU B 1 58 ? 20.125 -18.812 -1.526 1 98.75 58 LEU B O 1
ATOM 2737 N N . GLU B 1 59 ? 18.359 -19.844 -0.632 1 98.69 59 GLU B N 1
ATOM 2738 C CA . GLU B 1 59 ? 19.125 -21.031 -0.262 1 98.69 59 GLU B CA 1
ATOM 2739 C C . GLU B 1 59 ? 19.625 -21.781 -1.498 1 98.69 59 GLU B C 1
ATOM 2741 O O . GLU B 1 59 ? 20.719 -22.359 -1.478 1 98.69 59 GLU B O 1
ATOM 2746 N N . ALA B 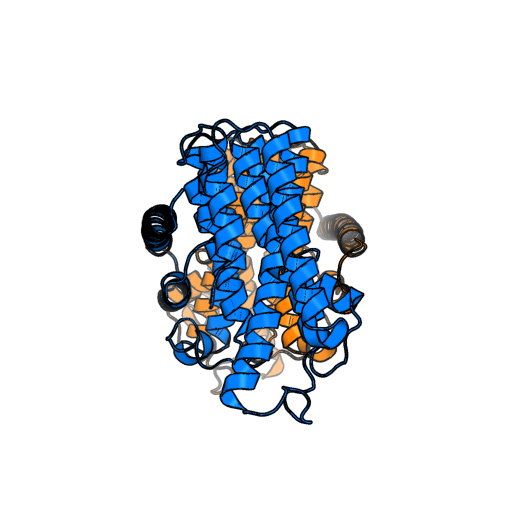1 60 ? 18.875 -21.734 -2.553 1 98.75 60 ALA B N 1
ATOM 2747 C CA . ALA B 1 60 ? 19.266 -22.406 -3.789 1 98.75 60 ALA B CA 1
ATOM 2748 C C . ALA B 1 60 ? 20.547 -21.812 -4.348 1 98.75 60 ALA B C 1
ATOM 2750 O O . ALA B 1 60 ? 21.297 -22.484 -5.078 1 98.75 60 ALA B O 1
ATOM 2751 N N . PHE B 1 61 ? 20.828 -20.562 -3.967 1 98.75 61 PHE B N 1
ATOM 2752 C CA . PHE B 1 61 ? 22.062 -19.891 -4.383 1 98.75 61 PHE B CA 1
ATOM 2753 C C . PHE B 1 61 ? 23.172 -20.109 -3.355 1 98.75 61 PHE B C 1
ATOM 2755 O O . PHE B 1 61 ? 24.281 -19.609 -3.525 1 98.75 61 PHE B O 1
ATOM 2762 N N . GLY B 1 62 ? 22.859 -20.766 -2.271 1 98.38 62 GLY B N 1
ATOM 2763 C CA . GLY B 1 62 ? 23.828 -21.016 -1.216 1 98.38 62 GLY B CA 1
ATOM 2764 C C . GLY B 1 62 ? 23.938 -19.859 -0.235 1 98.38 62 GLY B C 1
ATOM 2765 O O . GLY B 1 62 ? 24.953 -19.719 0.468 1 98.38 62 GLY B O 1
ATOM 2766 N N . ASN B 1 63 ? 22.938 -18.984 -0.161 1 98.12 63 ASN B N 1
ATOM 2767 C CA . ASN B 1 63 ? 22.969 -17.812 0.712 1 98.12 63 ASN B CA 1
ATOM 2768 C C . ASN B 1 63 ? 22.156 -18.047 1.982 1 98.12 63 ASN B C 1
ATOM 2770 O O . ASN B 1 63 ? 21.203 -18.828 1.981 1 98.12 63 ASN B O 1
ATOM 2774 N N . PRO B 1 64 ? 22.562 -17.438 3.064 1 98 64 PRO B N 1
ATOM 2775 C CA . PRO B 1 64 ? 21.703 -17.453 4.25 1 98 64 PRO B CA 1
ATOM 2776 C C . PRO B 1 64 ? 20.375 -16.734 4.023 1 98 64 PRO B C 1
ATOM 2778 O O . PRO B 1 64 ? 20.266 -15.906 3.125 1 98 64 PRO B O 1
ATOM 2781 N N . ILE B 1 65 ? 19.406 -17.016 4.871 1 98.56 65 ILE B N 1
ATOM 2782 C CA . ILE B 1 65 ? 18.047 -16.578 4.574 1 98.56 65 ILE B CA 1
ATOM 2783 C C . ILE B 1 65 ? 17.75 -15.273 5.297 1 98.56 65 ILE B C 1
ATOM 2785 O O . ILE B 1 65 ? 16.672 -14.703 5.145 1 98.56 65 ILE B O 1
ATOM 2789 N N . ALA B 1 66 ? 18.688 -14.648 6.031 1 98.62 66 ALA B N 1
ATOM 2790 C CA . ALA B 1 66 ? 18.422 -13.508 6.906 1 98.62 66 ALA B CA 1
ATOM 2791 C C . ALA B 1 66 ? 17.812 -12.344 6.129 1 98.62 66 ALA B C 1
ATOM 2793 O O . ALA B 1 66 ? 16.859 -11.703 6.594 1 98.62 66 ALA B O 1
ATOM 2794 N N . THR B 1 67 ? 18.328 -12.062 4.934 1 98.75 67 THR B N 1
ATOM 2795 C CA . THR B 1 67 ? 17.859 -10.945 4.137 1 98.75 67 THR B CA 1
ATOM 2796 C C . THR B 1 67 ? 16.484 -11.25 3.533 1 98.75 67 THR B C 1
ATOM 2798 O O . THR B 1 67 ? 15.734 -10.328 3.186 1 98.75 67 THR B O 1
ATOM 2801 N N . GLY B 1 68 ? 16.156 -12.539 3.438 1 98.88 68 GLY B N 1
ATOM 2802 C CA . GLY B 1 68 ? 14.906 -12.953 2.82 1 98.88 68 GLY B CA 1
ATOM 2803 C C . GLY B 1 68 ? 13.742 -12.969 3.789 1 98.88 68 GLY B C 1
ATOM 2804 O O . GLY B 1 68 ? 12.578 -12.93 3.373 1 98.88 68 GLY B O 1
ATOM 2805 N N . VAL B 1 69 ? 14 -12.984 5.059 1 98.88 69 VAL B N 1
ATOM 2806 C CA . VAL B 1 69 ? 12.945 -13.133 6.062 1 98.88 69 VAL B CA 1
ATOM 2807 C C . VAL B 1 69 ? 12.039 -11.906 6.043 1 98.88 69 VAL B C 1
ATOM 2809 O O . VAL B 1 69 ? 10.812 -12.039 5.934 1 98.88 69 VAL B O 1
ATOM 2812 N N . PRO B 1 70 ? 12.594 -10.695 6.051 1 98.88 70 PRO B N 1
ATOM 2813 C CA . PRO B 1 70 ? 11.688 -9.547 5.973 1 98.88 70 PRO B CA 1
ATOM 2814 C C . PRO B 1 70 ? 10.914 -9.492 4.66 1 98.88 70 PRO B C 1
ATOM 2816 O O . PRO B 1 70 ? 9.742 -9.117 4.645 1 98.88 70 PRO B O 1
ATOM 2819 N N . VAL B 1 71 ? 11.531 -9.906 3.6 1 98.94 71 VAL B N 1
ATOM 2820 C CA . VAL B 1 71 ? 10.875 -9.898 2.297 1 98.94 71 VAL B CA 1
ATOM 2821 C C . VAL B 1 71 ? 9.75 -10.93 2.283 1 98.94 71 VAL B C 1
ATOM 2823 O O . VAL B 1 71 ? 8.656 -10.656 1.786 1 98.94 71 VAL B O 1
ATOM 2826 N N . GLY B 1 72 ? 10.031 -12.102 2.842 1 98.88 72 GLY B N 1
ATOM 2827 C CA . GLY B 1 72 ? 8.992 -13.109 2.984 1 98.88 72 GLY B CA 1
ATOM 2828 C C . GLY B 1 72 ? 7.816 -12.641 3.824 1 98.88 72 GLY B C 1
ATOM 2829 O O . GLY B 1 72 ? 6.66 -12.891 3.479 1 98.88 72 GLY B O 1
ATOM 2830 N N . CYS B 1 73 ? 8.102 -11.938 4.898 1 98.88 73 CYS B N 1
ATOM 2831 C CA . CYS B 1 73 ? 7.051 -11.383 5.746 1 98.88 73 CYS B CA 1
ATOM 2832 C C . CYS B 1 73 ? 6.23 -10.344 4.996 1 98.88 73 CYS B C 1
ATOM 2834 O O . CYS B 1 73 ? 5.004 -10.312 5.109 1 98.88 73 CYS B O 1
ATOM 2836 N N . ALA B 1 74 ? 6.91 -9.555 4.242 1 98.94 74 ALA B N 1
ATOM 2837 C CA . ALA B 1 74 ? 6.238 -8.516 3.459 1 98.94 74 ALA B CA 1
ATOM 2838 C C . ALA B 1 74 ? 5.266 -9.133 2.453 1 98.94 74 ALA B C 1
ATOM 2840 O O . ALA B 1 74 ? 4.141 -8.656 2.301 1 98.94 74 ALA B O 1
ATOM 2841 N N . VAL B 1 75 ? 5.664 -10.164 1.798 1 98.62 75 VAL B N 1
ATOM 2842 C CA . VAL B 1 75 ? 4.809 -10.805 0.807 1 98.62 75 VAL B CA 1
ATOM 2843 C C . VAL B 1 75 ? 3.578 -11.398 1.491 1 98.62 75 VAL B C 1
ATOM 2845 O O . VAL B 1 75 ? 2.475 -11.352 0.944 1 98.62 75 VAL B O 1
ATOM 2848 N N . GLU B 1 76 ? 3.764 -11.914 2.639 1 98.62 76 GLU B N 1
ATOM 2849 C CA . GLU B 1 76 ? 2.629 -12.469 3.371 1 98.62 76 GLU B CA 1
ATOM 2850 C C . GLU B 1 76 ? 1.651 -11.375 3.789 1 98.62 76 GLU B C 1
ATOM 2852 O O . GLU B 1 76 ? 0.439 -11.602 3.818 1 98.62 76 GLU B O 1
ATOM 2857 N N . MET B 1 77 ? 2.189 -10.234 4.148 1 98.81 77 MET B N 1
ATOM 2858 C CA . MET B 1 77 ? 1.321 -9.102 4.453 1 98.81 77 MET B CA 1
ATOM 2859 C C . MET B 1 77 ? 0.497 -8.711 3.234 1 98.81 77 MET B C 1
ATOM 2861 O O . MET B 1 77 ? -0.702 -8.445 3.348 1 98.81 77 MET B O 1
ATOM 2865 N N . ILE B 1 78 ? 1.131 -8.703 2.059 1 98.88 78 ILE B N 1
ATOM 2866 C CA . ILE B 1 78 ? 0.45 -8.375 0.812 1 98.88 78 ILE B CA 1
ATOM 2867 C C . ILE B 1 78 ? -0.617 -9.43 0.512 1 98.88 78 ILE B C 1
ATOM 2869 O O . ILE B 1 78 ? -1.751 -9.086 0.167 1 98.88 78 ILE B O 1
ATOM 2873 N N . HIS B 1 79 ? -0.243 -10.648 0.646 1 98.44 79 HIS B N 1
ATOM 2874 C CA . HIS B 1 79 ? -1.201 -11.719 0.399 1 98.44 79 HIS B CA 1
ATOM 2875 C C . HIS B 1 79 ? -2.391 -11.625 1.349 1 98.44 79 HIS B C 1
ATOM 2877 O O . HIS B 1 79 ? -3.541 -11.758 0.925 1 98.44 79 HIS B O 1
ATOM 2883 N N . THR B 1 80 ? -2.131 -11.383 2.605 1 98.5 80 THR B N 1
ATOM 2884 C CA . THR B 1 80 ? -3.174 -11.336 3.623 1 98.5 80 THR B CA 1
ATOM 2885 C C . THR B 1 80 ? -4.113 -10.156 3.381 1 98.5 80 THR B C 1
ATOM 2887 O O . THR B 1 80 ? -5.336 -10.305 3.467 1 98.5 80 THR B O 1
ATOM 2890 N N . TYR B 1 81 ? -3.525 -8.984 3.096 1 98.81 81 TYR B N 1
ATOM 2891 C CA . TYR B 1 81 ? -4.418 -7.863 2.834 1 98.81 81 TYR B CA 1
ATOM 2892 C C . TYR B 1 81 ? -5.34 -8.164 1.658 1 98.81 81 TYR B C 1
ATOM 2894 O O . TYR B 1 81 ? -6.512 -7.777 1.665 1 98.81 81 TYR B O 1
ATOM 2902 N N . SER B 1 82 ? -4.781 -8.805 0.594 1 98.62 82 SER B N 1
ATOM 2903 C CA . SER B 1 82 ? -5.59 -9.117 -0.582 1 98.62 82 SER B CA 1
ATOM 2904 C C . SER B 1 82 ? -6.758 -10.031 -0.227 1 98.62 82 SER B C 1
ATOM 2906 O O . SER B 1 82 ? -7.852 -9.883 -0.771 1 98.62 82 SER B O 1
ATOM 2908 N N . LEU B 1 83 ? -6.555 -10.969 0.734 1 97.75 83 LEU B N 1
ATOM 2909 C CA . LEU B 1 83 ? -7.617 -11.852 1.193 1 97.75 83 LEU B CA 1
ATOM 2910 C C . LEU B 1 83 ? -8.672 -11.078 1.98 1 97.75 83 LEU B C 1
ATOM 2912 O O . LEU B 1 83 ? -9.867 -11.297 1.8 1 97.75 83 LEU B O 1
ATOM 2916 N N . ILE B 1 84 ? -8.219 -10.18 2.826 1 98.69 84 ILE B N 1
ATOM 2917 C CA . ILE B 1 84 ? -9.133 -9.383 3.639 1 98.69 84 ILE B CA 1
ATOM 2918 C C . ILE B 1 84 ? -10.062 -8.578 2.73 1 98.69 84 ILE B C 1
ATOM 2920 O O . ILE B 1 84 ? -11.281 -8.586 2.916 1 98.69 84 ILE B O 1
ATOM 2924 N N . HIS B 1 85 ? -9.469 -7.898 1.76 1 98.75 85 HIS B N 1
ATOM 2925 C CA . HIS B 1 85 ? -10.266 -7.051 0.882 1 98.75 85 HIS B CA 1
ATOM 2926 C C . HIS B 1 85 ? -11.133 -7.887 -0.053 1 98.75 85 HIS B C 1
ATOM 2928 O O . HIS B 1 85 ? -12.289 -7.539 -0.31 1 98.75 85 HIS B O 1
ATOM 2934 N N . ASP B 1 86 ? -10.60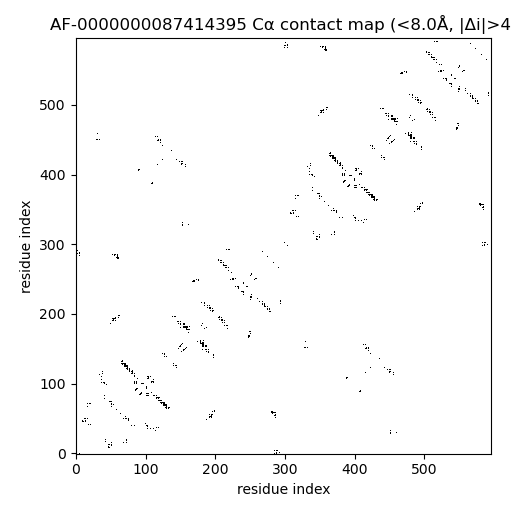9 -9.008 -0.494 1 97.25 86 ASP B N 1
ATOM 2935 C CA . ASP B 1 86 ? -11.359 -9.898 -1.374 1 97.25 86 ASP B CA 1
ATOM 2936 C C . ASP B 1 86 ? -12.586 -10.469 -0.666 1 97.25 86 ASP B C 1
ATOM 2938 O O . ASP B 1 86 ? -13.602 -10.742 -1.303 1 97.25 86 ASP B O 1
ATOM 2942 N N . ASP B 1 87 ? -12.539 -10.617 0.608 1 97.06 87 ASP B N 1
ATOM 2943 C CA . ASP B 1 87 ? -13.594 -11.234 1.406 1 97.06 87 ASP B CA 1
ATOM 2944 C C . ASP B 1 87 ? -14.703 -10.227 1.712 1 97.06 87 ASP B C 1
ATOM 2946 O O . ASP B 1 87 ? -15.766 -10.594 2.219 1 97.06 87 ASP B O 1
ATOM 2950 N N . LEU B 1 88 ? -14.523 -8.969 1.382 1 98.19 88 LEU B N 1
ATOM 2951 C CA . LEU B 1 88 ? -15.477 -7.922 1.737 1 98.19 88 LEU B CA 1
ATOM 2952 C C . LEU B 1 88 ? -16.812 -8.141 1.035 1 98.19 88 LEU B C 1
ATOM 2954 O O . LEU B 1 88 ? -16.859 -8.758 -0.034 1 98.19 88 LEU B O 1
ATOM 2958 N N . PRO B 1 89 ? -17.969 -7.531 1.556 1 96.94 89 PRO B N 1
ATOM 2959 C CA . PRO B 1 89 ? -19.297 -7.672 0.962 1 96.94 89 PRO B CA 1
ATOM 2960 C C . PRO B 1 89 ? -19.359 -7.184 -0.484 1 96.94 89 PRO B C 1
ATOM 2962 O O . PRO B 1 89 ? -20.109 -7.73 -1.293 1 96.94 89 PRO B O 1
ATOM 2965 N N . ALA B 1 90 ? -18.547 -6.242 -0.837 1 95.81 90 ALA B N 1
ATOM 2966 C CA . ALA B 1 90 ? -18.562 -5.66 -2.176 1 95.81 90 ALA B CA 1
ATOM 2967 C C . ALA B 1 90 ? -17.891 -6.586 -3.186 1 95.81 90 ALA B C 1
ATOM 2969 O O . ALA B 1 90 ? -18 -6.383 -4.395 1 95.81 90 ALA B O 1
ATOM 2970 N N . MET B 1 91 ? -17.25 -7.664 -2.666 1 95.56 91 MET B N 1
ATOM 2971 C CA . MET B 1 91 ? -16.547 -8.594 -3.547 1 95.56 91 MET B CA 1
ATOM 2972 C C . MET B 1 91 ? -17 -10.023 -3.307 1 95.56 91 MET B C 1
ATOM 2974 O O . MET B 1 91 ? -18.141 -10.375 -3.613 1 95.56 91 MET B O 1
ATOM 2978 N N . ASP B 1 92 ? -16.203 -10.852 -2.662 1 91.5 92 ASP B N 1
ATOM 2979 C CA . ASP B 1 92 ? -16.594 -12.25 -2.514 1 91.5 92 ASP B CA 1
ATOM 2980 C C . ASP B 1 92 ? -17.578 -12.422 -1.361 1 91.5 92 ASP B C 1
ATOM 2982 O O . ASP B 1 92 ? -18.328 -13.398 -1.319 1 91.5 92 ASP B O 1
ATOM 2986 N N . ASN B 1 93 ? -17.609 -11.531 -0.483 1 93.88 93 ASN B N 1
ATOM 2987 C CA . ASN B 1 93 ? -18.453 -11.562 0.697 1 93.88 93 ASN B CA 1
ATOM 2988 C C . ASN B 1 93 ? -18.391 -12.914 1.408 1 93.88 93 ASN B C 1
ATOM 2990 O O . ASN B 1 93 ? -19.422 -13.484 1.773 1 93.88 93 ASN B O 1
ATOM 2994 N N . ASP B 1 94 ? -17.219 -13.422 1.542 1 91.88 94 ASP B N 1
ATOM 2995 C CA . ASP B 1 94 ? -17.031 -14.711 2.191 1 91.88 94 ASP B CA 1
ATOM 2996 C C . ASP B 1 94 ? -17.234 -14.602 3.701 1 91.88 94 ASP B C 1
ATOM 2998 O O . ASP B 1 94 ? -16.828 -13.617 4.316 1 91.88 94 ASP B O 1
ATOM 3002 N N . ASP B 1 95 ? -17.734 -15.688 4.312 1 94.19 95 ASP B N 1
ATOM 3003 C CA . ASP B 1 95 ? -18 -15.703 5.75 1 94.19 95 ASP B CA 1
ATOM 3004 C C . ASP B 1 95 ? -16.797 -16.234 6.52 1 94.19 95 ASP B C 1
ATOM 3006 O O . ASP B 1 95 ? -16.578 -15.867 7.676 1 94.19 95 ASP B O 1
ATOM 3010 N N . PHE B 1 96 ? -15.953 -17.094 5.812 1 93.62 96 PHE B N 1
ATOM 3011 C CA . PHE B 1 96 ? -14.836 -17.75 6.492 1 93.62 96 PHE B CA 1
ATOM 3012 C C . PHE B 1 96 ? -13.578 -17.688 5.637 1 93.62 96 PHE B C 1
ATOM 3014 O O . PHE B 1 96 ? -13.648 -17.672 4.406 1 93.62 96 PHE B O 1
ATOM 3021 N N . ARG B 1 97 ? -12.477 -17.641 6.277 1 90.81 97 ARG B N 1
ATOM 3022 C CA . ARG B 1 97 ? -11.133 -17.719 5.723 1 90.81 97 ARG B CA 1
ATOM 3023 C C . ARG B 1 97 ? -10.18 -18.406 6.684 1 90.81 97 ARG B C 1
ATOM 3025 O O . ARG B 1 97 ? -10.07 -18.031 7.848 1 90.81 97 ARG B O 1
ATOM 3032 N N . ARG B 1 98 ? -9.633 -19.469 6.219 1 91.19 98 ARG B N 1
ATOM 3033 C CA . ARG B 1 98 ? -8.68 -20.25 7.004 1 91.19 98 ARG B CA 1
ATOM 3034 C C . ARG B 1 98 ? -9.328 -20.766 8.289 1 91.19 98 ARG B C 1
ATOM 3036 O O . ARG B 1 98 ? -8.734 -20.672 9.367 1 91.19 98 ARG B O 1
ATOM 3043 N N . GLY B 1 99 ? -10.57 -21.141 8.164 1 91.25 99 GLY B N 1
ATOM 3044 C CA . GLY B 1 99 ? -11.273 -21.781 9.258 1 91.25 99 GLY B CA 1
ATOM 3045 C C . GLY B 1 99 ? -11.812 -20.797 10.281 1 91.25 99 GLY B C 1
ATOM 3046 O O . GLY B 1 99 ? -12.422 -21.203 11.281 1 91.25 99 GLY B O 1
ATOM 3047 N N . LYS B 1 100 ? -11.625 -19.531 10.016 1 95.25 100 LYS B N 1
ATOM 3048 C CA . LYS B 1 100 ? -12.094 -18.484 10.922 1 95.25 100 LYS B CA 1
ATOM 3049 C C . LYS B 1 100 ? -13.016 -17.5 10.203 1 95.25 100 LYS B C 1
ATOM 3051 O O . LYS B 1 100 ? -12.961 -17.375 8.984 1 95.25 100 LYS B O 1
ATOM 3056 N N . PRO B 1 101 ? -13.914 -16.875 10.977 1 97.56 101 PRO B N 1
ATOM 3057 C CA . PRO B 1 101 ? -14.68 -15.805 10.328 1 97.56 101 PRO B CA 1
ATOM 3058 C C . PRO B 1 101 ? -13.789 -14.766 9.648 1 97.56 101 PRO B C 1
ATOM 3060 O O . PRO B 1 101 ? -12.695 -14.469 10.141 1 97.56 101 PRO B O 1
ATOM 3063 N N . THR B 1 102 ? -14.258 -14.25 8.547 1 97.88 102 THR B N 1
ATOM 3064 C CA . THR B 1 102 ? -13.477 -13.258 7.82 1 97.88 102 THR B CA 1
ATOM 3065 C C . THR B 1 102 ? -13.352 -11.969 8.633 1 97.88 102 THR B C 1
ATOM 3067 O O . THR B 1 102 ? -14.125 -11.742 9.57 1 97.88 102 THR B O 1
ATOM 3070 N N . ASN B 1 103 ? -12.422 -11.211 8.297 1 98.62 103 ASN B N 1
ATOM 3071 C CA . ASN B 1 103 ? -12.07 -10.016 9.055 1 98.62 103 ASN B CA 1
ATOM 3072 C C . ASN B 1 103 ? -13.273 -9.094 9.227 1 98.62 103 ASN B C 1
ATOM 3074 O O . ASN B 1 103 ? -13.562 -8.648 10.336 1 98.62 103 ASN B O 1
ATOM 3078 N N . HIS B 1 104 ? -14.055 -8.867 8.109 1 98.44 104 HIS B N 1
ATOM 3079 C CA . HIS B 1 104 ? -15.172 -7.934 8.156 1 98.44 104 HIS B CA 1
ATOM 3080 C C . HIS B 1 104 ? -16.297 -8.469 9.031 1 98.44 104 HIS B C 1
ATOM 3082 O O . HIS B 1 104 ? -17.094 -7.695 9.57 1 98.44 104 HIS B O 1
ATOM 3088 N N . LYS B 1 105 ? -16.422 -9.781 9.148 1 98.25 105 LYS B N 1
ATOM 3089 C CA . LYS B 1 105 ? -17.422 -10.383 10.016 1 98.25 105 LYS B CA 1
ATOM 3090 C C . LYS B 1 105 ? -17.078 -10.156 11.484 1 98.25 105 LYS B C 1
ATOM 3092 O O . LYS B 1 105 ? -17.969 -10.047 12.328 1 98.25 105 LYS B O 1
ATOM 3097 N N . VAL B 1 106 ? -15.828 -10.094 11.766 1 98.5 106 VAL B N 1
ATOM 3098 C CA . VAL B 1 106 ? -15.383 -9.969 13.148 1 98.5 106 VAL B CA 1
ATOM 3099 C C . VAL B 1 106 ? -15.289 -8.492 13.531 1 98.5 106 VAL B C 1
ATOM 3101 O O . VAL B 1 106 ? -15.742 -8.102 14.609 1 98.5 106 VAL B O 1
ATOM 3104 N N . TYR B 1 107 ? -14.789 -7.652 12.617 1 98.31 107 TYR B N 1
ATOM 3105 C CA . TYR B 1 107 ? -14.414 -6.301 13.023 1 98.31 107 TYR B CA 1
ATOM 3106 C C . TYR B 1 107 ? -15.242 -5.262 12.281 1 98.31 107 TYR B C 1
ATOM 3108 O O . TYR B 1 107 ? -15.156 -4.066 12.57 1 98.31 107 TYR B O 1
ATOM 3116 N N . GLY B 1 108 ? -16.062 -5.688 11.352 1 97.81 108 GLY B N 1
ATOM 3117 C CA . GLY B 1 108 ? -16.828 -4.766 10.523 1 97.81 108 GLY B CA 1
ATOM 3118 C C . GLY B 1 108 ? -16.109 -4.418 9.227 1 97.81 108 GLY B C 1
ATOM 3119 O O . GLY B 1 108 ? -14.906 -4.617 9.094 1 97.81 108 GLY B O 1
ATOM 3120 N N . GLU B 1 109 ? -16.875 -3.918 8.281 1 98 109 GLU B N 1
ATOM 3121 C CA . GLU B 1 109 ? -16.375 -3.645 6.938 1 98 109 GLU B CA 1
ATOM 3122 C C . GLU B 1 109 ? -15.32 -2.545 6.949 1 98 109 GLU B C 1
ATOM 3124 O O . GLU B 1 109 ? -14.273 -2.676 6.312 1 98 109 GLU B O 1
ATOM 3129 N N . ALA B 1 110 ? -15.555 -1.451 7.664 1 98 110 ALA B N 1
ATOM 3130 C CA . ALA B 1 110 ? -14.625 -0.32 7.711 1 98 110 ALA B CA 1
ATOM 3131 C C . ALA B 1 110 ? -13.266 -0.747 8.25 1 98 110 ALA B C 1
ATOM 3133 O O . ALA B 1 110 ? -12.234 -0.426 7.66 1 98 110 ALA B O 1
ATOM 3134 N N . MET B 1 111 ? -13.266 -1.454 9.297 1 98.44 111 MET B N 1
ATOM 3135 C CA . MET B 1 111 ? -12.023 -1.894 9.922 1 98.44 111 MET B CA 1
ATOM 3136 C C . MET B 1 111 ? -11.289 -2.889 9.039 1 98.44 111 MET B C 1
ATOM 3138 O O . MET B 1 111 ? -10.055 -2.893 8.992 1 98.44 111 MET B O 1
ATOM 3142 N N . ALA B 1 112 ? -12.047 -3.783 8.344 1 98.81 112 ALA B N 1
ATOM 3143 C CA . ALA B 1 112 ? -11.43 -4.715 7.406 1 98.81 112 ALA B CA 1
ATOM 3144 C C . ALA B 1 112 ? -10.703 -3.973 6.289 1 98.81 112 ALA B C 1
ATOM 3146 O O . ALA B 1 112 ? -9.586 -4.34 5.91 1 98.81 112 ALA B O 1
ATOM 3147 N N . ILE B 1 113 ? -11.336 -2.902 5.773 1 98.81 113 ILE B N 1
ATOM 3148 C CA . ILE B 1 113 ? -10.711 -2.09 4.734 1 98.81 113 ILE B CA 1
ATOM 3149 C C . ILE B 1 113 ? -9.422 -1.464 5.27 1 98.81 113 ILE B C 1
ATOM 3151 O O . ILE B 1 113 ? -8.375 -1.546 4.633 1 98.81 113 ILE B O 1
ATOM 3155 N N . LEU B 1 114 ? -9.469 -0.938 6.484 1 98.88 114 LEU B N 1
ATOM 3156 C CA . LEU B 1 114 ? -8.32 -0.267 7.078 1 98.88 114 LEU B CA 1
ATOM 3157 C C . LEU B 1 114 ? -7.215 -1.268 7.41 1 98.88 114 LEU B C 1
ATOM 3159 O O . LEU B 1 114 ? -6.031 -0.961 7.27 1 98.88 114 LEU B O 1
ATOM 3163 N N . ALA B 1 115 ? -7.605 -2.451 7.871 1 98.88 115 ALA B N 1
ATOM 3164 C CA . ALA B 1 115 ? -6.621 -3.494 8.148 1 98.88 115 ALA B CA 1
ATOM 3165 C C . ALA B 1 115 ? -5.863 -3.883 6.887 1 98.88 115 ALA B C 1
ATOM 3167 O O . ALA B 1 115 ? -4.645 -4.074 6.918 1 98.88 115 ALA B O 1
ATOM 3168 N N . GLY B 1 116 ? -6.605 -4.031 5.805 1 98.88 116 GLY B N 1
ATOM 3169 C CA . GLY B 1 116 ? -5.957 -4.293 4.531 1 98.88 116 GLY B CA 1
ATOM 3170 C C . GLY B 1 116 ? -5.02 -3.18 4.098 1 98.88 116 GLY B C 1
ATOM 3171 O O . GLY B 1 116 ? -3.883 -3.441 3.701 1 98.88 116 GLY B O 1
ATOM 3172 N N . ASP B 1 117 ? -5.48 -1.918 4.227 1 98.94 117 ASP B N 1
ATOM 3173 C CA . ASP B 1 117 ? -4.652 -0.767 3.885 1 98.94 117 ASP B CA 1
ATOM 3174 C C . ASP B 1 117 ? -3.369 -0.751 4.711 1 98.94 117 ASP B C 1
ATOM 3176 O O . ASP B 1 117 ? -2.291 -0.459 4.191 1 98.94 117 ASP B O 1
ATOM 3180 N N . ALA B 1 118 ? -3.504 -1.043 5.953 1 98.88 118 ALA B N 1
ATOM 3181 C CA . ALA B 1 118 ? -2.375 -1.009 6.879 1 98.88 118 ALA B CA 1
ATOM 3182 C C . ALA B 1 118 ? -1.361 -2.102 6.551 1 98.88 118 ALA B C 1
ATOM 3184 O O . ALA B 1 118 ? -0.154 -1.85 6.523 1 98.88 118 ALA B O 1
ATOM 3185 N N . LEU B 1 119 ? -1.867 -3.295 6.305 1 98.88 119 LEU B N 1
ATOM 3186 C CA . LEU B 1 119 ? -0.981 -4.41 5.984 1 98.88 119 LEU B CA 1
ATOM 3187 C C . LEU B 1 119 ? -0.25 -4.164 4.668 1 98.88 119 LEU B C 1
ATOM 3189 O O . LEU B 1 119 ? 0.952 -4.414 4.566 1 98.88 119 LEU B O 1
ATOM 3193 N N . LEU B 1 120 ? -0.977 -3.666 3.646 1 98.94 120 LEU B N 1
ATOM 3194 C CA . LEU B 1 120 ? -0.361 -3.35 2.361 1 98.94 120 LEU B CA 1
ATOM 3195 C C . LEU B 1 120 ? 0.764 -2.336 2.533 1 98.94 120 LEU B C 1
ATOM 3197 O O . LEU B 1 120 ? 1.859 -2.521 1.998 1 98.94 120 LEU B O 1
ATOM 3201 N N . THR B 1 121 ? 0.5 -1.313 3.295 1 98.88 121 THR B N 1
ATOM 3202 C CA . THR B 1 121 ? 1.48 -0.255 3.506 1 98.88 121 THR B CA 1
ATOM 3203 C C . THR B 1 121 ? 2.664 -0.769 4.32 1 98.88 121 THR B C 1
ATOM 3205 O O . THR B 1 121 ? 3.82 -0.492 3.99 1 98.88 121 THR B O 1
ATOM 3208 N N . GLN B 1 122 ? 2.391 -1.546 5.332 1 98.56 122 GLN B N 1
ATOM 3209 C CA . GLN B 1 122 ? 3.422 -2.084 6.215 1 98.56 122 GLN B CA 1
ATOM 3210 C C . GLN B 1 122 ? 4.355 -3.025 5.461 1 98.56 122 GLN B C 1
ATOM 3212 O O . GLN B 1 122 ? 5.543 -3.121 5.781 1 98.56 122 GLN B O 1
ATOM 3217 N N . ALA B 1 123 ? 3.844 -3.697 4.492 1 98.94 123 ALA B N 1
ATOM 3218 C CA . ALA B 1 123 ? 4.66 -4.602 3.686 1 98.94 123 ALA B CA 1
ATOM 3219 C C . ALA B 1 123 ? 5.875 -3.877 3.109 1 98.94 123 ALA B C 1
ATOM 3221 O O . ALA B 1 123 ? 6.988 -4.41 3.121 1 98.94 123 ALA B O 1
ATOM 3222 N N . PHE B 1 124 ? 5.688 -2.656 2.662 1 98.88 124 PHE B N 1
ATOM 3223 C CA . PHE B 1 124 ? 6.773 -1.921 2.025 1 98.88 124 PHE B CA 1
ATOM 3224 C C . PHE B 1 124 ? 7.785 -1.447 3.059 1 98.88 124 PHE B C 1
ATOM 3226 O O . PHE B 1 124 ? 8.984 -1.381 2.777 1 98.88 124 PHE B O 1
ATOM 3233 N N . GLU B 1 125 ? 7.32 -1.128 4.258 1 98.5 125 GLU B N 1
ATOM 3234 C CA . GLU B 1 125 ? 8.258 -0.845 5.34 1 98.5 125 GLU B CA 1
ATOM 3235 C C . GLU B 1 125 ? 9.078 -2.082 5.699 1 98.5 125 GLU B C 1
ATOM 3237 O O . GLU B 1 125 ? 10.281 -1.987 5.93 1 98.5 125 GLU B O 1
ATOM 3242 N N . THR B 1 126 ? 8.406 -3.199 5.73 1 98.75 126 THR B N 1
ATOM 3243 C CA . THR B 1 126 ? 9.016 -4.457 6.141 1 98.75 126 THR B CA 1
ATOM 3244 C C . THR B 1 126 ? 10.078 -4.902 5.137 1 98.75 126 THR B C 1
ATOM 3246 O O . THR B 1 126 ? 11.133 -5.398 5.52 1 98.75 126 THR B O 1
ATOM 3249 N N . VAL B 1 127 ? 9.859 -4.703 3.838 1 98.81 127 VAL B N 1
ATOM 3250 C CA . VAL B 1 127 ? 10.844 -5.039 2.812 1 98.81 127 VAL B CA 1
ATOM 3251 C C . VAL B 1 127 ? 12.156 -4.305 3.088 1 98.81 127 VAL B C 1
ATOM 3253 O O . VAL B 1 127 ? 13.234 -4.863 2.891 1 98.81 127 VAL B O 1
ATOM 3256 N N . CYS B 1 128 ? 12.016 -3.074 3.539 1 98.56 128 CYS B N 1
ATOM 3257 C CA . CYS B 1 128 ? 13.188 -2.232 3.748 1 98.56 128 CYS B CA 1
ATOM 3258 C C . CYS B 1 128 ? 14.086 -2.807 4.836 1 98.56 128 CYS B C 1
ATOM 3260 O O . CYS B 1 128 ? 15.281 -2.506 4.883 1 98.56 128 CYS B O 1
ATOM 3262 N N . GLU B 1 129 ? 13.578 -3.672 5.676 1 98.38 129 GLU B N 1
ATOM 3263 C CA . GLU B 1 129 ? 14.352 -4.262 6.766 1 98.3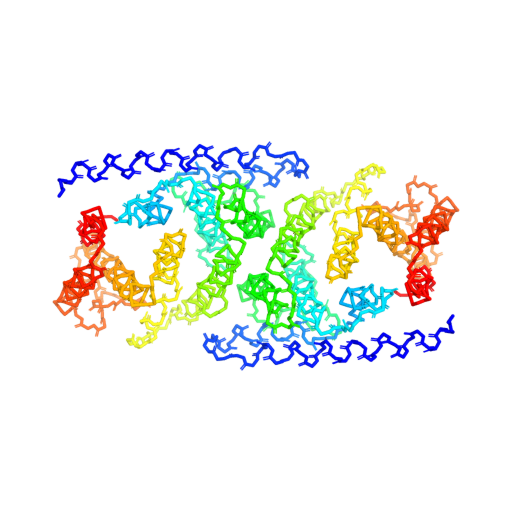8 129 GLU B CA 1
ATOM 3264 C C . GLU B 1 129 ? 15.398 -5.238 6.238 1 98.38 129 GLU B C 1
ATOM 3266 O O . GLU B 1 129 ? 16.328 -5.617 6.961 1 98.38 129 GLU B O 1
ATOM 3271 N N . ALA B 1 130 ? 15.258 -5.602 4.98 1 98.69 130 ALA B N 1
ATOM 3272 C CA . ALA B 1 130 ? 16.281 -6.441 4.367 1 98.69 130 ALA B CA 1
ATOM 3273 C C . ALA B 1 130 ? 17.641 -5.734 4.363 1 98.69 130 ALA B C 1
ATOM 3275 O O . ALA B 1 130 ? 18.672 -6.383 4.449 1 98.69 130 ALA B O 1
ATOM 3276 N N . GLU B 1 131 ? 17.609 -4.398 4.281 1 98.38 131 GLU B N 1
ATOM 3277 C CA . GLU B 1 131 ? 18.859 -3.641 4.316 1 98.38 131 GLU B CA 1
ATOM 3278 C C . GLU B 1 131 ? 19.594 -3.842 5.645 1 98.38 131 GLU B C 1
ATOM 3280 O O . GLU B 1 131 ? 20.797 -4.066 5.664 1 98.38 131 GLU B O 1
ATOM 3285 N N . ALA B 1 132 ? 18.844 -3.758 6.719 1 97 132 ALA B N 1
ATOM 3286 C CA . ALA B 1 132 ? 19.406 -3.945 8.055 1 97 132 ALA B CA 1
ATOM 3287 C C . ALA B 1 132 ? 19.953 -5.359 8.219 1 97 132 ALA B C 1
ATOM 3289 O O . ALA B 1 132 ? 20.859 -5.59 9.016 1 97 132 ALA B O 1
ATOM 3290 N N . ALA B 1 133 ? 19.406 -6.27 7.422 1 97.75 133 ALA B N 1
ATOM 3291 C CA . ALA B 1 133 ? 19.859 -7.66 7.477 1 97.75 133 ALA B CA 1
ATOM 3292 C C . ALA B 1 133 ? 21.062 -7.883 6.57 1 97.75 133 ALA B C 1
ATOM 3294 O O . ALA B 1 133 ? 21.609 -8.992 6.508 1 97.75 133 ALA B O 1
ATOM 3295 N N . GLY B 1 134 ? 21.469 -6.859 5.824 1 98 134 GLY B N 1
ATOM 3296 C CA . GLY B 1 134 ? 22.734 -6.953 5.105 1 98 134 GLY B CA 1
ATOM 3297 C C . GLY B 1 134 ? 22.578 -6.812 3.602 1 98 134 GLY B C 1
ATOM 3298 O O . GLY B 1 134 ? 23.562 -6.812 2.865 1 98 134 GLY B O 1
ATOM 3299 N N . ALA B 1 135 ? 21.375 -6.664 3.105 1 98.56 135 ALA B N 1
ATOM 3300 C CA . ALA B 1 135 ? 21.172 -6.516 1.668 1 98.56 135 ALA B CA 1
ATOM 3301 C C . ALA B 1 135 ? 21.531 -5.105 1.205 1 98.56 135 ALA B C 1
ATOM 3303 O O . ALA B 1 135 ? 21.234 -4.125 1.886 1 98.56 135 ALA B O 1
ATOM 3304 N N . PRO B 1 136 ? 22.234 -4.988 0.032 1 98.31 136 PRO B N 1
ATOM 3305 C CA . PRO B 1 136 ? 22.531 -3.65 -0.495 1 98.31 136 PRO B CA 1
ATOM 3306 C C . PRO B 1 136 ? 21.266 -2.846 -0.786 1 98.31 136 PRO B C 1
ATOM 3308 O O . PRO B 1 136 ? 20.266 -3.402 -1.254 1 98.31 136 PRO B O 1
ATOM 3311 N N . ALA B 1 137 ? 21.312 -1.527 -0.588 1 98.25 137 ALA B N 1
ATOM 3312 C CA . ALA B 1 137 ? 20.172 -0.64 -0.793 1 98.25 137 ALA B CA 1
ATOM 3313 C C . ALA B 1 137 ? 19.641 -0.753 -2.217 1 98.25 137 ALA B C 1
ATOM 3315 O O . ALA B 1 137 ? 18.422 -0.703 -2.438 1 98.25 137 ALA B O 1
ATOM 3316 N N . VAL B 1 138 ? 20.5 -0.924 -3.16 1 98 138 VAL B N 1
ATOM 3317 C CA . VAL B 1 138 ? 20.109 -0.99 -4.566 1 98 138 VAL B CA 1
ATOM 3318 C C . VAL B 1 138 ? 19.266 -2.242 -4.809 1 98 138 VAL B C 1
ATOM 3320 O O . VAL B 1 138 ? 18.297 -2.209 -5.574 1 98 138 VAL B O 1
ATOM 3323 N N . SER B 1 139 ? 19.625 -3.348 -4.148 1 98.56 139 SER B N 1
ATOM 3324 C CA . SER B 1 139 ? 18.875 -4.59 -4.277 1 98.56 139 SER B CA 1
ATOM 3325 C C . SER B 1 139 ? 17.5 -4.477 -3.615 1 98.56 139 SER B C 1
ATOM 3327 O O . SER B 1 139 ? 16.5 -4.93 -4.172 1 98.56 139 SER B O 1
ATOM 3329 N N . VAL B 1 140 ? 17.5 -3.852 -2.471 1 98.81 140 VAL B N 1
ATOM 3330 C CA . VAL B 1 140 ? 16.234 -3.701 -1.743 1 98.81 140 VAL B CA 1
ATOM 3331 C C . VAL B 1 140 ? 15.297 -2.781 -2.521 1 98.81 140 VAL B C 1
ATOM 3333 O O . VAL B 1 140 ? 14.094 -3.037 -2.6 1 98.81 140 VAL B O 1
ATOM 3336 N N . LEU B 1 141 ? 15.836 -1.744 -3.082 1 98.75 141 LEU B N 1
ATOM 3337 C CA . LEU B 1 141 ? 15.023 -0.825 -3.871 1 98.75 141 LEU B CA 1
ATOM 3338 C C . LEU B 1 141 ? 14.438 -1.53 -5.086 1 98.75 141 LEU B C 1
ATOM 3340 O O . LEU B 1 141 ? 13.281 -1.289 -5.449 1 98.75 141 LEU B O 1
ATOM 3344 N N . LYS B 1 142 ? 15.242 -2.385 -5.719 1 98.62 142 LYS B N 1
ATOM 3345 C CA . LYS B 1 142 ? 14.734 -3.182 -6.832 1 98.62 142 LYS B CA 1
ATOM 3346 C C . LYS B 1 142 ? 13.578 -4.074 -6.391 1 98.62 142 LYS B C 1
ATOM 3348 O O . LYS B 1 142 ? 12.586 -4.211 -7.105 1 98.62 142 LYS B O 1
ATOM 3353 N N . ILE B 1 143 ? 13.695 -4.602 -5.258 1 98.94 143 ILE B N 1
ATOM 3354 C CA . ILE B 1 143 ? 12.672 -5.484 -4.707 1 98.94 143 ILE B CA 1
ATOM 3355 C C . ILE B 1 143 ? 11.406 -4.684 -4.402 1 98.94 143 ILE B C 1
ATOM 3357 O O . ILE B 1 143 ? 10.297 -5.137 -4.676 1 98.94 143 ILE B O 1
ATOM 3361 N N . VAL B 1 144 ? 11.578 -3.479 -3.863 1 98.94 144 VAL B N 1
ATOM 3362 C CA . VAL B 1 144 ? 10.438 -2.604 -3.602 1 98.94 144 VAL B CA 1
ATOM 3363 C C . VAL B 1 144 ? 9.711 -2.301 -4.906 1 98.94 144 VAL B C 1
ATOM 3365 O O . VAL B 1 144 ? 8.484 -2.408 -4.98 1 98.94 144 VAL B O 1
ATOM 3368 N N . ARG B 1 145 ? 10.422 -1.991 -5.91 1 98.62 145 ARG B N 1
ATOM 3369 C CA . ARG B 1 145 ? 9.852 -1.665 -7.215 1 98.62 145 ARG B CA 1
ATOM 3370 C C . ARG B 1 145 ? 9.094 -2.855 -7.793 1 98.62 145 ARG B C 1
ATOM 3372 O O . ARG B 1 145 ? 7.965 -2.709 -8.273 1 98.62 145 ARG B O 1
ATOM 3379 N N . GLU B 1 146 ? 9.672 -3.977 -7.723 1 98.81 146 GLU B N 1
ATOM 3380 C CA . GLU B 1 146 ? 9.047 -5.164 -8.297 1 98.81 146 GLU B CA 1
ATOM 3381 C C . GLU B 1 146 ? 7.832 -5.598 -7.477 1 98.81 146 GLU B C 1
ATOM 3383 O O . GLU B 1 146 ? 6.828 -6.039 -8.039 1 98.81 146 GLU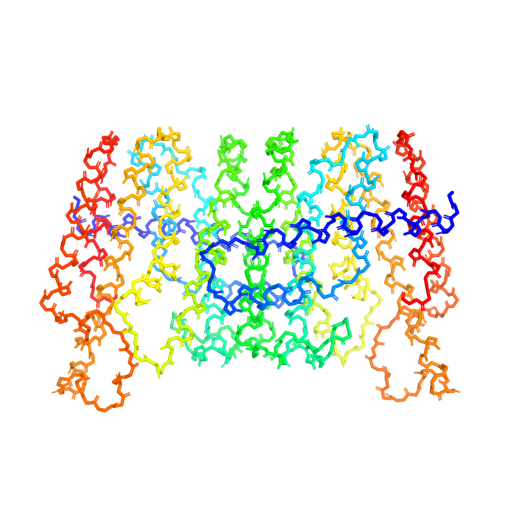 B O 1
ATOM 3388 N N . LEU B 1 147 ? 7.957 -5.484 -6.141 1 98.88 147 LEU B N 1
ATOM 3389 C CA . LEU B 1 147 ? 6.801 -5.812 -5.312 1 98.88 147 LEU B CA 1
ATOM 3390 C C . LEU B 1 147 ? 5.594 -4.969 -5.703 1 98.88 147 LEU B C 1
ATOM 3392 O O . LEU B 1 147 ? 4.488 -5.492 -5.855 1 98.88 147 LEU B O 1
ATOM 3396 N N . ALA B 1 148 ? 5.855 -3.693 -5.84 1 98.81 148 ALA B N 1
ATOM 3397 C CA . ALA B 1 148 ? 4.777 -2.783 -6.211 1 98.81 148 ALA B CA 1
ATOM 3398 C C . ALA B 1 148 ? 4.219 -3.127 -7.59 1 98.81 148 ALA B C 1
ATOM 3400 O O . ALA B 1 148 ? 3.002 -3.098 -7.797 1 98.81 148 ALA B O 1
ATOM 3401 N N . SER B 1 149 ? 5.039 -3.494 -8.516 1 98.19 149 SER B N 1
ATOM 3402 C CA . SER B 1 149 ? 4.609 -3.82 -9.875 1 98.19 149 SER B CA 1
ATOM 3403 C C . SER B 1 149 ? 3.785 -5.102 -9.898 1 98.19 149 SER B C 1
ATOM 3405 O O . SER B 1 149 ? 2.693 -5.133 -10.477 1 98.19 149 SER B O 1
ATOM 3407 N N . TYR B 1 150 ? 4.254 -6.113 -9.266 1 98.75 150 TYR B N 1
ATOM 3408 C CA . TYR B 1 150 ? 3.607 -7.418 -9.297 1 98.75 150 TYR B CA 1
ATOM 3409 C C . TYR B 1 150 ? 2.346 -7.426 -8.445 1 98.75 150 TYR B C 1
ATOM 3411 O O . TYR B 1 150 ? 1.401 -8.164 -8.727 1 98.75 150 TYR B O 1
ATOM 3419 N N . ALA B 1 151 ? 2.295 -6.609 -7.406 1 98.81 151 ALA B N 1
ATOM 3420 C CA . ALA B 1 151 ? 1.153 -6.609 -6.496 1 98.81 151 ALA B CA 1
ATOM 3421 C C . ALA B 1 151 ? 0.149 -5.523 -6.871 1 98.81 151 ALA B C 1
ATOM 3423 O O . ALA B 1 151 ? -0.963 -5.488 -6.34 1 98.81 151 ALA B O 1
ATOM 3424 N N . GLY B 1 152 ? 0.524 -4.629 -7.809 1 98.44 152 GLY B N 1
ATOM 3425 C CA . GLY B 1 152 ? -0.252 -3.428 -8.07 1 98.44 152 GLY B CA 1
ATOM 3426 C C . GLY B 1 152 ? -1.199 -3.57 -9.242 1 98.44 152 GLY B C 1
ATOM 3427 O O . GLY B 1 152 ? -1.698 -4.664 -9.516 1 98.44 152 GLY B O 1
ATOM 3428 N N . ALA B 1 153 ? -1.477 -2.486 -9.93 1 98.31 153 ALA B N 1
ATOM 3429 C CA . ALA B 1 153 ? -2.488 -2.371 -10.977 1 98.31 153 ALA B CA 1
ATOM 3430 C C . ALA B 1 153 ? -2.123 -3.227 -12.188 1 98.31 153 ALA B C 1
ATOM 3432 O O . ALA B 1 153 ? -3.006 -3.744 -12.875 1 98.31 153 ALA B O 1
ATOM 3433 N N . ARG B 1 154 ? -0.822 -3.418 -12.398 1 97.69 154 ARG B N 1
ATOM 3434 C CA . ARG B 1 154 ? -0.368 -4.223 -13.531 1 97.69 154 ARG B CA 1
ATOM 3435 C C . ARG B 1 154 ? -0.162 -5.676 -13.117 1 97.69 154 ARG B C 1
ATOM 3437 O O . ARG B 1 154 ? 0.233 -6.508 -13.938 1 97.69 154 ARG B O 1
ATOM 3444 N N . GLY B 1 155 ? -0.424 -5.938 -11.867 1 98.38 155 GLY B N 1
ATOM 3445 C CA . GLY B 1 155 ? -0.249 -7.262 -11.289 1 98.38 155 GLY B CA 1
ATOM 3446 C C . GLY B 1 155 ? -1.485 -7.77 -10.57 1 98.38 155 GLY B C 1
ATOM 3447 O O . GLY B 1 155 ? -2.58 -7.773 -11.133 1 98.38 155 GLY B O 1
ATOM 3448 N N . MET B 1 156 ? -1.349 -8.055 -9.32 1 98.69 156 MET B N 1
ATOM 3449 C CA . MET B 1 156 ? -2.344 -8.75 -8.508 1 98.69 156 MET B CA 1
ATOM 3450 C C . MET B 1 156 ? -3.652 -7.965 -8.461 1 98.69 156 MET B C 1
ATOM 3452 O O . MET B 1 156 ? -4.73 -8.539 -8.625 1 98.69 156 MET B O 1
ATOM 3456 N N . VAL B 1 157 ? -3.568 -6.645 -8.266 1 98.81 157 VAL B N 1
ATOM 3457 C CA . VAL B 1 157 ? -4.785 -5.844 -8.195 1 98.81 157 VAL B CA 1
ATOM 3458 C C . VAL B 1 157 ? -5.488 -5.855 -9.555 1 98.81 157 VAL B C 1
ATOM 3460 O O . VAL B 1 157 ? -6.719 -5.949 -9.625 1 98.81 157 VAL B O 1
ATOM 3463 N N . GLY B 1 158 ? -4.684 -5.723 -10.602 1 98.5 158 GLY B N 1
ATOM 3464 C CA . GLY B 1 158 ? -5.262 -5.828 -11.938 1 98.5 158 GLY B CA 1
ATOM 3465 C C . GLY B 1 158 ? -5.926 -7.168 -12.195 1 98.5 158 GLY B C 1
ATOM 3466 O O . GLY B 1 158 ? -6.988 -7.23 -12.812 1 98.5 158 GLY B O 1
ATOM 3467 N N . GLY B 1 159 ? -5.289 -8.227 -11.789 1 98.31 159 GLY B N 1
ATOM 3468 C CA . GLY B 1 159 ? -5.883 -9.547 -11.891 1 98.31 159 GLY B CA 1
ATOM 3469 C C . GLY B 1 159 ? -7.199 -9.672 -11.148 1 98.31 159 GLY B C 1
ATOM 3470 O O . GLY B 1 159 ? -8.156 -10.266 -11.656 1 98.31 159 GLY B O 1
ATOM 3471 N N . GLN B 1 160 ? -7.273 -9.125 -9.945 1 97.88 160 GLN B N 1
ATOM 3472 C CA . GLN B 1 160 ? -8.508 -9.133 -9.164 1 97.88 160 GLN B CA 1
ATOM 3473 C C . GLN B 1 160 ? -9.609 -8.352 -9.867 1 97.88 160 GLN B C 1
ATOM 3475 O O . GLN B 1 160 ? -10.773 -8.766 -9.867 1 97.88 160 GLN B O 1
ATOM 3480 N N . CYS B 1 161 ? -9.219 -7.234 -10.422 1 98.06 161 CYS B N 1
ATOM 3481 C CA . CYS B 1 161 ? -10.172 -6.438 -11.188 1 98.06 161 CYS B CA 1
ATOM 3482 C C . CYS B 1 161 ? -10.766 -7.246 -12.336 1 98.06 161 CYS B C 1
ATOM 3484 O O . CYS B 1 161 ? -11.984 -7.285 -12.508 1 98.06 161 CYS B O 1
ATOM 3486 N N . ALA B 1 162 ? -9.914 -7.891 -13.078 1 97.06 162 ALA B N 1
ATOM 3487 C CA . ALA B 1 162 ? -10.352 -8.695 -14.211 1 97.06 162 ALA B CA 1
ATOM 3488 C C . ALA B 1 162 ? -11.219 -9.867 -13.75 1 97.06 162 ALA B C 1
ATOM 3490 O O . ALA B 1 162 ? -12.188 -10.234 -14.422 1 97.06 162 ALA B O 1
ATOM 3491 N N . ASP B 1 163 ? -10.844 -10.438 -12.641 1 95.5 163 ASP B N 1
ATOM 3492 C CA . ASP B 1 163 ? -11.625 -11.523 -12.055 1 95.5 163 ASP B CA 1
ATOM 3493 C C . ASP B 1 163 ? -13.039 -11.055 -11.711 1 95.5 163 ASP B C 1
ATOM 3495 O O . ASP B 1 163 ? -14.016 -11.75 -12 1 95.5 163 ASP B O 1
ATOM 3499 N N . MET B 1 164 ? -13.133 -9.891 -11.117 1 94.44 164 MET B N 1
ATOM 3500 C CA . MET B 1 164 ? -14.43 -9.32 -10.75 1 94.44 164 MET B CA 1
ATOM 3501 C C . MET B 1 164 ? -15.273 -9.047 -11.992 1 94.44 164 MET B C 1
ATOM 3503 O O . MET B 1 164 ? -16.469 -9.336 -12.008 1 94.44 164 MET B O 1
ATOM 3507 N N . GLU B 1 165 ? -14.625 -8.539 -12.984 1 93.69 165 GLU B N 1
ATOM 3508 C CA . GLU B 1 165 ? -15.328 -8.219 -14.219 1 93.69 165 GLU B CA 1
ATOM 3509 C C . GLU B 1 165 ? -15.781 -9.477 -14.945 1 93.69 165 GLU B C 1
ATOM 3511 O O . GLU B 1 165 ? -16.766 -9.453 -15.688 1 93.69 165 GLU B O 1
ATOM 3516 N N . GLY B 1 166 ? -15.094 -10.516 -14.727 1 91.69 166 GLY B N 1
ATOM 3517 C CA . GLY B 1 166 ? -15.383 -11.773 -15.406 1 91.69 166 GLY B CA 1
ATOM 3518 C C . GLY B 1 166 ? -16.422 -12.609 -14.695 1 91.69 166 GLY B C 1
ATOM 3519 O O . GLY B 1 166 ? -16.891 -13.625 -15.227 1 91.69 166 GLY B O 1
ATOM 3520 N N . GLU B 1 167 ? -16.797 -12.062 -13.539 1 86.5 167 GLU B N 1
ATOM 3521 C CA . GLU B 1 167 ? -17.797 -12.82 -12.773 1 86.5 167 GLU B CA 1
ATOM 3522 C C . GLU B 1 167 ? -19.125 -12.883 -13.516 1 86.5 167 GLU B C 1
ATOM 3524 O O . GLU B 1 167 ? -19.609 -11.875 -14.039 1 86.5 167 GLU B O 1
ATOM 3529 N N . ASN B 1 168 ? -19.703 -13.953 -13.656 1 82.69 168 ASN B N 1
ATOM 3530 C CA . ASN B 1 168 ? -21 -14.227 -14.281 1 82.69 168 ASN B CA 1
ATOM 3531 C C . ASN B 1 168 ? -20.938 -14.031 -15.797 1 82.69 168 ASN B C 1
ATOM 3533 O O . ASN B 1 168 ? -21.938 -13.719 -16.422 1 82.69 168 ASN B O 1
ATOM 3537 N N . THR B 1 169 ? -19.688 -14.023 -16.312 1 87.56 169 THR B N 1
ATOM 3538 C CA . THR B 1 169 ? -19.484 -13.969 -17.766 1 87.56 169 THR B CA 1
ATOM 3539 C C . THR B 1 169 ? -18.641 -15.148 -18.234 1 87.56 169 THR B C 1
ATOM 3541 O O . THR B 1 169 ? -17.906 -15.742 -17.438 1 87.56 169 THR B O 1
ATOM 3544 N N . GLN B 1 170 ? -18.906 -15.516 -19.406 1 90.19 170 GLN B N 1
ATOM 3545 C CA . GLN B 1 170 ? -18.031 -16.516 -20 1 90.19 170 GLN B CA 1
ATOM 3546 C C . GLN B 1 170 ? -16.734 -15.906 -20.484 1 90.19 170 GLN B C 1
ATOM 3548 O O . GLN B 1 170 ? -16.734 -15.062 -21.391 1 90.19 170 GLN B O 1
ATOM 3553 N N . LEU B 1 171 ? -15.672 -16.375 -19.906 1 94.69 171 LEU B N 1
ATOM 3554 C CA . LEU B 1 171 ? -14.359 -15.844 -20.25 1 94.69 171 LEU B CA 1
ATOM 3555 C C . LEU B 1 171 ? -13.75 -16.609 -21.422 1 94.69 171 LEU B C 1
ATOM 3557 O O . LEU B 1 171 ? -13.977 -17.812 -21.562 1 94.69 171 LEU B O 1
ATOM 3561 N N . THR B 1 172 ? -13.047 -15.844 -22.219 1 95.88 172 THR B N 1
ATOM 3562 C CA . THR B 1 172 ? -12.164 -16.5 -23.172 1 95.88 172 THR B CA 1
ATOM 3563 C C . THR B 1 172 ? -10.953 -17.094 -22.469 1 95.88 172 THR B C 1
ATOM 3565 O O . THR B 1 172 ? -10.695 -16.781 -21.297 1 95.88 172 THR B O 1
ATOM 3568 N N . LEU B 1 173 ? -10.305 -17.969 -23.141 1 95.94 173 LEU B N 1
ATOM 3569 C CA . LEU B 1 173 ? -9.086 -18.547 -22.578 1 95.94 173 LEU B CA 1
ATOM 3570 C C . LEU B 1 173 ? -8.062 -17.469 -22.266 1 95.94 173 LEU B C 1
ATOM 3572 O O . LEU B 1 173 ? -7.371 -17.531 -21.25 1 95.94 173 LEU B O 1
ATOM 3576 N N . ALA B 1 174 ? -7.977 -16.5 -23.141 1 96.38 174 ALA B N 1
ATOM 3577 C CA . ALA B 1 174 ? -7.031 -15.406 -22.953 1 96.38 174 ALA B CA 1
ATOM 3578 C C . ALA B 1 174 ? -7.363 -14.594 -21.703 1 96.38 174 ALA B C 1
ATOM 3580 O O . ALA B 1 174 ? -6.461 -14.188 -20.969 1 96.38 174 ALA B O 1
ATOM 3581 N N . GLN B 1 175 ? -8.594 -14.359 -21.516 1 95.88 175 GLN B N 1
ATOM 3582 C CA . GLN B 1 175 ? -9.039 -13.625 -20.328 1 95.88 175 GLN B CA 1
ATOM 3583 C C . GLN B 1 175 ? -8.773 -14.414 -19.062 1 95.88 175 GLN B C 1
ATOM 3585 O O . GLN B 1 175 ? -8.352 -13.852 -18.047 1 95.88 175 GLN B O 1
ATOM 3590 N N . LEU B 1 176 ? -9.07 -15.719 -19.125 1 96.56 176 LEU B N 1
ATOM 3591 C CA . LEU B 1 176 ? -8.805 -16.562 -17.969 1 96.56 176 LEU B CA 1
ATOM 3592 C C . LEU B 1 176 ? -7.316 -16.609 -17.656 1 96.56 176 LEU B C 1
ATOM 3594 O O . LEU B 1 176 ? -6.93 -16.531 -16.484 1 96.56 176 LEU B O 1
ATOM 3598 N N . LYS B 1 177 ? -6.523 -16.688 -18.656 1 97.25 177 LYS B N 1
ATOM 3599 C CA . LYS B 1 177 ? -5.074 -16.703 -18.484 1 97.25 177 LYS B CA 1
ATOM 3600 C C . LYS B 1 177 ? -4.59 -15.398 -17.844 1 97.25 177 LYS B C 1
ATOM 3602 O O . LYS B 1 177 ? -3.691 -15.414 -17 1 97.25 177 LYS B O 1
ATOM 3607 N N . TYR B 1 178 ? -5.164 -14.305 -18.281 1 97.12 178 TYR B N 1
ATOM 3608 C CA . TYR B 1 178 ? -4.82 -13.016 -17.703 1 97.12 178 TYR B CA 1
ATOM 3609 C C . TYR B 1 178 ? -5.098 -13.008 -16.203 1 97.12 178 TYR B C 1
ATOM 3611 O O . TYR B 1 178 ? -4.262 -12.57 -15.406 1 97.12 178 TYR B O 1
ATOM 3619 N N . ILE B 1 179 ? -6.211 -13.484 -15.867 1 97.12 179 ILE B N 1
ATOM 3620 C CA . ILE B 1 179 ? -6.617 -13.5 -14.469 1 97.12 179 ILE B CA 1
ATOM 3621 C C . ILE B 1 179 ? -5.68 -14.398 -13.664 1 97.12 179 ILE B C 1
ATOM 3623 O O . ILE B 1 179 ? -5.168 -13.992 -12.617 1 97.12 179 ILE B O 1
ATOM 3627 N N . HIS B 1 180 ? -5.363 -15.602 -14.164 1 97.31 180 HIS B N 1
ATOM 3628 C CA . HIS B 1 180 ? -4.488 -16.547 -13.469 1 97.31 180 HIS B CA 1
ATOM 3629 C C . HIS B 1 180 ? -3.076 -15.977 -13.336 1 97.31 180 HIS B C 1
ATOM 3631 O O . HIS B 1 180 ? -2.443 -16.125 -12.289 1 97.31 180 HIS B O 1
ATOM 3637 N N . GLN B 1 181 ? -2.674 -15.312 -14.359 1 98.12 181 GLN B N 1
ATOM 3638 C CA . GLN B 1 181 ? -1.337 -14.734 -14.383 1 98.12 181 GLN B CA 1
ATOM 3639 C C . GLN B 1 181 ? -1.199 -13.633 -13.328 1 98.12 181 GLN B C 1
ATOM 3641 O O . GLN B 1 181 ? -0.281 -13.664 -12.508 1 98.12 181 GLN B O 1
ATOM 3646 N N . HIS B 1 182 ? -2.146 -12.742 -13.32 1 98.44 182 HIS B N 1
ATOM 3647 C CA . HIS B 1 182 ? -1.954 -11.516 -12.555 1 98.44 182 HIS B CA 1
ATOM 3648 C C . HIS B 1 182 ? -2.518 -11.656 -11.141 1 98.44 182 HIS B C 1
ATOM 3650 O O . HIS B 1 182 ? -1.909 -11.188 -10.172 1 98.44 182 HIS B O 1
ATOM 3656 N N . LYS B 1 183 ? -3.652 -12.344 -10.977 1 97.44 183 LYS B N 1
ATOM 3657 C CA . LYS B 1 183 ? -4.254 -12.5 -9.648 1 97.44 183 LYS B CA 1
ATOM 3658 C C . LYS B 1 183 ? -3.428 -13.43 -8.773 1 97.44 183 LYS B C 1
ATOM 3660 O O . LYS B 1 183 ? -3.363 -13.258 -7.559 1 97.44 183 LYS B O 1
ATOM 3665 N N . THR B 1 184 ? -2.73 -14.406 -9.43 1 95.56 184 THR B N 1
ATOM 3666 C CA . THR B 1 184 ? -2.109 -15.453 -8.625 1 95.56 184 THR B CA 1
ATOM 3667 C C . THR B 1 184 ? -0.627 -15.586 -8.953 1 95.56 184 THR B C 1
ATOM 3669 O O . THR B 1 184 ? 0.229 -15.43 -8.086 1 95.56 184 THR B O 1
ATOM 3672 N N . ALA B 1 185 ? -0.284 -15.766 -10.148 1 97.81 185 ALA B N 1
ATOM 3673 C CA . ALA B 1 185 ? 1.075 -16.141 -10.531 1 97.81 185 ALA B CA 1
ATOM 3674 C C . ALA B 1 185 ? 2.051 -15 -10.273 1 97.81 185 ALA B C 1
ATOM 3676 O O . ALA B 1 185 ? 3.201 -15.227 -9.898 1 97.81 185 ALA B O 1
ATOM 3677 N N . ASP B 1 186 ? 1.607 -13.773 -10.461 1 98.69 186 ASP B N 1
ATOM 3678 C CA . ASP B 1 186 ? 2.49 -12.617 -10.344 1 98.69 186 ASP B CA 1
ATOM 3679 C C . ASP B 1 186 ? 3.164 -12.57 -8.977 1 98.69 186 ASP B C 1
ATOM 3681 O O . ASP B 1 186 ? 4.371 -12.344 -8.883 1 98.69 186 ASP B O 1
ATOM 3685 N N . LEU B 1 187 ? 2.438 -12.789 -7.949 1 98.44 187 LEU B N 1
ATOM 3686 C CA . LEU B 1 187 ? 3.02 -12.695 -6.617 1 98.44 187 LEU B CA 1
ATOM 3687 C C . LEU B 1 187 ? 4.004 -13.836 -6.375 1 98.44 187 LEU B C 1
ATOM 3689 O O . LEU B 1 187 ? 4.996 -13.664 -5.664 1 98.44 187 LEU B O 1
ATOM 3693 N N . LEU B 1 188 ? 3.799 -15.023 -6.949 1 97.88 188 LEU B N 1
ATOM 3694 C CA . LEU B 1 188 ? 4.754 -16.125 -6.855 1 97.88 188 LEU B CA 1
ATOM 3695 C C . LEU B 1 188 ? 6.039 -15.789 -7.613 1 97.88 188 LEU B C 1
ATOM 3697 O O . LEU B 1 188 ? 7.137 -16.078 -7.141 1 97.88 188 LEU B O 1
ATOM 3701 N N . VAL B 1 189 ? 5.828 -15.195 -8.789 1 98.81 189 VAL B N 1
ATOM 3702 C CA . VAL B 1 189 ? 6.977 -14.766 -9.586 1 98.81 189 VAL B CA 1
ATOM 3703 C C . VAL B 1 189 ? 7.824 -13.789 -8.773 1 98.81 189 VAL B C 1
ATOM 3705 O O . VAL B 1 189 ? 9.047 -13.922 -8.703 1 98.81 189 VAL B O 1
ATOM 3708 N N . PHE B 1 190 ? 7.164 -12.852 -8.148 1 98.94 190 PHE B N 1
ATOM 3709 C CA . PHE B 1 190 ? 7.891 -11.898 -7.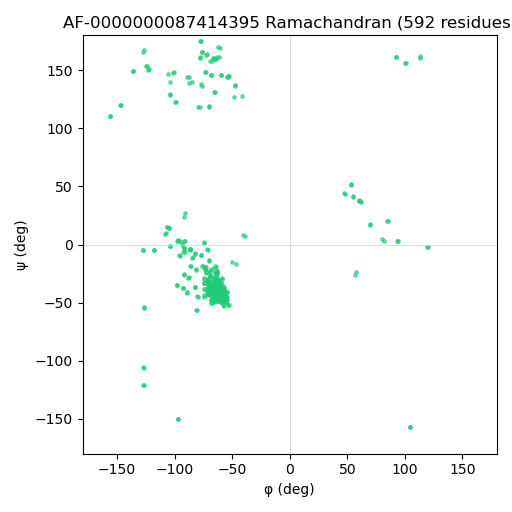32 1 98.94 190 PHE B CA 1
ATOM 3710 C C . PHE B 1 190 ? 8.719 -12.617 -6.262 1 98.94 190 PHE B C 1
ATOM 3712 O O . PHE B 1 190 ? 9.875 -12.273 -6.035 1 98.94 190 PHE B O 1
ATOM 3719 N N . CYS B 1 191 ? 8.125 -13.547 -5.59 1 98.88 191 CYS B N 1
ATOM 3720 C CA . CYS B 1 191 ? 8.797 -14.234 -4.492 1 98.88 191 CYS B CA 1
ATOM 3721 C C . CYS B 1 191 ? 10.117 -14.836 -4.949 1 98.88 191 CYS B C 1
ATOM 3723 O O . CYS B 1 191 ? 11.148 -14.633 -4.309 1 98.88 191 CYS B O 1
ATOM 3725 N N . VAL B 1 192 ? 10.094 -15.516 -6.035 1 98.94 192 VAL B N 1
ATOM 3726 C CA . VAL B 1 192 ? 11.297 -16.172 -6.543 1 98.94 192 VAL B CA 1
ATOM 3727 C C . VAL B 1 192 ? 12.305 -15.133 -7.012 1 98.94 192 VAL B C 1
ATOM 3729 O O . VAL B 1 192 ? 13.492 -15.234 -6.711 1 98.94 192 VAL B O 1
ATOM 3732 N N . ARG B 1 193 ? 11.812 -14.102 -7.68 1 98.94 193 ARG B N 1
ATOM 3733 C CA . ARG B 1 193 ? 12.703 -13.047 -8.164 1 98.94 193 ARG B CA 1
ATOM 3734 C C . ARG B 1 193 ? 13.359 -12.312 -7 1 98.94 193 ARG B C 1
ATOM 3736 O O . ARG B 1 193 ? 14.547 -11.984 -7.055 1 98.94 193 ARG B O 1
ATOM 3743 N N . ALA B 1 194 ? 12.594 -12.047 -5.98 1 98.94 194 ALA B N 1
ATOM 3744 C CA . ALA B 1 194 ? 13.148 -11.352 -4.816 1 98.94 194 ALA B CA 1
ATOM 3745 C C . ALA B 1 194 ? 14.297 -12.141 -4.203 1 98.94 194 ALA B C 1
ATOM 3747 O O . ALA B 1 194 ? 15.352 -11.57 -3.893 1 98.94 194 ALA B O 1
ATOM 3748 N N . GLY B 1 195 ? 14.094 -13.477 -4.012 1 98.94 195 GLY B N 1
ATOM 3749 C CA . GLY B 1 195 ? 15.18 -14.312 -3.531 1 98.94 195 GLY B CA 1
ATOM 3750 C C . GLY B 1 195 ? 16.406 -14.266 -4.426 1 98.94 195 GLY B C 1
ATOM 3751 O O . GLY B 1 195 ? 17.531 -14.18 -3.939 1 98.94 195 GLY B O 1
ATOM 3752 N N . ALA B 1 196 ? 16.156 -14.273 -5.695 1 98.94 196 ALA B N 1
ATOM 3753 C CA . ALA B 1 196 ? 17.25 -14.258 -6.664 1 98.94 196 ALA B CA 1
ATOM 3754 C C . ALA B 1 196 ? 18 -12.93 -6.621 1 98.94 196 ALA B C 1
ATOM 3756 O O . ALA B 1 196 ? 19.234 -12.898 -6.691 1 98.94 196 ALA B O 1
ATOM 3757 N N . ILE B 1 197 ? 17.25 -11.836 -6.508 1 98.88 197 ILE B N 1
ATOM 3758 C CA . ILE B 1 197 ? 17.859 -10.508 -6.441 1 98.88 197 ILE B CA 1
ATOM 3759 C C . ILE B 1 197 ? 18.719 -10.398 -5.191 1 98.88 197 ILE B C 1
ATOM 3761 O O . ILE B 1 197 ? 19.859 -9.922 -5.254 1 98.88 197 ILE B O 1
ATOM 3765 N N . LEU B 1 198 ? 18.203 -10.891 -4.082 1 98.88 198 LEU B N 1
ATOM 3766 C CA . LEU B 1 198 ? 18.953 -10.859 -2.826 1 98.88 198 LEU B CA 1
ATOM 3767 C C . LEU B 1 198 ? 20.203 -11.719 -2.91 1 98.88 198 LEU B C 1
ATOM 3769 O O . LEU B 1 198 ? 21.188 -11.461 -2.213 1 98.88 198 LEU B O 1
ATOM 3773 N N . ALA B 1 199 ? 20.156 -12.719 -3.816 1 98.69 199 ALA B N 1
ATOM 3774 C CA . ALA B 1 199 ? 21.281 -13.641 -3.977 1 98.69 199 ALA B CA 1
ATOM 3775 C C . ALA B 1 199 ? 22.25 -13.141 -5.043 1 98.69 199 ALA B C 1
ATOM 3777 O O . ALA B 1 199 ? 23.219 -13.836 -5.395 1 98.69 199 ALA B O 1
ATOM 3778 N N . ASN B 1 200 ? 21.984 -11.969 -5.594 1 98.19 200 ASN B N 1
ATOM 3779 C CA . ASN B 1 200 ? 22.797 -11.359 -6.633 1 98.19 200 ASN B CA 1
ATOM 3780 C C . ASN B 1 200 ? 22.844 -12.219 -7.891 1 98.19 200 ASN B C 1
ATOM 3782 O O . ASN B 1 200 ? 23.891 -12.359 -8.516 1 98.19 200 ASN B O 1
ATOM 3786 N N . ALA B 1 201 ? 21.734 -12.828 -8.18 1 98.56 201 ALA B N 1
ATOM 3787 C CA . ALA B 1 201 ? 21.625 -13.578 -9.43 1 98.56 201 ALA B CA 1
ATOM 3788 C C . ALA B 1 201 ? 21.969 -12.703 -10.625 1 98.56 201 ALA B C 1
ATOM 3790 O O . ALA B 1 201 ? 21.625 -11.523 -10.656 1 98.56 201 ALA B O 1
ATOM 3791 N N . ASP B 1 202 ? 22.625 -13.297 -11.656 1 98.19 202 ASP B N 1
ATOM 3792 C CA . ASP B 1 202 ? 22.844 -12.547 -12.891 1 98.19 202 ASP B CA 1
ATOM 3793 C C . ASP B 1 202 ? 21.578 -12.477 -13.727 1 98.19 202 ASP B C 1
ATOM 3795 O O . ASP B 1 202 ? 20.547 -13.07 -13.375 1 98.19 202 ASP B O 1
ATOM 3799 N N . GLU B 1 203 ? 21.594 -11.773 -14.773 1 98.31 203 GLU B N 1
ATOM 3800 C CA . GLU B 1 203 ? 20.406 -11.508 -15.578 1 98.31 203 GLU B CA 1
ATOM 3801 C C . GLU B 1 203 ? 19.844 -12.789 -16.188 1 98.31 203 GLU B C 1
ATOM 3803 O O . GLU B 1 203 ? 18.625 -12.938 -16.312 1 98.31 203 GLU B O 1
ATOM 3808 N N . ARG B 1 204 ? 20.703 -13.656 -16.594 1 98.56 204 ARG B N 1
ATOM 3809 C CA . ARG B 1 204 ? 20.266 -14.93 -17.156 1 98.56 204 ARG B CA 1
ATOM 3810 C C . ARG B 1 204 ? 19.547 -15.766 -16.109 1 98.56 204 ARG B C 1
ATOM 3812 O O . ARG B 1 204 ? 18.453 -16.266 -16.375 1 98.56 204 ARG B O 1
ATOM 3819 N N . GLN B 1 205 ? 20.156 -15.875 -14.977 1 98.81 205 GLN B N 1
ATOM 3820 C CA . GLN B 1 205 ? 19.547 -16.625 -13.883 1 98.81 205 GLN B CA 1
ATOM 3821 C C . GLN B 1 205 ? 18.203 -16.016 -13.484 1 98.81 205 GLN B C 1
ATOM 3823 O O . GLN B 1 205 ? 17.234 -16.734 -13.258 1 98.81 205 GLN B O 1
ATOM 3828 N N . LEU B 1 206 ? 18.188 -14.719 -13.398 1 98.88 206 LEU B N 1
ATOM 3829 C CA . LEU B 1 206 ? 16.953 -14.031 -13.031 1 98.88 206 LEU B CA 1
ATOM 3830 C C . LEU B 1 206 ? 15.852 -14.32 -14.039 1 98.88 206 LEU B C 1
ATOM 3832 O O . LEU B 1 206 ? 14.703 -14.555 -13.656 1 98.88 206 LEU B O 1
ATOM 3836 N N . ALA B 1 207 ? 16.172 -14.344 -15.305 1 98.81 207 ALA B N 1
ATOM 3837 C CA . ALA B 1 207 ? 15.195 -14.625 -16.344 1 98.81 207 ALA B CA 1
ATOM 3838 C C . ALA B 1 207 ? 14.695 -16.062 -16.266 1 98.81 207 ALA B C 1
ATOM 3840 O O . ALA B 1 207 ? 13.5 -16.312 -16.422 1 98.81 207 ALA B O 1
ATOM 3841 N N . LEU B 1 208 ? 15.594 -16.938 -16.062 1 98.88 208 LEU B N 1
ATOM 3842 C CA . LEU B 1 208 ? 15.25 -18.359 -15.961 1 98.88 208 LEU B CA 1
ATOM 3843 C C . LEU B 1 208 ? 14.383 -18.625 -14.734 1 98.88 208 LEU B C 1
ATOM 3845 O O . LEU B 1 208 ? 13.398 -19.359 -14.812 1 98.88 208 LEU B O 1
ATOM 3849 N N . LEU B 1 209 ? 14.719 -17.969 -13.664 1 98.94 209 LEU B N 1
ATOM 3850 C CA . LEU B 1 209 ? 13.938 -18.156 -12.445 1 98.94 209 LEU B CA 1
ATOM 3851 C C . LEU B 1 209 ? 12.57 -17.484 -12.57 1 98.94 209 LEU B C 1
ATOM 3853 O O . LEU B 1 209 ? 11.594 -17.953 -11.992 1 98.94 209 LEU B O 1
ATOM 3857 N N . THR B 1 210 ? 12.508 -16.375 -13.297 1 98.88 210 THR B N 1
ATOM 3858 C CA . THR B 1 210 ? 11.211 -15.789 -13.617 1 98.88 210 THR B CA 1
ATOM 3859 C C . THR B 1 210 ? 10.344 -16.766 -14.391 1 98.88 210 THR B C 1
ATOM 3861 O O . THR B 1 210 ? 9.148 -16.922 -14.102 1 98.88 210 THR B O 1
ATOM 3864 N N . ARG B 1 211 ? 10.938 -17.469 -15.32 1 98.75 211 ARG B N 1
ATOM 3865 C CA . ARG B 1 211 ? 10.219 -18.469 -16.094 1 98.75 211 ARG B CA 1
ATOM 3866 C C . ARG B 1 211 ? 9.766 -19.625 -15.211 1 98.75 211 ARG B C 1
ATOM 3868 O O . ARG B 1 211 ? 8.633 -20.094 -15.328 1 98.75 211 ARG B O 1
ATOM 3875 N N . TYR B 1 212 ? 10.648 -20.078 -14.398 1 98.69 212 TYR B N 1
ATOM 3876 C CA . TYR B 1 212 ? 10.312 -21.125 -13.43 1 98.69 212 TYR B CA 1
ATOM 3877 C C . TYR B 1 212 ? 9.086 -20.719 -12.617 1 98.69 212 TYR B C 1
ATOM 3879 O O . TYR B 1 212 ? 8.102 -21.469 -12.555 1 98.69 212 TYR B O 1
ATOM 3887 N N . ALA B 1 213 ? 9.133 -19.562 -12.055 1 98.69 213 ALA B N 1
ATOM 3888 C CA . ALA B 1 213 ? 8.086 -19.094 -11.141 1 98.69 213 ALA B CA 1
ATOM 3889 C C . ALA B 1 213 ? 6.773 -18.875 -11.883 1 98.69 213 ALA B C 1
ATOM 3891 O O . ALA B 1 213 ? 5.703 -19.219 -11.375 1 98.69 213 ALA B O 1
ATOM 3892 N N . ASN B 1 214 ? 6.867 -18.266 -13.062 1 98.56 214 ASN B N 1
ATOM 3893 C CA . ASN B 1 214 ? 5.668 -18.047 -13.859 1 98.56 214 ASN B CA 1
ATOM 3894 C C . ASN B 1 214 ? 4.953 -19.359 -14.188 1 98.56 214 ASN B C 1
ATOM 3896 O O . ASN B 1 214 ? 3.73 -19.453 -14.086 1 98.56 214 ASN B O 1
ATOM 3900 N N . ASN B 1 215 ? 5.719 -20.312 -14.578 1 97.94 215 ASN B N 1
ATOM 3901 C CA . ASN B 1 215 ? 5.156 -21.609 -14.938 1 97.94 215 ASN B CA 1
ATOM 3902 C C . ASN B 1 215 ? 4.512 -22.297 -13.734 1 97.94 215 ASN B C 1
ATOM 3904 O O . ASN B 1 215 ? 3.416 -22.844 -13.844 1 97.94 215 ASN B O 1
ATOM 3908 N N . ILE B 1 216 ? 5.137 -22.266 -12.625 1 96.62 216 ILE B N 1
ATOM 3909 C CA . ILE B 1 216 ? 4.555 -22.953 -11.469 1 96.62 216 ILE B CA 1
ATOM 3910 C C . ILE B 1 216 ? 3.328 -22.188 -10.977 1 96.62 216 ILE B C 1
ATOM 3912 O O . ILE B 1 216 ? 2.377 -22.781 -10.477 1 96.62 216 ILE B O 1
ATOM 3916 N N . GLY B 1 217 ? 3.371 -20.859 -11.109 1 96.56 217 GLY B N 1
ATOM 3917 C CA . GLY B 1 217 ? 2.199 -20.062 -10.758 1 96.56 217 GLY B CA 1
ATOM 3918 C C . GLY B 1 217 ? 0.982 -20.406 -11.602 1 96.56 217 GLY B C 1
ATOM 3919 O O . GLY B 1 217 ? -0.118 -20.578 -11.07 1 96.56 217 GLY B O 1
ATOM 3920 N N . LEU B 1 218 ? 1.181 -20.5 -12.859 1 97.12 218 LEU B N 1
ATOM 3921 C CA . LEU B 1 218 ? 0.085 -20.859 -13.75 1 97.12 218 LEU B CA 1
ATOM 3922 C C . LEU B 1 218 ? -0.382 -22.281 -13.5 1 97.12 218 LEU B C 1
ATOM 3924 O O . LEU B 1 218 ? -1.584 -22.562 -13.5 1 97.12 218 LEU B O 1
ATOM 3928 N N . ALA B 1 219 ? 0.578 -23.141 -13.305 1 95.69 219 ALA B N 1
ATOM 3929 C CA . ALA B 1 219 ? 0.253 -24.531 -13 1 95.69 219 ALA B CA 1
ATOM 3930 C C . ALA B 1 219 ? -0.604 -24.641 -11.734 1 95.69 219 ALA B C 1
ATOM 3932 O O . ALA B 1 219 ? -1.528 -25.453 -11.672 1 95.69 219 ALA B O 1
ATOM 3933 N N . PHE B 1 220 ? -0.266 -23.859 -10.797 1 93.81 220 PHE B N 1
ATOM 3934 C CA . PHE B 1 220 ? -1.007 -23.812 -9.539 1 93.81 220 PHE B CA 1
ATOM 3935 C C . PHE B 1 220 ? -2.482 -23.531 -9.789 1 93.81 220 PHE B C 1
ATOM 3937 O O . PHE B 1 220 ? -3.352 -24.203 -9.227 1 93.81 220 PHE B O 1
ATOM 3944 N N . GLN B 1 221 ? -2.762 -22.625 -10.602 1 93.5 221 GLN B N 1
ATOM 3945 C CA . GLN B 1 221 ? -4.145 -22.234 -10.852 1 93.5 221 GLN B CA 1
ATOM 3946 C C . GLN B 1 221 ? -4.867 -23.281 -11.695 1 93.5 221 GLN B C 1
ATOM 3948 O O . GLN B 1 221 ? -6.047 -23.547 -11.469 1 93.5 221 GLN B O 1
ATOM 3953 N N . ILE B 1 222 ? -4.188 -23.828 -12.633 1 94.25 222 ILE B N 1
ATOM 3954 C CA . ILE B 1 222 ? -4.793 -24.875 -13.445 1 94.25 222 ILE B CA 1
ATOM 3955 C C . ILE B 1 222 ? -5.164 -26.062 -12.562 1 94.25 222 ILE B C 1
ATOM 3957 O O . ILE B 1 222 ? -6.246 -26.641 -12.703 1 94.25 222 ILE B O 1
ATOM 3961 N N . GLN B 1 223 ? -4.277 -26.375 -11.688 1 93 223 GLN B N 1
ATOM 3962 C CA . GLN B 1 223 ? -4.566 -27.453 -10.742 1 93 223 GLN B CA 1
ATOM 3963 C C . GLN B 1 223 ? -5.781 -27.109 -9.883 1 93 223 GLN B C 1
ATOM 3965 O O . GLN B 1 223 ? -6.625 -27.984 -9.633 1 93 223 GLN B O 1
ATOM 3970 N N . ASP B 1 224 ? -5.844 -25.906 -9.391 1 90.62 224 ASP B N 1
ATOM 3971 C CA . ASP B 1 224 ? -7.008 -25.469 -8.625 1 90.62 224 ASP B CA 1
ATOM 3972 C C . ASP B 1 224 ? -8.289 -25.641 -9.445 1 90.62 224 ASP B C 1
ATOM 3974 O O . ASP B 1 224 ? -9.312 -26.062 -8.914 1 90.62 224 ASP B O 1
ATOM 3978 N N . ASP B 1 225 ? -8.258 -25.266 -10.664 1 91.38 225 ASP B N 1
ATOM 3979 C CA . ASP B 1 225 ? -9.406 -25.406 -11.562 1 91.38 225 ASP B CA 1
ATOM 3980 C C . ASP B 1 225 ? -9.812 -26.875 -11.688 1 91.38 225 ASP B C 1
ATOM 3982 O O . ASP B 1 225 ? -11 -27.203 -11.68 1 91.38 225 ASP B O 1
ATOM 3986 N N . ILE B 1 226 ? -8.828 -27.688 -11.859 1 90.88 226 ILE B N 1
ATOM 3987 C CA . ILE B 1 226 ? -9.062 -29.125 -12.016 1 90.88 226 ILE B CA 1
ATOM 3988 C C . ILE B 1 226 ? -9.727 -29.672 -10.758 1 90.88 226 ILE B C 1
ATOM 3990 O O . ILE B 1 226 ? -10.719 -30.391 -10.836 1 90.88 226 ILE B O 1
ATOM 3994 N N . LEU B 1 227 ? -9.203 -29.297 -9.625 1 88.38 227 LEU B N 1
ATOM 3995 C CA . LEU B 1 227 ? -9.727 -29.766 -8.352 1 88.38 227 LEU B CA 1
ATOM 3996 C C . LEU B 1 227 ? -11.156 -29.266 -8.133 1 88.38 227 LEU B C 1
ATOM 3998 O O . LEU B 1 227 ? -11.992 -29.969 -7.582 1 88.38 227 LEU B O 1
ATOM 4002 N N . ASP B 1 228 ? -11.391 -28.062 -8.508 1 85.31 228 ASP B N 1
ATOM 4003 C CA . ASP B 1 228 ? -12.734 -27.484 -8.391 1 85.31 228 ASP B CA 1
ATOM 4004 C C . ASP B 1 228 ? -13.742 -28.297 -9.203 1 85.31 228 ASP B C 1
ATOM 4006 O O . ASP B 1 228 ? -14.836 -28.594 -8.727 1 85.31 228 ASP B O 1
ATOM 4010 N N . VAL B 1 229 ? -13.367 -28.609 -10.367 1 85.06 229 VAL B N 1
ATOM 4011 C CA . VAL B 1 229 ? -14.258 -29.328 -11.266 1 85.06 229 VAL B CA 1
ATOM 4012 C C . VAL B 1 229 ? -14.43 -30.766 -10.773 1 85.06 229 VAL B C 1
ATOM 4014 O O . VAL B 1 229 ? -15.531 -31.312 -10.812 1 85.06 229 VAL B O 1
ATOM 4017 N N . THR B 1 230 ? -13.352 -31.328 -10.32 1 83.81 230 THR B N 1
ATOM 4018 C CA . THR B 1 230 ? -13.398 -32.719 -9.875 1 83.81 230 THR B CA 1
ATOM 4019 C C . THR B 1 230 ? -14.109 -32.812 -8.523 1 83.81 230 THR B C 1
ATOM 4021 O O . THR B 1 230 ? -14.805 -33.812 -8.258 1 83.81 230 THR B O 1
ATOM 4024 N N . GLY B 1 231 ? -13.773 -31.922 -7.602 1 75.81 231 GLY B N 1
ATOM 4025 C CA . GLY B 1 231 ? -14.477 -31.891 -6.328 1 75.81 231 GLY B CA 1
ATOM 4026 C C . GLY B 1 231 ? -15.969 -31.672 -6.477 1 75.81 231 GLY B C 1
ATOM 4027 O O . GLY B 1 231 ? -16.766 -32.281 -5.766 1 75.81 231 GLY B O 1
ATOM 4028 N N . ASP B 1 232 ? -16.234 -30.812 -7.316 1 62.72 232 ASP B N 1
ATOM 4029 C CA . ASP B 1 232 ? -17.641 -30.562 -7.613 1 62.72 232 ASP B CA 1
ATOM 4030 C C . ASP B 1 232 ? -18.328 -31.812 -8.141 1 62.72 232 ASP B C 1
ATOM 4032 O O . ASP B 1 232 ? -19.469 -32.125 -7.773 1 62.72 232 ASP B O 1
ATOM 4036 N N . PHE B 1 233 ? -17.625 -32.469 -8.953 1 53.44 233 PHE B N 1
ATOM 4037 C CA . PHE B 1 233 ? -18.141 -33.719 -9.508 1 53.44 233 PHE B CA 1
ATOM 4038 C C . PHE B 1 233 ? -18.406 -34.719 -8.398 1 53.44 233 PHE B C 1
ATOM 4040 O O . PHE B 1 233 ? -19.438 -35.406 -8.406 1 53.44 233 PHE B O 1
ATOM 4047 N N . ALA B 1 234 ? -17.562 -34.844 -7.516 1 53.62 234 ALA B N 1
ATOM 4048 C CA . ALA B 1 234 ? -17.703 -35.812 -6.426 1 53.62 234 ALA B CA 1
ATOM 4049 C C . ALA B 1 234 ? -18.891 -35.438 -5.52 1 53.62 234 ALA B C 1
ATOM 4051 O O . ALA B 1 234 ? -19.547 -36.312 -4.965 1 53.62 234 ALA B O 1
ATOM 4052 N N . LYS B 1 235 ? -19.109 -34.219 -5.371 1 56.06 235 LYS B N 1
ATOM 4053 C CA . LYS B 1 235 ? -20.203 -33.75 -4.516 1 56.06 235 LYS B CA 1
ATOM 4054 C C . LYS B 1 235 ? -21.547 -33.844 -5.242 1 56.06 235 LYS B C 1
ATOM 4056 O O . LYS B 1 235 ? -22.562 -34.188 -4.641 1 56.06 235 LYS B O 1
ATOM 4061 N N . ILE B 1 236 ? -21.516 -33.375 -6.523 1 51.47 236 ILE B N 1
ATOM 4062 C CA . ILE B 1 236 ? -22.781 -33.219 -7.238 1 51.47 236 ILE B CA 1
ATOM 4063 C C . ILE B 1 236 ? -23.047 -34.469 -8.078 1 51.47 236 ILE B C 1
ATOM 4065 O O . ILE B 1 236 ? -24.188 -34.719 -8.477 1 51.47 236 ILE B O 1
ATOM 4069 N N . GLY B 1 237 ? -22.219 -35.625 -8.094 1 44.78 237 GLY B N 1
ATOM 4070 C CA . GLY B 1 237 ? -22.391 -36.875 -8.844 1 44.78 237 GLY B CA 1
ATOM 4071 C C . GLY B 1 237 ? -22.5 -36.656 -10.344 1 44.78 237 GLY B C 1
ATOM 4072 O O . GLY B 1 237 ? -22.812 -37.562 -11.094 1 44.78 237 GLY B O 1
ATOM 4073 N N . LYS B 1 238 ? -22.984 -35.438 -10.742 1 48.31 238 LYS B N 1
ATOM 4074 C CA . LYS B 1 238 ? -23.125 -35.188 -12.172 1 48.31 238 LYS B CA 1
ATOM 4075 C C . LYS B 1 238 ? -22 -34.281 -12.68 1 48.31 238 LYS B C 1
ATOM 4077 O O . LYS B 1 238 ? -21.438 -33.5 -11.922 1 48.31 238 LYS B O 1
ATOM 4082 N N . PRO B 1 239 ? -21.594 -34.719 -13.891 1 43.84 239 PRO B N 1
ATOM 4083 C CA . PRO B 1 239 ? -20.578 -33.812 -14.422 1 43.84 239 PRO B CA 1
ATOM 4084 C C . PRO B 1 239 ? -20.906 -32.344 -14.172 1 43.84 239 PRO B C 1
ATOM 4086 O O . PRO B 1 239 ? -22.078 -31.984 -14.109 1 43.84 239 PRO B O 1
ATOM 4089 N N . VAL B 1 240 ? -20.031 -31.5 -13.586 1 46.78 240 VAL B N 1
ATOM 4090 C CA . VAL B 1 240 ? -20.172 -30.078 -13.305 1 46.78 240 VAL B CA 1
ATOM 4091 C C . VAL B 1 240 ? -20.891 -29.391 -14.453 1 46.78 240 VAL B C 1
ATOM 4093 O O . VAL B 1 240 ? -21.031 -28.156 -14.461 1 46.78 240 VAL B O 1
ATOM 4096 N N . GLY B 1 241 ? -21.453 -30.062 -15.492 1 40.44 241 GLY B N 1
ATOM 4097 C CA . GLY B 1 241 ? -22.188 -29.469 -16.594 1 40.44 241 GLY B CA 1
ATOM 4098 C C . GLY B 1 241 ? -23.5 -28.828 -16.172 1 40.44 241 GLY B C 1
ATOM 4099 O O . GLY B 1 241 ? -24.312 -28.453 -17.016 1 40.44 241 GLY B O 1
ATOM 4100 N N . SER B 1 242 ? -23.984 -29.219 -15.086 1 37.44 242 SER B N 1
ATOM 4101 C CA . SER B 1 242 ? -25.328 -28.688 -14.852 1 37.44 242 SER B CA 1
ATOM 4102 C C . SER B 1 242 ? -25.328 -27.172 -14.75 1 37.44 242 SER B C 1
ATOM 4104 O O . SER B 1 242 ? -24.281 -26.562 -14.516 1 37.44 242 SER B O 1
ATOM 4106 N N . ASP B 1 243 ? -26.531 -26.469 -14.742 1 38.5 243 ASP B N 1
ATOM 4107 C CA . ASP B 1 243 ? -26.906 -25.078 -15.016 1 38.5 243 ASP B CA 1
ATOM 4108 C C . ASP B 1 243 ? -26.172 -24.109 -14.109 1 38.5 243 ASP B C 1
ATOM 4110 O O . ASP B 1 243 ? -25.797 -23.016 -14.523 1 38.5 243 ASP B O 1
ATOM 4114 N N . GLU B 1 244 ? -26.188 -24.297 -12.703 1 43.03 244 GLU B N 1
ATOM 4115 C CA . GLU B 1 244 ? -26 -23.266 -11.688 1 43.03 244 GLU B CA 1
ATOM 4116 C C . GLU B 1 244 ? -24.516 -22.969 -11.469 1 43.03 244 GLU B C 1
ATOM 4118 O O . GLU B 1 244 ? -24.141 -21.828 -11.234 1 43.03 244 GLU B O 1
ATOM 4123 N N . GLN B 1 245 ? -23.625 -24.094 -11.102 1 43.72 245 GLN B N 1
ATOM 4124 C CA . GLN B 1 245 ? -22.234 -23.75 -10.805 1 43.72 245 GLN B CA 1
ATOM 4125 C C . GLN B 1 245 ? -21.484 -23.344 -12.07 1 43.72 245 GLN B C 1
ATOM 4127 O O . GLN B 1 245 ? -20.266 -23.203 -12.055 1 43.72 245 GLN B O 1
ATOM 4132 N N . ARG B 1 246 ? -22.156 -23.453 -13.219 1 46.19 246 ARG B N 1
ATOM 4133 C CA . ARG B 1 246 ? -22.016 -23.297 -14.664 1 46.19 246 ARG B CA 1
ATOM 4134 C C . ARG B 1 246 ? -21.328 -21.984 -15.016 1 46.19 246 ARG B C 1
ATOM 4136 O O . ARG B 1 246 ? -20.891 -21.797 -16.141 1 46.19 246 ARG B O 1
ATOM 4143 N N . HIS B 1 247 ? -21.266 -21.109 -14.133 1 60.72 247 HIS B N 1
ATOM 4144 C CA . HIS B 1 247 ? -20.969 -19.844 -14.805 1 60.72 247 HIS B CA 1
ATOM 4145 C C . HIS B 1 247 ? -19.531 -19.406 -14.531 1 60.72 247 HIS B C 1
ATOM 4147 O O . HIS B 1 247 ? -19.156 -18.297 -14.883 1 60.72 247 HIS B O 1
ATOM 4153 N N . LYS B 1 248 ? -18.688 -20.422 -13.859 1 74.81 248 LYS B N 1
ATOM 4154 C CA . LYS B 1 248 ? -17.328 -19.953 -13.68 1 74.81 248 LYS B CA 1
ATOM 4155 C C . LYS B 1 248 ? -16.406 -20.516 -14.766 1 74.81 248 LYS B C 1
ATOM 4157 O O . LYS B 1 248 ? -16.406 -21.719 -15.023 1 74.81 248 LYS B O 1
ATOM 4162 N N . SER B 1 249 ? -15.781 -19.766 -15.477 1 88.56 249 SER B N 1
ATOM 4163 C CA . SER B 1 249 ? -14.828 -20.156 -16.516 1 88.56 249 SER B CA 1
ATOM 4164 C C . SER B 1 249 ? -13.562 -20.75 -15.906 1 88.56 249 SER B C 1
ATOM 4166 O O . SER B 1 249 ? -12.906 -20.109 -15.078 1 88.56 249 SER B O 1
ATOM 4168 N N . THR B 1 250 ? -13.258 -22.109 -16.25 1 92.12 250 THR B N 1
ATOM 4169 C CA . THR B 1 250 ? -12.047 -22.797 -15.828 1 92.12 250 THR B CA 1
ATOM 4170 C C . THR B 1 250 ? -11.312 -23.391 -17.031 1 92.12 250 THR B C 1
ATOM 4172 O O . THR B 1 250 ? -11.867 -23.484 -18.125 1 92.12 250 THR B O 1
ATOM 4175 N N . TYR B 1 251 ? -10.117 -23.781 -16.766 1 94.44 251 TYR B N 1
ATOM 4176 C CA . TYR B 1 251 ? -9.352 -24.391 -17.859 1 94.44 251 TYR B CA 1
ATOM 4177 C C . TYR B 1 251 ? -10.031 -25.656 -18.359 1 94.44 251 TYR B C 1
ATOM 4179 O O . TYR B 1 251 ? -10.25 -25.812 -19.562 1 94.44 251 TYR B O 1
ATOM 4187 N N . PRO B 1 252 ? -10.484 -26.516 -17.422 1 94.19 252 PRO B N 1
ATOM 4188 C CA . PRO B 1 252 ? -11.164 -27.719 -17.906 1 94.19 252 PRO B CA 1
ATOM 4189 C C . PRO B 1 252 ? -12.438 -27.391 -18.688 1 94.19 252 PRO B C 1
ATOM 4191 O O . PRO B 1 252 ? -12.742 -28.078 -19.672 1 94.19 252 PRO B O 1
ATOM 4194 N N . SER B 1 253 ? -13.148 -26.375 -18.234 1 91.5 253 SER B N 1
ATOM 4195 C CA . SER B 1 253 ? -14.383 -26.031 -18.938 1 91.5 253 SER B CA 1
ATOM 4196 C C . SER B 1 253 ? -14.094 -25.422 -20.312 1 91.5 253 SER B C 1
ATOM 4198 O O . SER B 1 253 ? -14.906 -25.547 -21.219 1 91.5 253 SER B O 1
ATOM 4200 N N . LEU B 1 254 ? -12.914 -24.875 -20.469 1 94.06 254 LEU B N 1
ATOM 4201 C CA . LEU B 1 254 ? -12.617 -24.156 -21.703 1 94.06 254 LEU B CA 1
ATOM 4202 C C . LEU B 1 254 ? -11.859 -25.031 -22.688 1 94.06 254 LEU B C 1
ATOM 4204 O O . LEU B 1 254 ? -12.094 -24.953 -23.906 1 94.06 254 LEU B O 1
ATOM 4208 N N . ILE B 1 255 ? -10.977 -25.906 -22.156 1 95.94 255 ILE B N 1
ATOM 4209 C CA . ILE B 1 255 ? -10.133 -26.625 -23.109 1 95.94 255 ILE B CA 1
ATOM 4210 C C . ILE B 1 255 ? -10.227 -28.125 -22.844 1 95.94 255 ILE B C 1
ATOM 4212 O O . ILE B 1 255 ? -9.625 -28.922 -23.578 1 95.94 255 ILE B O 1
ATOM 4216 N N . GLY B 1 256 ? -10.93 -28.5 -21.797 1 95 256 GLY B N 1
ATOM 4217 C CA . GLY B 1 256 ? -11.086 -29.906 -21.469 1 95 256 GLY B CA 1
ATOM 4218 C C . GLY B 1 256 ? -10.164 -30.375 -20.359 1 95 256 GLY B C 1
ATOM 4219 O O . GLY B 1 256 ? -9.094 -29.781 -20.156 1 95 256 GLY B O 1
ATOM 4220 N N . MET B 1 257 ? -10.586 -31.422 -19.734 1 95.19 257 MET B N 1
ATOM 4221 C CA . MET B 1 257 ? -9.867 -31.953 -18.594 1 95.19 257 MET B CA 1
ATOM 4222 C C . MET B 1 257 ? -8.516 -32.531 -19.016 1 95.19 257 MET B C 1
ATOM 4224 O O . MET B 1 257 ? -7.492 -32.25 -18.375 1 95.19 257 MET B O 1
ATOM 4228 N N . GLU B 1 258 ? -8.516 -33.281 -20.094 1 96.56 258 GLU B N 1
ATOM 4229 C CA . GLU B 1 258 ? -7.289 -33.906 -20.562 1 96.56 258 GLU B CA 1
ATOM 4230 C C . GLU B 1 258 ? -6.254 -32.875 -21 1 96.56 258 GLU B C 1
ATOM 4232 O O . GLU 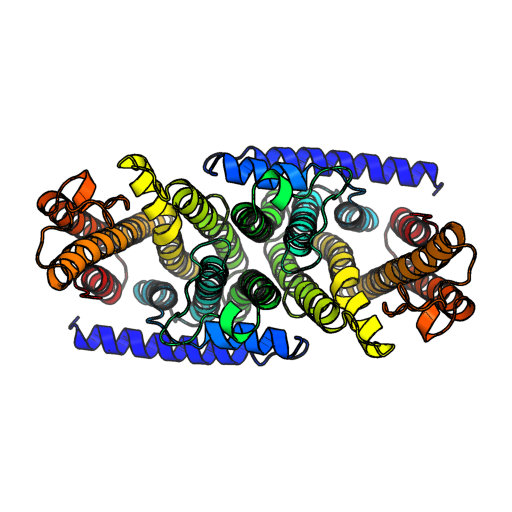B 1 258 ? -5.086 -32.969 -20.625 1 96.56 258 GLU B O 1
ATOM 4237 N N . GLU B 1 259 ? -6.703 -31.938 -21.688 1 97.44 259 GLU B N 1
ATOM 4238 C CA . GLU B 1 259 ? -5.805 -30.875 -22.141 1 97.44 259 GLU B CA 1
ATOM 4239 C C . GLU B 1 259 ? -5.297 -30.047 -20.969 1 97.44 259 GLU B C 1
ATOM 4241 O O . GLU B 1 259 ? -4.156 -29.578 -20.984 1 97.44 259 GLU B O 1
ATOM 4246 N N . SER B 1 260 ? -6.152 -29.828 -20.016 1 96.31 260 SER B N 1
ATOM 4247 C CA . SER B 1 260 ? -5.746 -29.094 -18.812 1 96.31 260 SER B CA 1
ATOM 4248 C C . SER B 1 260 ? -4.645 -29.844 -18.062 1 96.31 260 SER B C 1
ATOM 4250 O O . SER B 1 260 ? -3.67 -29.234 -17.625 1 96.31 260 SER B O 1
ATOM 4252 N N . ARG B 1 261 ? -4.777 -31.141 -18 1 95 261 ARG B N 1
ATOM 4253 C CA . ARG B 1 261 ? -3.77 -31.938 -17.312 1 95 261 ARG B CA 1
ATOM 4254 C C . ARG B 1 261 ? -2.459 -31.953 -18.094 1 95 261 ARG B C 1
ATOM 4256 O O . ARG B 1 261 ? -1.379 -31.891 -17.5 1 95 261 ARG B O 1
ATOM 4263 N N . GLU B 1 262 ? -2.605 -32.031 -19.344 1 97.06 262 GLU B N 1
ATOM 4264 C CA . GLU B 1 262 ? -1.412 -31.984 -20.188 1 97.06 262 GLU B CA 1
ATOM 4265 C C . GLU B 1 262 ? -0.671 -30.656 -20.047 1 97.06 262 GLU B C 1
ATOM 4267 O O . GLU B 1 262 ? 0.559 -30.641 -19.953 1 97.06 262 GLU B O 1
ATOM 4272 N N . LEU B 1 263 ? -1.453 -29.625 -20.062 1 96.75 263 LEU B N 1
ATOM 4273 C CA . LEU B 1 263 ? -0.865 -28.297 -19.906 1 96.75 263 LEU B CA 1
ATOM 4274 C C . LEU B 1 263 ? -0.179 -28.156 -18.547 1 96.75 263 LEU B C 1
ATOM 4276 O O . LEU B 1 263 ? 0.906 -27.578 -18.453 1 96.75 263 LEU B O 1
ATOM 4280 N N . LEU B 1 264 ? -0.794 -28.641 -17.578 1 95.5 264 LEU B N 1
ATOM 4281 C CA . LEU B 1 264 ? -0.237 -28.625 -16.234 1 95.5 264 LEU B CA 1
ATOM 4282 C C . LEU B 1 264 ? 1.123 -29.312 -16.203 1 95.5 264 LEU B C 1
ATOM 4284 O O . LEU B 1 264 ? 2.092 -28.766 -15.672 1 95.5 264 LEU B O 1
ATOM 4288 N N . HIS B 1 265 ? 1.234 -30.469 -16.781 1 95.12 265 HIS B N 1
ATOM 4289 C CA . HIS B 1 265 ? 2.475 -31.234 -16.797 1 95.12 265 HIS B CA 1
ATOM 4290 C C . HIS B 1 265 ? 3.541 -30.531 -17.641 1 95.12 265 HIS B C 1
ATOM 4292 O O . HIS B 1 265 ? 4.719 -30.547 -17.281 1 95.12 265 HIS B O 1
ATOM 4298 N N . GLN B 1 266 ? 3.078 -29.953 -18.672 1 97.38 266 GLN B N 1
ATOM 4299 C CA . GLN B 1 266 ? 4.004 -29.219 -19.531 1 97.38 266 GLN B CA 1
ATOM 4300 C C . GLN B 1 266 ? 4.609 -28.031 -18.797 1 97.38 266 GLN B C 1
ATOM 4302 O O . GLN B 1 266 ? 5.816 -27.781 -18.891 1 97.38 266 GLN B O 1
ATOM 4307 N N . LEU B 1 267 ? 3.795 -27.281 -18.125 1 97.44 267 LEU B N 1
ATOM 4308 C CA . LEU B 1 267 ? 4.25 -26.109 -17.375 1 97.44 267 LEU B CA 1
ATOM 4309 C C . LEU B 1 267 ? 5.277 -26.516 -16.312 1 97.44 267 LEU B C 1
ATOM 4311 O O . LEU B 1 267 ? 6.309 -25.859 -16.156 1 97.44 267 LEU B O 1
ATOM 4315 N N . VAL B 1 268 ? 5.082 -27.609 -15.656 1 96.44 268 VAL B N 1
ATOM 4316 C CA . VAL B 1 268 ? 5.984 -28.062 -14.602 1 96.44 268 VAL B CA 1
ATOM 4317 C C . VAL B 1 268 ? 7.297 -28.547 -15.219 1 96.44 268 VAL B C 1
ATOM 4319 O O . VAL B 1 268 ? 8.375 -28.281 -14.68 1 96.44 268 VAL B O 1
ATOM 4322 N N . ALA B 1 269 ? 7.203 -29.25 -16.328 1 97.06 269 ALA B N 1
ATOM 4323 C CA . ALA B 1 269 ? 8.398 -29.703 -17.016 1 97.06 269 ALA B CA 1
ATOM 4324 C C . ALA B 1 269 ? 9.258 -28.531 -17.469 1 97.06 269 ALA B C 1
ATOM 4326 O O . ALA B 1 269 ? 10.484 -28.562 -17.328 1 97.06 269 ALA B O 1
ATOM 4327 N N . GLU B 1 270 ? 8.594 -27.531 -17.969 1 98.12 270 GLU B N 1
ATOM 4328 C CA . GLU B 1 270 ? 9.297 -26.328 -18.422 1 98.12 270 GLU B CA 1
ATOM 4329 C C . GLU B 1 270 ? 9.914 -25.594 -17.234 1 98.12 270 GLU B C 1
ATOM 4331 O O . GLU B 1 270 ? 11.008 -25.031 -17.344 1 98.12 270 GLU B O 1
ATOM 4336 N N . ALA B 1 271 ? 9.203 -25.531 -16.141 1 98.12 271 ALA B N 1
ATOM 4337 C CA . ALA B 1 271 ? 9.742 -24.922 -14.93 1 98.12 271 ALA B CA 1
ATOM 4338 C C . ALA B 1 271 ? 11.023 -25.609 -14.492 1 98.12 271 ALA B C 1
ATOM 4340 O O . ALA B 1 271 ? 12.023 -24.969 -14.188 1 98.12 271 ALA B O 1
ATOM 4341 N N . ASN B 1 272 ? 11.031 -26.922 -14.523 1 97.5 272 ASN B N 1
ATOM 4342 C CA . ASN B 1 272 ? 12.188 -27.703 -14.109 1 97.5 272 ASN B CA 1
ATOM 4343 C C . ASN B 1 272 ? 13.352 -27.547 -15.078 1 97.5 272 ASN B C 1
ATOM 4345 O O . ASN B 1 272 ? 14.516 -27.562 -14.672 1 97.5 272 ASN B O 1
ATOM 4349 N N . GLN B 1 273 ? 13 -27.438 -16.312 1 98.44 273 GLN B N 1
ATOM 4350 C CA . GLN B 1 273 ? 14.039 -27.188 -17.312 1 98.44 273 GLN B CA 1
ATOM 4351 C C . GLN B 1 273 ? 14.727 -25.859 -17.062 1 98.44 273 GLN B C 1
ATOM 4353 O O . GLN B 1 273 ? 15.953 -25.75 -17.141 1 98.44 273 GLN B O 1
ATOM 4358 N N . ALA B 1 274 ? 13.938 -24.812 -16.75 1 98.62 274 ALA B N 1
ATOM 4359 C CA . ALA B 1 274 ? 14.5 -23.5 -16.438 1 98.62 274 ALA B CA 1
ATOM 4360 C C . ALA B 1 274 ? 15.414 -23.578 -15.219 1 98.62 274 ALA B C 1
ATOM 4362 O O . ALA B 1 274 ? 16.469 -22.938 -15.195 1 98.62 274 ALA B O 1
ATOM 4363 N N . LEU B 1 275 ? 15.055 -24.359 -14.25 1 98.25 275 LEU B N 1
ATOM 4364 C CA . LEU B 1 275 ? 15.875 -24.531 -13.055 1 98.25 275 LEU B CA 1
ATOM 4365 C C . LEU B 1 275 ? 17.203 -25.172 -13.406 1 98.25 275 LEU B C 1
ATOM 4367 O O . LEU B 1 275 ? 18.25 -24.766 -12.891 1 98.25 275 LEU B O 1
ATOM 4371 N N . THR B 1 276 ? 17.156 -26.172 -14.219 1 98.31 276 THR B N 1
ATOM 4372 C CA . THR B 1 276 ? 18.375 -26.859 -14.633 1 98.31 276 THR B CA 1
ATOM 4373 C C . THR B 1 276 ? 19.328 -25.906 -15.336 1 98.31 276 THR B C 1
ATOM 4375 O O . THR B 1 276 ? 20.531 -25.891 -15.062 1 98.31 276 THR B O 1
ATOM 4378 N N . GLU B 1 277 ? 18.688 -25.109 -16.141 1 98.62 277 GLU B N 1
ATOM 4379 C CA . GLU B 1 277 ? 19.484 -24.172 -16.938 1 98.62 277 GLU B CA 1
ATOM 4380 C C . GLU B 1 277 ? 20.047 -23.047 -16.062 1 98.62 277 GLU B C 1
ATOM 4382 O O . GLU B 1 277 ? 21.062 -22.453 -16.406 1 98.62 277 GLU B O 1
ATOM 4387 N N . ALA B 1 278 ? 19.438 -22.75 -14.953 1 98.56 278 ALA B N 1
ATOM 4388 C CA . ALA B 1 278 ? 19.875 -21.672 -14.07 1 98.56 278 ALA B CA 1
ATOM 4389 C C . ALA B 1 278 ? 21.156 -22.047 -13.336 1 98.56 278 ALA B C 1
ATOM 4391 O O . ALA B 1 278 ? 21.875 -21.172 -12.852 1 98.56 278 ALA B O 1
ATOM 4392 N N . GLU B 1 279 ? 21.453 -23.344 -13.266 1 97.75 279 GLU B N 1
ATOM 4393 C CA . GLU B 1 279 ? 22.703 -23.844 -12.688 1 97.75 279 GLU B CA 1
ATOM 4394 C C . GLU B 1 279 ? 22.922 -23.297 -11.281 1 97.75 279 GLU B C 1
ATOM 4396 O O . GLU B 1 279 ? 23.984 -22.75 -10.984 1 97.75 279 GLU B O 1
ATOM 4401 N N . LEU B 1 280 ? 21.953 -23.422 -10.43 1 98.31 280 LEU B N 1
ATOM 4402 C CA . LEU B 1 280 ? 22.031 -22.984 -9.047 1 98.31 280 LEU B CA 1
ATOM 4403 C C . LEU B 1 280 ? 22.859 -23.938 -8.211 1 98.31 280 LEU B C 1
ATOM 4405 O O . LEU B 1 280 ? 23.188 -25.047 -8.656 1 98.31 280 LEU B O 1
ATOM 4409 N N . VAL B 1 281 ? 23.281 -23.547 -7.008 1 98 281 VAL B N 1
ATOM 4410 C CA . VAL B 1 281 ? 24.078 -24.359 -6.102 1 98 281 VAL B CA 1
ATOM 4411 C C . VAL B 1 281 ? 23.297 -25.609 -5.711 1 98 281 VAL B C 1
ATOM 4413 O O . VAL B 1 281 ? 23.844 -26.719 -5.664 1 98 281 VAL B O 1
ATOM 4416 N N . ASN B 1 282 ? 22 -25.484 -5.406 1 97.56 282 ASN B N 1
ATOM 4417 C CA . ASN B 1 282 ? 21.094 -26.578 -5.035 1 97.56 282 ASN B CA 1
ATOM 4418 C C . ASN B 1 282 ? 19.641 -26.203 -5.316 1 97.56 282 ASN B C 1
ATOM 4420 O O . ASN B 1 282 ? 19.031 -25.406 -4.586 1 97.56 282 ASN B O 1
ATOM 4424 N N . ASP B 1 283 ? 19.094 -26.844 -6.27 1 96.94 283 ASP B N 1
ATOM 4425 C CA . ASP B 1 283 ? 17.734 -26.469 -6.656 1 96.94 283 ASP B CA 1
ATOM 4426 C C . ASP B 1 283 ? 16.719 -27.516 -6.203 1 96.94 283 ASP B C 1
ATOM 4428 O O . ASP B 1 283 ? 15.586 -27.531 -6.676 1 96.94 283 ASP B O 1
ATOM 4432 N N . SER B 1 284 ? 17.062 -28.438 -5.297 1 96.88 284 SER B N 1
ATOM 4433 C CA . SER B 1 284 ? 16.234 -29.578 -4.898 1 96.88 284 SER B CA 1
ATOM 4434 C C . SER B 1 284 ? 14.922 -29.109 -4.281 1 96.88 284 SER B C 1
ATOM 4436 O O . SER B 1 284 ? 13.867 -29.672 -4.57 1 96.88 284 SER B O 1
ATOM 4438 N N . ILE B 1 285 ? 15.016 -28.125 -3.436 1 97.56 285 ILE B N 1
ATOM 4439 C CA . ILE B 1 285 ? 13.812 -27.641 -2.762 1 97.56 285 ILE B CA 1
ATOM 4440 C C . ILE B 1 285 ? 12.875 -27 -3.775 1 97.56 285 ILE B C 1
ATOM 4442 O O . ILE B 1 285 ? 11.664 -27.234 -3.752 1 97.56 285 ILE B O 1
ATOM 4446 N N . LEU B 1 286 ? 13.422 -26.172 -4.684 1 98.06 286 LEU B N 1
ATOM 4447 C CA . LEU B 1 286 ? 12.594 -25.516 -5.684 1 98.06 286 LEU B CA 1
ATOM 4448 C C . LEU B 1 286 ? 11.93 -26.531 -6.605 1 98.06 286 LEU B C 1
ATOM 4450 O O . LEU B 1 286 ? 10.766 -26.359 -6.98 1 98.06 286 LEU B O 1
ATOM 4454 N N . ARG B 1 287 ? 12.625 -27.578 -6.934 1 97 287 ARG B N 1
ATOM 4455 C CA . ARG B 1 287 ? 12.047 -28.641 -7.742 1 97 287 ARG B CA 1
ATOM 4456 C C . ARG B 1 287 ? 10.922 -29.359 -6.992 1 97 287 ARG B C 1
ATOM 4458 O O . ARG B 1 287 ? 9.883 -29.672 -7.578 1 97 287 ARG B O 1
ATOM 4465 N N . ALA B 1 288 ? 11.188 -29.609 -5.758 1 96.62 288 ALA B N 1
ATOM 4466 C CA . ALA B 1 288 ? 10.188 -30.281 -4.93 1 96.62 288 ALA B CA 1
ATOM 4467 C C . ALA B 1 288 ? 8.945 -29.406 -4.77 1 96.62 288 ALA B C 1
ATOM 4469 O O . ALA B 1 288 ? 7.824 -29.922 -4.73 1 96.62 288 ALA B O 1
ATOM 4470 N N . LEU B 1 289 ? 9.133 -28.141 -4.668 1 95.38 289 LEU B N 1
ATOM 4471 C CA . LEU B 1 289 ? 8 -27.219 -4.539 1 95.38 289 LEU B CA 1
ATOM 4472 C C . LEU B 1 289 ? 7.164 -27.219 -5.812 1 95.38 289 LEU B C 1
ATOM 4474 O O . LEU B 1 289 ? 5.934 -27.141 -5.75 1 95.38 289 LEU B O 1
ATOM 4478 N N . ALA B 1 290 ? 7.824 -27.234 -6.941 1 94 290 ALA B N 1
ATOM 4479 C CA . ALA B 1 290 ? 7.098 -27.328 -8.211 1 94 290 ALA B CA 1
ATOM 4480 C C . ALA B 1 290 ? 6.223 -28.578 -8.25 1 94 290 ALA B C 1
ATOM 4482 O O . ALA B 1 290 ? 5.059 -28.516 -8.641 1 94 290 ALA B O 1
ATOM 4483 N N . ALA B 1 291 ? 6.758 -29.641 -7.785 1 91.25 291 ALA B N 1
ATOM 4484 C CA . ALA B 1 291 ? 6.035 -30.906 -7.758 1 91.25 291 ALA B CA 1
ATOM 4485 C C . ALA B 1 291 ? 4.891 -30.859 -6.75 1 91.25 291 ALA B C 1
ATOM 4487 O O . ALA B 1 291 ? 3.805 -31.391 -7.012 1 91.25 291 ALA B O 1
ATOM 4488 N N . PHE B 1 292 ? 5.172 -30.266 -5.68 1 87.62 292 PHE B N 1
ATOM 4489 C CA . PHE B 1 292 ? 4.191 -30.156 -4.605 1 87.62 292 PHE B CA 1
ATOM 4490 C C . PHE B 1 292 ? 2.963 -29.391 -5.074 1 87.62 292 PHE B C 1
ATOM 4492 O O . PHE B 1 292 ? 1.831 -29.766 -4.77 1 87.62 292 PHE B O 1
ATOM 4499 N N . ILE B 1 293 ? 3.182 -28.359 -5.793 1 80.06 293 ILE B N 1
ATOM 4500 C CA . ILE B 1 293 ? 2.096 -27.5 -6.262 1 80.06 293 ILE B CA 1
ATOM 4501 C C . ILE B 1 293 ? 1.176 -28.297 -7.184 1 80.06 293 ILE B C 1
ATOM 4503 O O . ILE B 1 293 ? -0.047 -28.156 -7.133 1 80.06 293 ILE B O 1
ATOM 4507 N N . ILE B 1 294 ? 1.651 -29.25 -7.949 1 76.56 294 ILE B N 1
ATOM 4508 C CA . ILE B 1 294 ? 0.873 -30 -8.938 1 76.56 294 ILE B CA 1
ATOM 4509 C C . ILE B 1 294 ? 0.207 -31.203 -8.273 1 76.56 294 ILE B C 1
ATOM 4511 O O . ILE B 1 294 ? -0.81 -31.703 -8.758 1 76.56 294 ILE B O 1
ATOM 4515 N N . GLU B 1 295 ? 0.871 -31.641 -7.238 1 78.25 295 GLU B N 1
ATOM 4516 C CA . GLU B 1 295 ? 0.403 -32.906 -6.645 1 78.25 295 GLU B CA 1
ATOM 4517 C C . GLU B 1 295 ? -0.596 -32.625 -5.52 1 78.25 295 GLU B C 1
ATOM 4519 O O . GLU B 1 295 ? -1.258 -33.562 -5.043 1 78.25 295 GLU B O 1
ATOM 4524 N N . ARG B 1 296 ? -0.716 -31.438 -5.258 1 74 296 ARG B N 1
ATOM 4525 C CA . ARG B 1 296 ? -1.562 -31.141 -4.105 1 74 296 ARG B CA 1
ATOM 4526 C C . ARG B 1 296 ? -3.021 -31.469 -4.398 1 74 296 ARG B C 1
ATOM 4528 O O . ARG B 1 296 ? -3.469 -31.359 -5.543 1 74 296 ARG B O 1
ATOM 4535 N N . ASP B 1 297 ? -3.723 -31.938 -3.32 1 71.5 297 ASP B N 1
ATOM 4536 C CA . ASP B 1 297 ? -5.121 -32.344 -3.443 1 71.5 297 ASP B CA 1
ATOM 4537 C C . ASP B 1 297 ? -6.051 -31.266 -2.852 1 71.5 297 ASP B C 1
ATOM 4539 O O . ASP B 1 297 ? -7.238 -31.531 -2.65 1 71.5 297 ASP B O 1
ATOM 4543 N N . TYR B 1 298 ? -5.383 -30.25 -2.357 1 67.69 298 TYR B N 1
ATOM 4544 C CA . TYR B 1 298 ? -6.148 -29.141 -1.803 1 67.69 298 TYR B CA 1
ATOM 4545 C C . TYR B 1 298 ? -5.504 -27.812 -2.158 1 67.69 298 TYR B C 1
ATOM 4547 O O . TYR B 1 298 ? -4.309 -27.75 -2.447 1 67.69 298 TYR B O 1
#

pLDDT: mean 93.29, std 11.95, range [37.44, 98.94]

Secondary structure (DSSP, 8-state):
--HHHHHHHHHHHHHHHHHHHHHHHT-SSS-HHHHHHHHHHHTS----HHHHHHHHHHHHTT--STTHHHHHHHHHHHHHHHHHHHTSTTTT--SEETTEE-HHHHH-HHHHHHHHHHHHHHHHHHHHHHHHTT--HHHHHHHHHHHHHHHSTTTHHHHHHHHHHTTTSPPPHHHHHHHIIIIIIHHHHHHHHHHHHHTT--HHHHHHHHHHHHHHHHHHHHHHHHHHHHHHHHHHSS-TTSSSGGG---HHHHH-HHHHHHHHHHHHHHHHHHHHHHT-S--HHHHHHHHHHHH---/--HHHHHHHHHHHHHHHHHHHHHHHT-SSS-HHHHHHHHHHHTS----HHHHHHHHHHHHTT--STTHHHHHHHHHHHHHHHHHHHTSTTTT--SEETTEE-HHHHH-HHHHHHHHHHHHHHHHHHHHHHHHTT--HHHHHHHHHHHHHHHSTTTHHHHHHHHHHTTTSPPPHHHHHHHIIIIIIHHHHHHHHHHHHHTT--HHHHHHHHHHHHHHHHHHHHHHHHHHHHHHHHHHSS-TTSSSGGG---HHHHH-HHHHHHHHHHHHHHHHHHHHHHT-S--HHHHHHHHHHHH---

Solvent-accessible surface area (backbone atoms only — not comparable to full-atom values): 29150 Å² total; per-residue (Å²): 121,54,72,65,58,49,52,52,49,43,48,54,47,32,51,54,43,50,54,52,48,53,54,65,59,68,53,81,71,38,48,64,70,53,42,48,50,36,43,54,60,61,69,50,65,77,73,48,59,55,31,41,38,12,32,48,37,15,41,16,61,71,41,77,46,66,38,31,49,32,40,19,42,16,50,47,28,42,53,38,19,52,50,43,52,43,32,31,79,68,58,65,44,45,66,62,51,79,92,32,68,21,51,37,78,75,63,32,59,45,49,24,51,50,23,20,52,20,30,46,31,40,17,56,31,35,34,53,47,14,41,82,52,68,41,55,45,63,50,46,46,50,41,48,35,47,49,21,44,26,53,5,39,63,6,25,43,22,11,46,51,50,46,60,69,38,57,83,32,86,58,50,71,68,56,48,48,47,24,40,39,17,49,50,8,26,54,41,20,45,25,35,43,45,14,30,50,77,57,64,50,52,72,68,37,44,51,26,46,37,48,22,25,41,25,41,24,42,27,37,49,51,43,49,36,47,47,52,50,51,52,43,20,70,72,64,73,40,73,63,76,50,83,80,82,50,46,67,71,37,53,38,81,71,66,30,60,67,52,41,52,51,50,36,53,48,29,47,51,52,18,50,51,26,49,60,72,43,65,54,77,44,55,56,65,61,53,44,49,52,50,46,53,65,64,52,91,120,121,54,71,65,58,49,53,51,51,45,48,53,49,32,50,54,43,53,54,52,48,52,56,65,58,66,54,81,70,40,48,65,70,53,42,48,50,36,43,54,61,61,70,51,64,78,74,48,59,55,30,40,38,12,32,48,37,15,41,15,62,69,41,76,46,66,38,31,50,32,41,18,42,17,51,48,28,41,54,38,19,51,50,42,51,44,31,31,77,68,58,62,44,44,66,60,52,78,92,33,68,22,52,38,78,74,62,32,60,46,49,24,53,48,23,21,53,20,31,46,31,41,18,56,32,35,34,54,48,14,40,82,52,67,40,54,46,61,51,46,46,51,41,47,34,48,49,20,44,26,53,5,38,62,6,23,43,23,10,48,50,50,45,61,69,40,57,83,34,86,56,51,70,68,56,48,49,48,25,39,39,17,47,50,9,26,54,42,22,45,25,33,42,43,13,28,50,76,57,63,51,51,71,65,37,46,52,26,46,38,48,22,26,41,24,41,24,43,26,37,48,50,44,51,36,47,47,51,49,49,52,42,21,71,73,63,75,39,72,63,76,50,82,81,84,50,48,66,73,36,54,36,80,72,66,29,60,69,51,41,53,51,50,36,53,47,29,46,53,51,19,51,49,26,51,60,71,42,64,54,78,45,54,57,65,60,52,45,49,51,49,46,54,65,65,50,92,120

Sequence (596 aa):
MSSVQLKDYIQEKADLIAERLARYMDTDGIPETLRQAMRYSLLAGGKRLRPVLVLATLEAFGNPIATGVPVGCAVEMIHTYSLIHDDLPAMDNDDFRRGKPTNHKVYGEAMAILAGDALLTQAFETVCEAEAAGAPAVSVLKIVRELASYAGARGMVGGQCADMEGENTQLTLAQLKYIHQHKTADLLVFCVRAGAILANADERQLALLTRYANNIGLAFQIQDDILDVTGDFAKIGKPVGSDEQRHKSTYPSLIGMEESRELLHQLVAEANQALTEAELVNDSILRALAAFIIERDYMSSVQLKDYIQEKADLIAERLARYMDTDGIPETLRQAMRYSLLAGGKRLRPVLVLATLEAFGNPIATGVPVGCAVEMIHTYSLIHDDLPAMDNDDFRRGKPTNHKVYGEAMAILAGDALLTQAFETVCEAEAAGAPAVSVLKIVRELASYAGARGMVGGQCADMEGENTQLTLAQLKYIHQHKTADLLVFCVRAGAILANADERQLALLTRYANNIGLAFQIQDDILDVTGDFAKIGKPVGSDEQRHKSTYPSLIGMEESRELLHQLVAEANQALTEAELVNDSILRALAAFIIERDY

Organism: NCBI:txid267746

InterPro domains:
  IPR000092 Polyprenyl synthetase-like [PF00348] (32-274)
  IPR000092 Polyprenyl synthetase-like [cd00685] (31-296)
  IPR008949 Isoprenoid synthase domain superfamily [G3DSA:1.10.600.10] (1-298)
  IPR008949 Isoprenoid synthase domain superfamily [SSF48576] (7-276)
  IPR033749 Polyprenyl synthetase, conserved site [PS00444] (216-228)
  IPR033749 Polyprenyl synthetase, conserved site [PS00723] (83-99)
  IPR053378 Prenyl diphosphate synthase [NF045485] (11-298)

Nearest PDB structures (foldseek):
  7mxz-assembly1_BBB  TM=9.560E-01  e=7.053E-21  Synechocystis sp. PCC 6803 substr. Kazusa
  7my6-assembly1_B  TM=9.426E-01  e=1.095E-20  Synechococcus elongatus PCC 7942 = FACHB-805
  3p41-assembly1_A-2  TM=9.493E-01  e=4.029E-19  Pseudomonas protegens Pf-5
  2j1p-assembly1_A  TM=9.140E-01  e=1.176E-19  Sinapis alba
  3ts7-assembly1_A  TM=9.193E-01  e=1.796E-18  Methylococcus capsulatus

Radius of gyration: 25.2 Å; Cα contacts (8 Å, |Δi|>4): 984; chains: 2; bounding box: 52×75×48 Å

Foldseek 3Di:
DDPVVLLVLLVVLQVLLLVVLVVVLPDPDDPPLLSCLLNCQLNLDDSLVLLSLLQLLLVLQVHHCLLSSLLSNLLSLLVSLVVLLCCAPVHVVDQDDSRHGHSCNVRNRVSSNVSSVVSNVVSLVSLCCSVVSPFDPVLSVVLSVLCCCQSHCVAQVVLSVLQRVLPQHADAPVSVQSNLQRNWLSSQLSSNLSSCSSSVQDPLLSVLSSLLSSLLSSLLQLLVLLLVQVVCCVVVVDRPCDDPVPRDHHPCVHPNNVVSLVSSVVSLVSSVVSVVVSPTNHCPSVNVVSVCSNPDND/DDPVVLLVLLVVLQVLLLVVLVVVLPDPDDPPLLSCLLNVQLNLDDSLVLLSLLQLLLVLQVHHCLLSSLLSNLLSLLVSLVVLLCCAPVHVVPQDDSRHGHSCNVRNRVSSNVSSVVSNVVSLVSLCCSVVSPFDPVLSVVLSVLCCCQSHCVAQVVLSVLQRVLPQHADAPVSVLSNLQRNWLSSQLSSSLSSCSSSVQDPLLSVLSSLLSSLLSSLLQLLVLLLVQVVVCVVVVDRPPDDPVPRDHHPCVHPNNVVSLVSSVVSLVSSVVSVVVSPTPHCPSVNVVSVCSNPDND